Protein 4IAJ (pdb70)

Solvent-accessible surface area: 30946 Å² total

Sequence (580 aa):
VLNIEEITYIDASKNERTVTFESYEDFERSQQQACLIGVADYYPVQKLTYKGHNNLDYHGTYGDIFFYLKQDLSQYNGVLNIEITYIDASKNERTVTFESYEDFERSQQQACLIGVVADYYPVQKLTYKGHNLDYHGTYGDIFFYLKKQDLSQYNLNIEITYIDASKNEERTVVTFESYEDFERRSQQQACLIGVVADYYPVQQKLTYKGHNNLDYHGTYGDIFFYLKQDLSQYNLNIEITTYIDASKNEERTVTFESYEDFEERRSQQACLIGVVADYYPVQQKLTYKGHNNLDYHGTYGDIFFYLKKQDLSQYNIEEITYIDASKNERTVTFESYEDFERSQQQACLIGVVADYYPVQKLTYKGHNNLDYHGTYGDIFFYLKQDLSQYNIEITTYIIDASKNERTVTFEESYEDFERSQQACLIGVVADYYPVQQKLTTYKGHNLDYHGTYGDIFFYLKQDLSQYNIEITYIDDAASSKKNNERTVTFESYEDFERSQQACLIGVADYYPVQQKLTYKGHNLDYHGTYGDIFFYLKKQDLSQYLNIEEITYIDASKNERTVTFESYEDFERSQQQACLIGVVADYYPVQQKLTYKGHNLDYHGTYGDIFFYLKQDLSQYN

CATH classification: 3.30.1490.390

Organism: Streptococcus pneumoniae serotype 4 (strain ATCC BAA-334 / TIGR4) (NCBI:txid170187)

Nearest PDB structures (foldseek):
  4iaj-assembly1_B  TM=9.958E-01  e=9.620E-12  Streptococcus pneumoniae TIGR4
  4iaj-assembly1_G  TM=9.814E-01  e=9.256E-11  Streptococcus pneumoniae TIGR4
  7bpm-assembly1_A  TM=5.296E-01  e=2.733E+00  synthetic construct
  4z4q-assembly1_B  TM=4.779E-01  e=2.571E+00  Streptococcus pneumoniae TIGR4
  4zbp-assembly1_A  TM=4.626E-01  e=5.695E+00  Arabidopsis thaliana

Foldseek 3Di:
DQAFKWWWADPVRDIDIDTHRDVVSVVVVVVPDPDDNFQQTWTPFTADLNRTDPDGHGPNCVVVVVVDPCVVSD/DDQWFKWWWADPVRDIDIDTHRDPVSVVVVLVVDPDDPQFQTWTPFTADPNRTDPDTGGPNCPVVVVVDPCVVVD/DWFKWWWADPVRDIDIDTHRDVVRVVVVLVPDPDDNQQQTWTPFTADLRRTDPDGHGPVCVNVVVVDPCVVHD/DFFKWWWADPVRDIDIDTHRDPVRVVVVVVPDPDDRQQATWTPFTDDPRRTDPDGHGPNCVNVVVVDDNVPD/DFKWWWADPVRDIDIDDDPDVVSVVVVLVPDPDDNQFQTWTPFTADPRDTDPDGGGPNCVVVVVVDDPPVD/DQKWWWADPVRDIDMDDDPDPVSVVVVLVPDPDDPQQQTWIPFTADPNRTDPDGGGPVCVNVVVVDPPVVD/DQKWWWADPVRDIDIDDAPDPVRVVVVLVPDPDDPQQQTWTPWTDDPNRTDPDGGGPNCVNVVVVDPPVVD/DWFKWWWADPVRDIDIDTDRDPVSVVCVLVPDPDDPQFQTWTPFTDDLNRTDPDTGGPNCVVVVVVDPRVVRD

Radius of gyration: 24.98 Å; Cα contacts (8 Å, |Δi|>4): 1182; chains: 8; bounding box: 53×73×73 Å

Secondary structure (DSSP, 8-state):
----EEEEE-TTS-EEEEE-SSHHHHHHHHHHEEEETTTTSBEEEEEETTEEP---SBGGGHHHH-----GGG-/-----EEEEE-TTS-EEEEE-SSHHHHHHHHHHEEEETTTTSBEEEEEETTEEE---SBGGGHHHH-----GGG-/---EEEEE-TTS-EEEEE-SSHHHHHHHHHHEEEETTTTSBEEEEEETTEEP---SBGGGHHHH----GGG--/---EEEEE-TTS-EEEEE-SSHHHHHHHHHHEEEETTTTSBEEEEEETTEEE---SBGGGHHHH-----TT-/--EEEEE-TTS-EEEEE-SSHHHHHHHHHHEEEETTTTSBEEEEEETTEE----SBGGGHHHH-----TT-/--EEEEE-TTS-EEEEE-SSHHHHHHHHHHEEEETTTTSBEEEEEETTEEE---SBGGGHHHH----GGG-/--EEEEE-TTS-EEEEE-SSHHHHHHHHHHEEEETTTTSBEEEEEETTEEP---SBGGGHHHH----GGG-/---EEEEE-TTS-EEEEE-SSHHHHHHHHHHEEEETTTTSBEEEEEETTEEE---SBGGGHHHH-----TT--

Structure (mmCIF, N/CA/C/O backbone):
data_4IAJ
#
_entry.id   4IAJ
#
_cell.length_a   50.152
_cell.length_b   98.168
_cell.length_c   68.930
_cell.angle_alpha   90.000
_cell.angle_beta   107.200
_cell.angle_gamma   90.000
#
_symmetry.space_group_name_H-M   'P 1 21 1'
#
loop_
_entity.id
_entity.type
_entity.pdbx_description
1 polymer 'Conserved domain protein'
2 non-polymer 'UNKNOWN LIGAND'
3 non-polymer 'UNKNOWN ATOM OR ION'
4 non-polymer 1,2-ETHANEDIOL
5 non-polymer 'MAGNESIUM ION'
6 water water
#
loop_
_atom_site.group_PDB
_atom_site.id
_atom_site.type_symbol
_atom_site.label_atom_id
_atom_site.label_alt_id
_atom_site.label_comp_id
_atom_site.label_asym_id
_atom_site.label_entity_id
_atom_site.label_seq_id
_atom_site.pdbx_PDB_ins_code
_atom_site.Cartn_x
_atom_site.Cartn_y
_atom_site.Cartn_z
_atom_site.occupancy
_atom_site.B_iso_or_equiv
_atom_site.auth_seq_id
_atom_site.auth_comp_id
_atom_site.auth_asym_id
_atom_site.auth_atom_id
_atom_site.pdbx_PDB_model_num
ATOM 1 N N . VAL A 1 3 ? 21.902 6.897 13.166 1.00 67.45 25 VAL A N 1
ATOM 2 C CA . VAL A 1 3 ? 21.404 7.197 14.539 1.00 66.38 25 VAL A CA 1
ATOM 3 C C . VAL A 1 3 ? 20.599 6.004 15.071 1.00 64.42 25 VAL A C 1
ATOM 4 O O . VAL A 1 3 ? 19.614 5.607 14.456 1.00 58.90 25 VAL A O 1
ATOM 8 N N . LEU A 1 4 ? 21.011 5.451 16.213 1.00 69.74 26 LEU A N 1
ATOM 9 C CA . LEU A 1 4 ? 20.293 4.328 16.840 1.00 72.27 26 LEU A CA 1
ATOM 10 C C . LEU A 1 4 ? 18.874 4.753 17.280 1.00 62.32 26 LEU A C 1
ATOM 11 O O . LEU A 1 4 ? 17.880 4.202 16.808 1.00 59.96 26 LEU A O 1
ATOM 16 N N . ASN A 1 5 ? 18.801 5.746 18.165 1.00 54.22 27 ASN A N 1
ATOM 17 C CA . ASN A 1 5 ? 17.536 6.263 18.701 1.00 46.14 27 ASN A CA 1
ATOM 18 C C . ASN A 1 5 ? 17.345 7.740 18.444 1.00 41.27 27 ASN A C 1
ATOM 19 O O . ASN A 1 5 ? 18.287 8.529 18.575 1.00 43.10 27 ASN A O 1
ATOM 32 N N . ILE A 1 7 ? 15.696 10.056 20.174 1.00 28.17 29 ILE A N 1
ATOM 33 C CA . ILE A 1 7 ? 15.879 10.910 21.367 1.00 27.69 29 ILE A CA 1
ATOM 34 C C . ILE A 1 7 ? 16.733 10.189 22.409 1.00 25.18 29 ILE A C 1
ATOM 35 O O . ILE A 1 7 ? 16.455 9.057 22.766 1.00 24.35 29 ILE A O 1
ATOM 40 N N . GLU A 1 8 ? 17.791 10.851 22.865 1.00 24.83 30 GLU A N 1
ATOM 41 C CA A GLU A 1 8 ? 18.661 10.332 23.914 0.50 25.87 30 GLU A CA 1
ATOM 42 C CA B GLU A 1 8 ? 18.636 10.324 23.925 0.50 25.78 30 GLU A CA 1
ATOM 43 C C . GLU A 1 8 ? 18.799 11.425 24.970 1.00 26.43 30 GLU A C 1
ATOM 44 O O . GLU A 1 8 ? 19.129 12.576 24.635 1.00 23.31 30 GLU A O 1
ATOM 55 N N . ILE A 1 9 ? 18.520 11.079 26.229 1.00 24.89 31 ILE A N 1
ATOM 56 C CA . ILE A 1 9 ? 18.576 12.044 27.320 1.00 23.23 31 ILE A CA 1
ATOM 57 C C . ILE A 1 9 ? 19.452 11.480 28.427 1.00 24.04 31 ILE A C 1
ATOM 58 O O . ILE A 1 9 ? 19.249 10.347 28.884 1.00 25.53 31 ILE A O 1
ATOM 63 N N . THR A 1 10 ? 20.425 12.271 28.858 1.00 22.99 32 THR A N 1
ATOM 64 C CA . THR A 1 10 ? 21.229 11.926 30.042 1.00 23.50 32 THR A CA 1
ATOM 65 C C . THR A 1 10 ? 20.972 12.955 31.134 1.00 22.26 32 THR A C 1
ATOM 66 O O . THR A 1 10 ? 21.004 14.155 30.877 1.00 21.68 32 THR A O 1
ATOM 70 N N . TYR A 1 11 ? 20.674 12.467 32.334 1.00 24.22 33 TYR A N 1
ATOM 71 C CA . TYR A 1 11 ? 20.366 13.314 33.482 1.00 21.86 33 TYR A CA 1
ATOM 72 C C . TYR A 1 11 ? 21.058 12.777 34.709 1.00 21.89 33 TYR A C 1
ATOM 73 O O . TYR A 1 11 ? 21.572 11.648 34.692 1.00 22.92 33 TYR A O 1
ATOM 82 N N . ILE A 1 12 ? 21.082 13.597 35.758 1.00 21.82 34 ILE A N 1
ATOM 83 C CA . ILE A 1 12 ? 21.722 13.250 37.014 1.00 23.33 34 ILE A CA 1
ATOM 84 C C . ILE A 1 12 ? 20.655 12.984 38.048 1.00 21.72 34 ILE A C 1
ATOM 85 O O . ILE A 1 12 ? 19.858 13.873 38.323 1.00 21.57 34 ILE A O 1
ATOM 90 N N . ASP A 1 13 ? 20.616 11.772 38.595 1.00 21.16 35 ASP A N 1
ATOM 91 C CA . ASP A 1 13 ? 19.575 11.429 39.582 1.00 22.81 35 ASP A CA 1
ATOM 92 C C . ASP A 1 13 ? 19.996 11.826 40.990 1.00 22.07 35 ASP A C 1
ATOM 93 O O . ASP A 1 13 ? 21.066 12.372 41.176 1.00 23.91 35 ASP A O 1
ATOM 98 N N . ALA A 1 14 ? 19.162 11.533 41.978 1.00 23.55 36 ALA A N 1
ATOM 99 C CA . ALA A 1 14 ? 19.390 12.012 43.354 1.00 26.61 36 ALA A CA 1
ATOM 100 C C . ALA A 1 14 ? 20.621 11.420 44.029 1.00 28.08 36 ALA A C 1
ATOM 101 O O . ALA A 1 14 ? 21.115 11.964 45.014 1.00 33.98 36 ALA A O 1
ATOM 103 N N . SER A 1 15 ? 21.113 10.299 43.529 1.00 28.38 37 SER A N 1
ATOM 104 C CA . SER A 1 15 ? 22.340 9.729 44.049 1.00 30.37 37 SER A CA 1
ATOM 105 C C . SER A 1 15 ? 23.571 10.300 43.338 1.00 31.21 37 SER A C 1
ATOM 106 O O . SER A 1 15 ? 24.677 9.770 43.490 1.00 30.95 37 SER A O 1
ATOM 109 N N . LYS A 1 16 ? 23.367 11.378 42.573 1.00 30.81 38 LYS A N 1
ATOM 110 C CA . LYS A 1 16 ? 24.403 12.006 41.739 1.00 33.02 38 LYS A CA 1
ATOM 111 C C . LYS A 1 16 ? 25.056 11.007 40.802 1.00 33.46 38 LYS A C 1
ATOM 112 O O . LYS A 1 16 ? 26.270 11.008 40.645 1.00 33.10 38 LYS A O 1
ATOM 118 N N . ASN A 1 17 ? 24.241 10.159 40.182 1.00 30.39 39 ASN A N 1
ATOM 119 C CA . ASN A 1 17 ? 24.708 9.290 39.112 1.00 30.95 39 ASN A CA 1
ATOM 120 C C . ASN A 1 17 ? 24.052 9.676 37.796 1.00 28.97 39 ASN A C 1
ATOM 121 O O . ASN A 1 17 ? 22.879 10.074 37.756 1.00 25.20 39 ASN A O 1
ATOM 126 N N . GLU A 1 18 ? 24.807 9.530 36.722 1.00 27.72 40 GLU A N 1
ATOM 127 C CA . GLU A 1 18 ? 24.324 9.777 35.385 1.00 27.44 40 GLU A CA 1
ATOM 128 C C . GLU A 1 18 ? 23.462 8.618 34.927 1.00 26.84 40 GLU A C 1
ATOM 129 O O . GLU A 1 18 ? 23.855 7.469 35.040 1.00 29.78 40 GLU A O 1
ATOM 135 N N . ARG A 1 19 ? 22.292 8.933 34.397 1.00 23.62 41 ARG A N 1
ATOM 136 C CA . ARG A 1 19 ? 21.380 7.947 33.843 1.00 23.39 41 ARG A CA 1
ATOM 137 C C . ARG A 1 19 ? 21.009 8.380 32.436 1.00 24.71 41 ARG A C 1
ATOM 138 O O . ARG A 1 19 ? 20.777 9.558 32.204 1.00 24.39 41 ARG A O 1
ATOM 146 N N . THR A 1 20 ? 20.917 7.428 31.514 1.00 24.93 42 THR A N 1
ATOM 147 C CA . THR A 1 20 ? 20.578 7.709 30.125 1.00 25.86 42 THR A CA 1
ATOM 148 C C . THR A 1 20 ? 19.323 6.928 29.738 1.00 27.88 42 THR A C 1
ATOM 149 O O . THR A 1 20 ? 19.219 5.739 30.033 1.00 29.00 42 THR A O 1
ATOM 153 N N . VAL A 1 21 ? 18.357 7.610 29.112 1.00 25.14 43 VAL A N 1
ATOM 154 C CA . VAL A 1 21 ? 17.164 6.950 28.580 1.00 26.09 43 VAL A CA 1
ATOM 155 C C . VAL A 1 21 ? 17.059 7.282 27.103 1.00 23.49 43 VAL A C 1
ATOM 156 O O . VAL A 1 21 ? 17.522 8.325 26.654 1.00 21.10 43 VAL A O 1
ATOM 160 N N . THR A 1 22 ? 16.467 6.389 26.341 1.00 23.58 44 THR A N 1
ATOM 161 C CA . THR A 1 22 ? 16.348 6.624 24.911 1.00 27.16 44 THR A CA 1
ATOM 162 C C . THR A 1 22 ? 14.927 6.384 24.449 1.00 27.12 44 THR A C 1
ATOM 163 O O . THR A 1 22 ? 14.202 5.585 25.037 1.00 24.66 44 THR A O 1
ATOM 167 N N . PHE A 1 23 ? 14.534 7.103 23.400 1.00 24.52 45 PHE A N 1
ATOM 168 C CA . PHE A 1 23 ? 13.268 6.845 22.734 1.00 24.72 45 PHE A CA 1
ATOM 169 C C . PHE A 1 23 ? 13.512 6.664 21.231 1.00 26.82 45 PHE A C 1
ATOM 170 O O . PHE A 1 23 ? 14.180 7.475 20.586 1.00 25.84 45 PHE A O 1
ATOM 178 N N . GLU A 1 24 ? 12.993 5.570 20.684 1.00 29.69 46 GLU A N 1
ATOM 179 C CA . GLU A 1 24 ? 13.204 5.251 19.291 1.00 33.04 46 GLU A CA 1
ATOM 180 C C . GLU A 1 24 ? 12.569 6.313 18.404 1.00 33.66 46 GLU A C 1
ATOM 181 O O . GLU A 1 24 ? 13.170 6.729 17.426 1.00 32.13 46 GLU A O 1
ATOM 187 N N . SER A 1 25 ? 11.366 6.756 18.761 1.00 32.91 47 SER A N 1
ATOM 188 C CA . SER A 1 25 ? 10.668 7.782 18.005 1.00 32.98 47 SER A CA 1
ATOM 189 C C . SER A 1 25 ? 10.213 8.928 18.901 1.00 33.54 47 SER A C 1
ATOM 190 O O . SER A 1 25 ? 10.159 8.799 20.127 1.00 28.06 47 SER A O 1
ATOM 193 N N . TYR A 1 26 ? 9.874 10.056 18.282 1.00 34.40 48 TYR A N 1
ATOM 194 C CA . TYR A 1 26 ? 9.255 11.151 19.025 1.00 33.83 48 TYR A CA 1
ATOM 195 C C . TYR A 1 26 ? 7.931 10.703 19.649 1.00 32.94 48 TYR A C 1
ATOM 196 O O . TYR A 1 26 ? 7.612 11.060 20.790 1.00 26.87 48 TYR A O 1
ATOM 205 N N . GLU A 1 27 ? 7.169 9.909 18.903 1.00 31.27 49 GLU A N 1
ATOM 206 C CA . GLU A 1 27 ? 5.884 9.439 19.385 1.00 34.31 49 GLU A CA 1
ATOM 207 C C . GLU A 1 27 ? 6.060 8.542 20.619 1.00 30.45 49 GLU A C 1
ATOM 208 O O . GLU A 1 27 ? 5.209 8.577 21.494 1.00 34.66 49 GLU A O 1
ATOM 214 N N . ASP A 1 28 ? 7.145 7.765 20.702 1.00 28.41 50 ASP A N 1
ATOM 215 C CA . ASP A 1 28 ? 7.459 6.996 21.926 1.00 27.99 50 ASP A CA 1
ATOM 216 C C . ASP A 1 28 ? 7.668 7.941 23.111 1.00 27.13 50 ASP A C 1
ATOM 217 O O . ASP A 1 28 ? 7.210 7.661 24.230 1.00 24.42 50 ASP A O 1
ATOM 222 N N . PHE A 1 29 ? 8.374 9.039 22.853 1.00 24.53 51 PHE A N 1
ATOM 223 C CA . PHE A 1 29 ? 8.649 10.059 23.865 1.00 24.98 51 PHE A CA 1
ATOM 224 C C . PHE A 1 29 ? 7.352 10.732 24.348 1.00 26.55 51 PHE A C 1
ATOM 225 O O . PHE A 1 29 ? 7.150 10.886 25.553 1.00 24.81 51 PHE A O 1
ATOM 233 N N . GLU A 1 30 ? 6.459 11.083 23.415 1.00 28.40 52 GLU A N 1
ATOM 234 C CA . GLU A 1 30 ? 5.157 11.657 23.752 1.00 29.92 52 GLU A CA 1
ATOM 235 C C . GLU A 1 30 ? 4.276 10.710 24.573 1.00 28.52 52 GLU A C 1
ATOM 236 O O . GLU A 1 30 ? 3.658 11.126 25.554 1.00 25.51 52 GLU A O 1
ATOM 242 N N . ARG A 1 31 ? 4.208 9.451 24.158 1.00 27.75 53 ARG A N 1
ATOM 243 C CA . ARG A 1 31 ? 3.459 8.442 24.907 1.00 31.13 53 ARG A CA 1
ATOM 244 C C . ARG A 1 31 ? 3.965 8.270 26.351 1.00 29.29 53 ARG A C 1
ATOM 245 O O . ARG A 1 31 ? 3.164 8.019 27.258 1.00 27.65 53 ARG A O 1
ATOM 253 N N . SER A 1 32 ? 5.272 8.392 26.560 1.00 27.26 54 SER A N 1
ATOM 254 C CA . SER A 1 32 ? 5.835 8.285 27.914 1.00 30.38 54 SER A CA 1
ATOM 255 C C . SER A 1 32 ? 5.502 9.516 28.766 1.00 30.12 54 SER A C 1
ATOM 256 O O . SER A 1 32 ? 5.384 9.411 29.976 1.00 26.64 54 SER A O 1
ATOM 259 N N A GLN A 1 33 ? 5.345 10.677 28.140 0.50 27.64 55 GLN A N 1
ATOM 260 N N B GLN A 1 33 ? 5.395 10.672 28.114 0.50 27.58 55 GLN A N 1
ATOM 261 C CA A GLN A 1 33 ? 4.900 11.867 28.864 0.50 28.03 55 GLN A CA 1
ATOM 262 C CA B GLN A 1 33 ? 4.876 11.880 28.743 0.50 28.29 55 GLN A CA 1
ATOM 263 C C A GLN A 1 33 ? 3.392 11.834 29.168 0.50 27.33 55 GLN A C 1
ATOM 264 C C B GLN A 1 33 ? 3.445 11.690 29.211 0.50 27.68 55 GLN A C 1
ATOM 265 O O A GLN A 1 33 ? 2.956 12.388 30.169 0.50 29.82 55 GLN A O 1
ATOM 266 O O B GLN A 1 33 ? 3.125 11.959 30.364 0.50 30.67 55 GLN A O 1
ATOM 277 N N . GLN A 1 34 ? 2.591 11.200 28.315 1.00 26.00 56 GLN A N 1
ATOM 278 C CA . GLN A 1 34 ? 1.181 11.016 28.609 1.00 28.45 56 GLN A CA 1
ATOM 279 C C . GLN A 1 34 ? 0.959 9.951 29.703 1.00 29.46 56 GLN A C 1
ATOM 280 O O . GLN A 1 34 ? -0.031 10.000 30.437 1.00 28.09 56 GLN A O 1
ATOM 286 N N . ALA A 1 35 ? 1.879 9.004 29.818 1.00 28.11 57 ALA A N 1
ATOM 287 C CA . ALA A 1 35 ? 1.629 7.826 30.648 1.00 27.85 57 ALA A CA 1
ATOM 288 C C . ALA A 1 35 ? 1.812 8.097 32.145 1.00 23.88 57 ALA A C 1
ATOM 289 O O . ALA A 1 35 ? 1.167 7.458 32.967 1.00 23.07 57 ALA A O 1
ATOM 291 N N . CYS A 1 36 ? 2.688 9.026 32.493 1.00 21.13 58 CYS A N 1
ATOM 292 C CA . CYS A 1 36 ? 2.989 9.326 33.906 1.00 21.44 58 CYS A CA 1
ATOM 293 C C . CYS A 1 36 ? 2.213 10.522 34.415 1.00 22.31 58 CYS A C 1
ATOM 294 O O . CYS A 1 36 ? 2.210 11.596 33.788 1.00 22.53 58 CYS A O 1
ATOM 297 N N . LEU A 1 37 ? 1.585 10.359 35.569 1.00 20.90 59 LEU A N 1
ATOM 298 C CA . LEU A 1 37 ? 1.048 11.506 36.280 1.00 21.52 59 LEU A CA 1
ATOM 299 C C . LEU A 1 37 ? 2.237 12.375 36.725 1.00 21.80 59 LEU A C 1
ATOM 300 O O . LEU A 1 37 ? 2.226 13.574 36.537 1.00 22.97 59 LEU A O 1
ATOM 305 N N . ILE A 1 38 ? 3.252 11.739 37.312 1.00 21.08 60 ILE A N 1
ATOM 306 C CA . ILE A 1 38 ? 4.546 12.359 37.610 1.00 21.23 60 ILE A CA 1
ATOM 307 C C . ILE A 1 38 ? 5.650 11.384 37.184 1.00 18.78 60 ILE A C 1
ATOM 308 O O . ILE A 1 38 ? 5.615 10.208 37.537 1.00 17.65 60 ILE A O 1
ATOM 313 N N . GLY A 1 39 ? 6.599 11.873 36.404 1.00 19.74 61 GLY A N 1
ATOM 314 C CA . GLY A 1 39 ? 7.741 11.065 35.979 1.00 20.14 61 GLY A CA 1
ATOM 315 C C . GLY A 1 39 ? 8.780 11.046 37.092 1.00 19.13 61 GLY A C 1
ATOM 316 O O . GLY A 1 39 ? 9.005 12.067 37.751 1.00 18.48 61 GLY A O 1
ATOM 317 N N . VAL A 1 40 ? 9.408 9.893 37.307 1.00 18.43 62 VAL A N 1
ATOM 318 C CA . VAL A 1 40 ? 10.426 9.755 38.363 1.00 18.67 62 VAL A CA 1
ATOM 319 C C . VAL A 1 40 ? 11.500 10.831 38.203 1.00 17.59 62 VAL A C 1
ATOM 320 O O . VAL A 1 40 ? 11.965 11.420 39.183 1.00 18.30 62 VAL A O 1
ATOM 324 N N . ALA A 1 41 ? 11.842 11.109 36.955 1.00 17.15 63 ALA A N 1
ATOM 325 C CA . ALA A 1 41 ? 12.990 11.961 36.616 1.00 18.02 63 ALA A CA 1
ATOM 326 C C . ALA A 1 41 ? 12.667 13.438 36.376 1.00 17.25 63 ALA A C 1
ATOM 327 O O . ALA A 1 41 ? 13.573 14.199 36.033 1.00 20.26 63 ALA A O 1
ATOM 329 N N . ASP A 1 42 ? 11.421 13.869 36.577 1.00 18.66 64 ASP A N 1
ATOM 330 C CA . ASP A 1 42 ? 10.978 15.180 36.100 1.00 18.38 64 ASP A CA 1
ATOM 331 C C . ASP A 1 42 ? 11.791 16.364 36.633 1.00 18.18 64 ASP A C 1
ATOM 332 O O . ASP A 1 42 ? 11.889 17.365 35.952 1.00 18.41 64 ASP A O 1
ATOM 337 N N . TYR A 1 43 ? 12.305 16.264 37.852 1.00 17.45 65 TYR A N 1
ATOM 338 C CA . TYR A 1 43 ? 13.014 17.362 38.498 1.00 16.94 65 TYR A CA 1
ATOM 339 C C . TYR A 1 43 ? 14.521 17.209 38.391 1.00 17.76 65 TYR A C 1
ATOM 340 O O . TYR A 1 43 ? 15.256 17.960 39.003 1.00 19.01 65 TYR A O 1
ATOM 349 N N . TYR A 1 44 ? 14.979 16.229 37.620 1.00 18.41 66 TYR A N 1
ATOM 350 C CA . TYR A 1 44 ? 16.398 15.993 37.484 1.00 18.67 66 TYR A CA 1
ATOM 351 C C . TYR A 1 44 ? 17.044 16.886 36.405 1.00 18.84 66 TYR A C 1
ATOM 352 O O . TYR A 1 44 ? 16.466 17.113 35.337 1.00 17.84 66 TYR A O 1
ATOM 361 N N . PRO A 1 45 ? 18.246 17.408 36.689 1.00 20.22 67 PRO A N 1
ATOM 362 C CA . PRO A 1 45 ? 18.933 18.200 35.688 1.00 20.70 67 PRO A CA 1
ATOM 363 C C . PRO A 1 45 ? 19.456 17.349 34.526 1.00 20.74 67 PRO A C 1
ATOM 364 O O . PRO A 1 45 ? 19.924 16.251 34.726 1.00 21.78 67 PRO A O 1
ATOM 368 N N . VAL A 1 46 ? 19.355 17.891 33.325 1.00 21.24 68 VAL A N 1
ATOM 369 C CA . VAL A 1 46 ? 19.723 17.199 32.099 1.00 21.48 68 VAL A CA 1
ATOM 370 C C . VAL A 1 46 ? 21.142 17.566 31.705 1.00 22.68 68 VAL A C 1
ATOM 371 O O . VAL A 1 46 ? 21.450 18.731 31.500 1.00 22.31 68 VAL A O 1
ATOM 375 N N . GLN A 1 47 ? 21.990 16.553 31.572 1.00 25.42 69 GLN A N 1
ATOM 376 C CA . GLN A 1 47 ? 23.379 16.737 31.157 1.00 26.68 69 GLN A CA 1
ATOM 377 C C . GLN A 1 47 ? 23.526 16.781 29.624 1.00 28.96 69 GLN A C 1
ATOM 378 O O . GLN A 1 47 ? 24.395 17.504 29.089 1.00 25.77 69 GLN A O 1
ATOM 384 N N . LYS A 1 48 ? 22.700 16.009 28.919 1.00 24.48 70 LYS A N 1
ATOM 385 C CA . LYS A 1 48 ? 22.725 16.015 27.458 1.00 26.64 70 LYS A CA 1
ATOM 386 C C . LYS A 1 48 ? 21.388 15.623 26.867 1.00 23.33 70 LYS A C 1
ATOM 387 O O . LYS A 1 48 ? 20.745 14.706 27.356 1.00 22.47 70 LYS A O 1
ATOM 393 N N . LEU A 1 49 ? 20.981 16.346 25.827 1.00 23.09 71 LEU A N 1
ATOM 394 C CA . LEU A 1 49 ? 19.791 16.060 25.053 1.00 21.70 71 LEU A CA 1
ATOM 395 C C . LEU A 1 49 ? 20.195 15.968 23.588 1.00 22.99 71 LEU A C 1
ATOM 396 O O . LEU A 1 49 ? 20.735 16.923 23.020 1.00 24.09 71 LEU A O 1
ATOM 401 N N . THR A 1 50 ? 19.953 14.807 22.995 1.00 23.45 72 THR A N 1
ATOM 402 C CA . THR A 1 50 ? 20.330 14.560 21.619 1.00 25.37 72 THR A CA 1
ATOM 403 C C . THR A 1 50 ? 19.077 14.203 20.830 1.00 23.92 72 THR A C 1
ATOM 404 O O . THR A 1 50 ? 18.343 13.305 21.198 1.00 24.14 72 THR A O 1
ATOM 408 N N . TYR A 1 51 ? 18.840 14.935 19.748 1.00 23.80 73 TYR A N 1
ATOM 409 C CA . TYR A 1 51 ? 17.711 14.689 18.866 1.00 23.01 73 TYR A CA 1
ATOM 410 C C . TYR A 1 51 ? 18.225 14.323 17.472 1.00 23.68 73 TYR A C 1
ATOM 411 O O . TYR A 1 51 ? 18.922 15.103 16.844 1.00 22.12 73 TYR A O 1
ATOM 420 N N . LYS A 1 52 ? 17.880 13.126 16.995 1.00 25.49 74 LYS A N 1
ATOM 421 C CA . LYS A 1 52 ? 18.348 12.635 15.701 1.00 26.33 74 LYS A CA 1
ATOM 422 C C . LYS A 1 52 ? 19.862 12.775 15.543 1.00 25.73 74 LYS A C 1
ATOM 423 O O . LYS A 1 52 ? 20.357 13.107 14.456 1.00 25.66 74 LYS A O 1
ATOM 429 N N . GLY A 1 53 ? 20.598 12.530 16.622 1.00 24.29 75 GLY A N 1
ATOM 430 C CA . GLY A 1 53 ? 22.061 12.573 16.572 1.00 25.57 75 GLY A CA 1
ATOM 431 C C . GLY A 1 53 ? 22.651 13.951 16.847 1.00 24.76 75 GLY A C 1
ATOM 432 O O . GLY A 1 53 ? 23.866 14.089 16.942 1.00 26.31 75 GLY A O 1
ATOM 433 N N . HIS A 1 54 ? 21.798 14.962 16.968 1.00 23.49 76 HIS A N 1
ATOM 434 C CA . HIS A 1 54 ? 22.232 16.338 17.146 1.00 24.12 76 HIS A CA 1
ATOM 435 C C . HIS A 1 54 ? 22.156 16.738 18.600 1.00 24.19 76 HIS A C 1
ATOM 436 O O . HIS A 1 54 ? 21.086 16.655 19.197 1.00 23.51 76 HIS A O 1
ATOM 443 N N . ASN A 1 55 ? 23.263 17.207 19.167 1.00 25.78 77 ASN A N 1
ATOM 444 C CA A ASN A 1 55 ? 23.248 17.731 20.535 0.50 25.62 77 ASN A CA 1
ATOM 445 C CA B ASN A 1 55 ? 23.251 17.738 20.530 0.50 25.85 77 ASN A CA 1
ATOM 446 C C . ASN A 1 55 ? 22.501 19.061 20.580 1.00 26.14 77 ASN A C 1
ATOM 447 O O . ASN A 1 55 ? 22.896 20.030 19.911 1.00 27.21 77 ASN A O 1
ATOM 456 N N . LEU A 1 56 ? 21.405 19.107 21.331 1.00 24.41 78 LEU A N 1
ATOM 457 C CA . LEU A 1 56 ? 20.623 20.344 21.434 1.00 27.90 78 LEU A CA 1
ATOM 458 C C . LEU A 1 56 ? 21.241 21.135 22.570 1.00 31.13 78 LEU A C 1
ATOM 459 O O . LEU A 1 56 ? 21.940 20.576 23.408 1.00 37.06 78 LEU A O 1
ATOM 464 N N . ASP A 1 57 ? 21.064 22.436 22.609 1.00 33.96 79 ASP A N 1
ATOM 465 C CA . ASP A 1 57 ? 21.889 23.159 23.575 1.00 44.41 79 ASP A CA 1
ATOM 466 C C . ASP A 1 57 ? 21.082 23.264 24.847 1.00 37.52 79 ASP A C 1
ATOM 467 O O . ASP A 1 57 ? 20.738 24.352 25.253 1.00 40.61 79 ASP A O 1
ATOM 472 N N . TYR A 1 58 ? 20.729 22.128 25.451 1.00 35.11 80 TYR A N 1
ATOM 473 C CA . TYR A 1 58 ? 19.616 22.147 26.409 1.00 31.13 80 TYR A CA 1
ATOM 474 C C . TYR A 1 58 ? 20.089 22.343 27.830 1.00 32.16 80 TYR A C 1
ATOM 475 O O . TYR A 1 58 ? 20.887 21.561 28.334 1.00 34.23 80 TYR A O 1
ATOM 484 N N . HIS A 1 59 ? 19.543 23.384 28.452 1.00 35.08 81 HIS A N 1
ATOM 485 C CA . HIS A 1 59 ? 19.759 23.714 29.845 1.00 43.07 81 HIS A CA 1
ATOM 486 C C . HIS A 1 59 ? 18.414 23.669 30.588 1.00 41.71 81 HIS A C 1
ATOM 487 O O . HIS A 1 59 ? 17.564 24.565 30.441 1.00 45.49 81 HIS A O 1
ATOM 494 N N . GLY A 1 60 ? 18.199 22.617 31.361 1.00 31.18 82 GLY A N 1
ATOM 495 C CA . GLY A 1 60 ? 16.946 22.516 32.096 1.00 26.18 82 GLY A CA 1
ATOM 496 C C . GLY A 1 60 ? 16.738 21.174 32.716 1.00 22.91 82 GLY A C 1
ATOM 497 O O . GLY A 1 60 ? 17.645 20.353 32.745 1.00 23.52 82 GLY A O 1
ATOM 498 N N . THR A 1 61 ? 15.537 20.991 33.258 1.00 21.01 83 THR A N 1
ATOM 499 C CA . THR A 1 61 ? 15.154 19.766 33.913 1.00 19.91 83 THR A CA 1
ATOM 500 C C . THR A 1 61 ? 14.588 18.793 32.907 1.00 18.75 83 THR A C 1
ATOM 501 O O . THR A 1 61 ? 14.160 19.180 31.805 1.00 20.55 83 THR A O 1
ATOM 505 N N . TYR A 1 62 ? 14.543 17.531 33.303 1.00 18.98 84 TYR A N 1
ATOM 506 C CA . TYR A 1 62 ? 13.994 16.483 32.470 1.00 19.28 84 TYR A CA 1
ATOM 507 C C . TYR A 1 62 ? 12.547 16.798 32.120 1.00 20.24 84 TYR A C 1
ATOM 508 O O . TYR A 1 62 ? 12.134 16.621 30.970 1.00 21.89 84 TYR A O 1
ATOM 517 N N . GLY A 1 63 ? 11.770 17.233 33.116 1.00 20.05 85 GLY A N 1
ATOM 518 C CA . GLY A 1 63 ? 10.340 17.524 32.920 1.00 19.34 85 GLY A CA 1
ATOM 519 C C . GLY A 1 63 ? 10.000 18.620 31.924 1.00 21.17 85 GLY A C 1
ATOM 520 O O . GLY A 1 63 ? 8.896 18.659 31.399 1.00 21.71 85 GLY A O 1
ATOM 521 N N . ASP A 1 64 ? 10.934 19.534 31.695 1.00 19.23 86 ASP A N 1
ATOM 522 C CA . ASP A 1 64 ? 10.729 20.644 30.778 1.00 20.78 86 ASP A CA 1
ATOM 523 C C . ASP A 1 64 ? 11.106 20.292 29.327 1.00 20.91 86 ASP A C 1
ATOM 524 O O . ASP A 1 64 ? 10.812 21.051 28.435 1.00 19.68 86 ASP A O 1
ATOM 529 N N . ILE A 1 65 ? 11.738 19.144 29.096 1.00 20.88 87 ILE A N 1
ATOM 530 C CA . ILE A 1 65 ? 12.154 18.769 27.740 1.00 21.34 87 ILE A CA 1
ATOM 531 C C . ILE A 1 65 ? 10.968 18.724 26.774 1.00 22.56 87 ILE A C 1
ATOM 532 O O . ILE A 1 65 ? 11.059 19.236 25.666 1.00 21.64 87 ILE A O 1
ATOM 537 N N . PHE A 1 66 ? 9.860 18.119 27.211 1.00 22.09 88 PHE A N 1
ATOM 538 C CA . PHE A 1 66 ? 8.659 17.971 26.370 1.00 23.10 88 PHE A CA 1
ATOM 539 C C . PHE A 1 66 ? 8.204 19.299 25.806 1.00 23.83 88 PHE A C 1
ATOM 540 O O . PHE A 1 66 ? 7.953 19.427 24.612 1.00 24.68 88 PHE A O 1
ATOM 548 N N . PHE A 1 67 ? 8.122 20.301 26.667 1.00 22.56 89 PHE A N 1
ATOM 549 C CA . PHE A 1 67 ? 7.682 21.628 26.241 1.00 24.87 89 PHE A CA 1
ATOM 550 C C . PHE A 1 67 ? 8.728 22.354 25.388 1.00 24.34 89 PHE A C 1
ATOM 551 O O . PHE A 1 67 ? 8.393 23.042 24.411 1.00 24.61 89 PHE A O 1
ATOM 559 N N . TYR A 1 68 ? 9.992 22.198 25.753 1.00 24.11 90 TYR A N 1
ATOM 560 C CA . TYR A 1 68 ? 11.100 22.749 24.971 1.00 25.22 90 TYR A CA 1
ATOM 561 C C . TYR A 1 68 ? 11.066 22.275 23.514 1.00 25.02 90 TYR A C 1
ATOM 562 O O . TYR A 1 68 ? 11.095 23.083 22.598 1.00 25.38 90 TYR A O 1
ATOM 571 N N . LEU A 1 69 ? 10.992 20.968 23.318 1.00 24.51 91 LEU A N 1
ATOM 572 C CA . LEU A 1 69 ? 10.951 20.378 21.972 1.00 25.38 91 LEU A CA 1
ATOM 573 C C . LEU A 1 69 ? 9.743 20.846 21.181 1.00 28.10 91 LEU A C 1
ATOM 574 O O . LEU A 1 69 ? 9.837 21.053 19.969 1.00 29.19 91 LEU A O 1
ATOM 587 N N . LYS A 1 71 ? 8.290 23.683 21.340 1.00 35.78 93 LYS A N 1
ATOM 588 C CA . LYS A 1 71 ? 8.436 25.074 20.915 1.00 43.29 93 LYS A CA 1
ATOM 589 C C . LYS A 1 71 ? 9.540 25.257 19.866 1.00 43.88 93 LYS A C 1
ATOM 590 O O . LYS A 1 71 ? 9.563 26.270 19.197 1.00 50.91 93 LYS A O 1
ATOM 596 N N . GLN A 1 72 ? 10.440 24.288 19.720 1.00 42.60 94 GLN A N 1
ATOM 597 C CA . GLN A 1 72 ? 11.493 24.370 18.712 1.00 42.98 94 GLN A CA 1
ATOM 598 C C . GLN A 1 72 ? 10.957 23.994 17.350 1.00 39.39 94 GLN A C 1
ATOM 599 O O . GLN A 1 72 ? 10.133 23.086 17.229 1.00 35.77 94 GLN A O 1
ATOM 605 N N . ASP A 1 73 ? 11.450 24.682 16.324 1.00 42.83 95 ASP A N 1
ATOM 606 C CA . ASP A 1 73 ? 11.415 24.152 14.964 1.00 44.25 95 ASP A CA 1
ATOM 607 C C . ASP A 1 73 ? 12.538 23.129 14.829 1.00 41.75 95 ASP A C 1
ATOM 608 O O . ASP A 1 73 ? 13.704 23.484 14.772 1.00 46.64 95 ASP A O 1
ATOM 613 N N . LEU A 1 74 ? 12.183 21.856 14.768 1.00 38.13 96 LEU A N 1
ATOM 614 C CA . LEU A 1 74 ? 13.170 20.787 14.734 1.00 38.85 96 LEU A CA 1
ATOM 615 C C . LEU A 1 74 ? 13.479 20.317 13.317 1.00 40.21 96 LEU A C 1
ATOM 616 O O . LEU A 1 74 ? 14.216 19.344 13.127 1.00 40.35 96 LEU A O 1
ATOM 621 N N . SER A 1 75 ? 12.891 20.985 12.332 1.00 43.16 97 SER A N 1
ATOM 622 C CA . SER A 1 75 ? 12.981 20.542 10.941 1.00 43.88 97 SER A CA 1
ATOM 623 C C . SER A 1 75 ? 14.403 20.652 10.416 1.00 41.08 97 SER A C 1
ATOM 624 O O . SER A 1 75 ? 14.797 19.882 9.549 1.00 43.26 97 SER A O 1
ATOM 627 N N . GLN A 1 76 ? 15.181 21.587 10.945 1.00 36.95 98 GLN A N 1
ATOM 628 C CA . GLN A 1 76 ? 16.570 21.696 10.534 1.00 38.65 98 GLN A CA 1
ATOM 629 C C . GLN A 1 76 ? 17.338 20.407 10.832 1.00 35.37 98 GLN A C 1
ATOM 630 O O . GLN A 1 76 ? 18.406 20.201 10.282 1.00 34.25 98 GLN A O 1
ATOM 636 N N . TYR A 1 77 ? 16.814 19.575 11.732 1.00 33.60 99 TYR A N 1
ATOM 637 C CA . TYR A 1 77 ? 17.470 18.313 12.104 1.00 32.69 99 TYR A CA 1
ATOM 638 C C . TYR A 1 77 ? 16.989 17.103 11.327 1.00 34.46 99 TYR A C 1
ATOM 639 O O . TYR A 1 77 ? 17.468 16.002 11.578 1.00 35.53 99 TYR A O 1
ATOM 648 N N . ASN A 1 78 ? 16.071 17.298 10.390 1.00 37.97 100 ASN A N 1
ATOM 649 C CA . ASN A 1 78 ? 15.662 16.229 9.487 1.00 42.44 100 ASN A CA 1
ATOM 650 C C . ASN A 1 78 ? 16.703 15.920 8.412 1.00 48.02 100 ASN A C 1
ATOM 651 O O . ASN A 1 78 ? 17.391 16.805 7.866 1.00 44.47 100 ASN A O 1
ATOM 657 N N . GLY B 1 2 ? 4.091 -13.284 15.108 1.00 66.32 24 GLY B N 1
ATOM 658 C CA . GLY B 1 2 ? 2.623 -13.535 15.018 1.00 66.03 24 GLY B CA 1
ATOM 659 C C . GLY B 1 2 ? 1.787 -12.347 15.467 1.00 64.62 24 GLY B C 1
ATOM 660 O O . GLY B 1 2 ? 0.850 -11.941 14.767 1.00 61.79 24 GLY B O 1
ATOM 661 N N . VAL B 1 3 ? 2.139 -11.799 16.636 1.00 58.38 25 VAL B N 1
ATOM 662 C CA . VAL B 1 3 ? 1.456 -10.657 17.246 1.00 60.39 25 VAL B CA 1
ATOM 663 C C . VAL B 1 3 ? 2.357 -9.431 17.215 1.00 55.30 25 VAL B C 1
ATOM 664 O O . VAL B 1 3 ? 3.523 -9.523 17.576 1.00 51.61 25 VAL B O 1
ATOM 668 N N . LEU B 1 4 ? 1.823 -8.278 16.817 1.00 59.24 26 LEU B N 1
ATOM 669 C CA . LEU B 1 4 ? 2.647 -7.071 16.721 1.00 62.21 26 LEU B CA 1
ATOM 670 C C . LEU B 1 4 ? 3.192 -6.655 18.096 1.00 58.84 26 LEU B C 1
ATOM 671 O O . LEU B 1 4 ? 4.386 -6.382 18.241 1.00 58.79 26 LEU B O 1
ATOM 676 N N . ASN B 1 5 ? 2.319 -6.631 19.101 1.00 54.43 27 ASN B N 1
ATOM 677 C CA . ASN B 1 5 ? 2.699 -6.216 20.457 1.00 46.60 27 ASN B CA 1
ATOM 678 C C . ASN B 1 5 ? 2.559 -7.315 21.498 1.00 43.79 27 ASN B C 1
ATOM 679 O O . ASN B 1 5 ? 1.484 -7.893 21.675 1.00 39.40 27 ASN B O 1
ATOM 692 N N . ILE B 1 7 ? 2.437 -6.934 24.711 1.00 32.39 29 ILE B N 1
ATOM 693 C CA . ILE B 1 7 ? 1.484 -6.498 25.743 1.00 34.27 29 ILE B CA 1
ATOM 694 C C . ILE B 1 7 ? 0.529 -5.410 25.230 1.00 31.51 29 ILE B C 1
ATOM 695 O O . ILE B 1 7 ? 0.961 -4.413 24.664 1.00 35.56 29 ILE B O 1
ATOM 700 N N . GLU B 1 8 ? -0.771 -5.650 25.403 1.00 30.89 30 GLU B N 1
ATOM 701 C CA . GLU B 1 8 ? -1.810 -4.670 25.145 1.00 30.94 30 GLU B CA 1
ATOM 702 C C . GLU B 1 8 ? -2.691 -4.612 26.372 1.00 28.70 30 GLU B C 1
ATOM 703 O O . GLU B 1 8 ? -3.051 -5.643 26.924 1.00 26.36 30 GLU B O 1
ATOM 709 N N . ILE B 1 9 ? -2.995 -3.406 26.827 1.00 23.93 31 ILE B N 1
ATOM 710 C CA . ILE B 1 9 ? -3.798 -3.229 28.026 1.00 26.32 31 ILE B CA 1
ATOM 711 C C . ILE B 1 9 ? -4.929 -2.254 27.726 1.00 26.17 31 ILE B C 1
ATOM 712 O O . ILE B 1 9 ? -4.688 -1.159 27.230 1.00 26.49 31 ILE B O 1
ATOM 717 N N . THR B 1 10 ? -6.163 -2.651 28.023 1.00 25.76 32 THR B N 1
ATOM 718 C CA . THR B 1 10 ? -7.286 -1.752 27.847 1.00 25.32 32 THR B CA 1
ATOM 719 C C . THR B 1 10 ? -7.902 -1.506 29.220 1.00 22.84 32 THR B C 1
ATOM 720 O O . THR B 1 10 ? -8.118 -2.429 29.992 1.00 22.27 32 THR B O 1
ATOM 724 N N . TYR B 1 11 ? -8.133 -0.243 29.533 1.00 22.49 33 TYR B N 1
ATOM 725 C CA . TYR B 1 11 ? -8.679 0.134 30.829 1.00 20.71 33 TYR B CA 1
ATOM 726 C C . TYR B 1 11 ? -9.728 1.206 30.641 1.00 21.11 33 TYR B C 1
ATOM 727 O O . TYR B 1 11 ? -9.866 1.776 29.551 1.00 21.02 33 TYR B O 1
ATOM 736 N N . ILE B 1 12 ? -10.496 1.443 31.696 1.00 23.03 34 ILE B N 1
ATOM 737 C CA . ILE B 1 12 ? -11.592 2.414 31.670 1.00 25.01 34 ILE B CA 1
ATOM 738 C C . ILE B 1 12 ? -11.196 3.571 32.536 1.00 22.16 34 ILE B C 1
ATOM 739 O O . ILE B 1 12 ? -10.925 3.370 33.715 1.00 20.46 34 ILE B O 1
ATOM 744 N N . ASP B 1 13 ? -11.177 4.777 31.973 1.00 22.14 35 ASP B N 1
ATOM 745 C CA . ASP B 1 13 ? -10.740 5.949 32.728 1.00 23.14 35 ASP B CA 1
ATOM 746 C C . ASP B 1 13 ? -11.930 6.592 33.434 1.00 23.84 35 ASP B C 1
ATOM 747 O O . ASP B 1 13 ? -13.055 6.062 33.379 1.00 23.54 35 ASP B O 1
ATOM 752 N N . ALA B 1 14 ? -11.692 7.726 34.080 1.00 22.96 36 ALA B N 1
ATOM 753 C CA . ALA B 1 14 ? -12.707 8.365 34.912 1.00 25.80 36 ALA B CA 1
ATOM 754 C C . ALA B 1 14 ? -13.840 9.009 34.095 1.00 27.35 36 ALA B C 1
ATOM 755 O O . ALA B 1 14 ? -14.895 9.327 34.642 1.00 29.43 36 ALA B O 1
ATOM 757 N N . SER B 1 15 ? -13.633 9.169 32.784 1.00 24.74 37 SER B N 1
ATOM 758 C CA . SER B 1 15 ? -14.678 9.623 31.894 1.00 28.04 37 SER B CA 1
ATOM 759 C C . SER B 1 15 ? -15.513 8.432 31.410 1.00 27.73 37 SER B C 1
ATOM 760 O O . SER B 1 15 ? -16.418 8.601 30.598 1.00 26.96 37 SER B O 1
ATOM 763 N N . LYS B 1 16 ? -15.184 7.236 31.907 1.00 28.02 38 LYS B N 1
ATOM 764 C CA . LYS B 1 16 ? -15.836 5.966 31.514 1.00 31.95 38 LYS B CA 1
ATOM 765 C C . LYS B 1 16 ? -15.597 5.601 30.052 1.00 30.42 38 LYS B C 1
ATOM 766 O O . LYS B 1 16 ? -16.428 4.934 29.438 1.00 29.49 38 LYS B O 1
ATOM 772 N N . ASN B 1 17 ? -14.443 6.004 29.524 1.00 27.77 39 ASN B N 1
ATOM 773 C CA . ASN B 1 17 ? -14.021 5.652 28.167 1.00 29.31 39 ASN B CA 1
ATOM 774 C C . ASN B 1 17 ? -12.890 4.641 28.182 1.00 28.36 39 ASN B C 1
ATOM 775 O O . ASN B 1 17 ? -12.015 4.671 29.068 1.00 26.74 39 ASN B O 1
ATOM 780 N N . GLU B 1 18 ? -12.901 3.751 27.196 1.00 27.47 40 GLU B N 1
ATOM 781 C CA . GLU B 1 18 ? -11.858 2.747 27.069 1.00 31.67 40 GLU B CA 1
ATOM 782 C C . GLU B 1 18 ? -10.605 3.374 26.473 1.00 28.16 40 GLU B C 1
ATOM 783 O O . GLU B 1 18 ? -10.674 4.094 25.490 1.00 33.19 40 GLU B O 1
ATOM 789 N N . ARG B 1 19 ? -9.476 3.095 27.099 1.00 28.48 41 ARG B N 1
ATOM 790 C CA . ARG B 1 19 ? -8.160 3.485 26.606 1.00 29.19 41 ARG B CA 1
ATOM 791 C C . ARG B 1 19 ? -7.330 2.252 26.404 1.00 29.05 41 ARG B C 1
ATOM 792 O O . ARG B 1 19 ? -7.356 1.367 27.246 1.00 27.62 41 ARG B O 1
ATOM 800 N N . THR B 1 20 ? -6.571 2.198 25.313 1.00 29.22 42 THR B N 1
ATOM 801 C CA . THR B 1 20 ? -5.694 1.063 25.062 1.00 32.28 42 THR B CA 1
ATOM 802 C C . THR B 1 20 ? -4.251 1.555 24.944 1.00 30.95 42 THR B C 1
ATOM 803 O O . THR B 1 20 ? -3.991 2.507 24.223 1.00 29.02 42 THR B O 1
ATOM 807 N N . VAL B 1 21 ? -3.344 0.921 25.686 1.00 30.46 43 VAL B N 1
ATOM 808 C CA . VAL B 1 21 ? -1.904 1.158 25.539 1.00 31.69 43 VAL B CA 1
ATOM 809 C C . VAL B 1 21 ? -1.252 -0.154 25.151 1.00 30.55 43 VAL B C 1
ATOM 810 O O . VAL B 1 21 ? -1.751 -1.216 25.504 1.00 28.63 43 VAL B O 1
ATOM 814 N N . THR B 1 22 ? -0.149 -0.066 24.409 1.00 29.46 44 THR B N 1
ATOM 815 C CA . THR B 1 22 ? 0.549 -1.244 23.925 1.00 28.81 44 THR B CA 1
ATOM 816 C C . THR B 1 22 ? 2.043 -1.136 24.213 1.00 30.97 44 THR B C 1
ATOM 817 O O . THR B 1 22 ? 2.605 -0.034 24.281 1.00 31.35 44 THR B O 1
ATOM 821 N N . PHE B 1 23 ? 2.672 -2.292 24.382 1.00 28.68 45 PHE B N 1
ATOM 822 C CA . PHE B 1 23 ? 4.104 -2.366 24.565 1.00 31.67 45 PHE B CA 1
ATOM 823 C C . PHE B 1 23 ? 4.618 -3.410 23.602 1.00 29.81 45 PHE B C 1
ATOM 824 O O . PHE B 1 23 ? 4.067 -4.510 23.517 1.00 30.15 45 PHE B O 1
ATOM 832 N N . GLU B 1 24 ? 5.630 -3.026 22.824 1.00 31.62 46 GLU B N 1
ATOM 833 C CA . GLU B 1 24 ? 6.186 -3.899 21.801 1.00 35.28 46 GLU B CA 1
ATOM 834 C C . GLU B 1 24 ? 6.869 -5.083 22.464 1.00 35.93 46 GLU B C 1
ATOM 835 O O . GLU B 1 24 ? 6.723 -6.215 22.015 1.00 35.72 46 GLU B O 1
ATOM 841 N N . SER B 1 25 ? 7.580 -4.823 23.556 1.00 38.28 47 SER B N 1
ATOM 842 C CA . SER B 1 25 ? 8.200 -5.883 24.340 1.00 38.67 47 SER B CA 1
ATOM 843 C C . SER B 1 25 ? 7.854 -5.791 25.828 1.00 36.82 47 SER B C 1
ATOM 844 O O . SER B 1 25 ? 7.375 -4.762 26.329 1.00 34.33 47 SER B O 1
ATOM 847 N N . TYR B 1 26 ? 8.121 -6.884 26.533 1.00 39.43 48 TYR B N 1
ATOM 848 C CA . TYR B 1 26 ? 7.974 -6.938 27.977 1.00 42.66 48 TYR B CA 1
ATOM 849 C C . TYR B 1 26 ? 8.890 -5.917 28.649 1.00 41.94 48 TYR B C 1
ATOM 850 O O . TYR B 1 26 ? 8.474 -5.250 29.602 1.00 37.86 48 TYR B O 1
ATOM 859 N N . GLU B 1 27 ? 10.129 -5.821 28.158 1.00 38.63 49 GLU B N 1
ATOM 860 C CA . GLU B 1 27 ? 11.072 -4.800 28.600 1.00 39.39 49 GLU B CA 1
ATOM 861 C C . GLU B 1 27 ? 10.536 -3.378 28.415 1.00 38.99 49 GLU B C 1
ATOM 862 O O . GLU B 1 27 ? 10.822 -2.520 29.241 1.00 39.38 49 GLU B O 1
ATOM 864 N N . ASP B 1 28 ? 9.781 -3.110 27.346 1.00 33.95 50 ASP B N 1
ATOM 865 C CA . ASP B 1 28 ? 9.206 -1.766 27.156 1.00 35.69 50 ASP B CA 1
ATOM 866 C C . ASP B 1 28 ? 8.209 -1.473 28.287 1.00 31.84 50 ASP B C 1
ATOM 867 O O . ASP B 1 28 ? 8.159 -0.371 28.815 1.00 27.69 50 ASP B O 1
ATOM 872 N N . PHE B 1 29 ? 7.456 -2.493 28.675 1.00 29.46 51 PHE B N 1
ATOM 873 C CA . PHE B 1 29 ? 6.490 -2.364 29.756 1.00 29.93 51 PHE B CA 1
ATOM 874 C C . PHE B 1 29 ? 7.199 -2.115 31.090 1.00 29.92 51 PHE B C 1
ATOM 875 O O . PHE B 1 29 ? 6.851 -1.185 31.841 1.00 29.59 51 PHE B O 1
ATOM 883 N N . GLU B 1 30 ? 8.219 -2.916 31.370 1.00 30.36 52 GLU B N 1
ATOM 884 C CA . GLU B 1 30 ? 9.013 -2.751 32.590 1.00 34.03 52 GLU B CA 1
ATOM 885 C C . GLU B 1 30 ? 9.647 -1.365 32.675 1.00 31.90 52 GLU B C 1
ATOM 886 O O . GLU B 1 30 ? 9.609 -0.727 33.734 1.00 29.88 52 GLU B O 1
ATOM 892 N N . ARG B 1 31 ? 10.232 -0.912 31.566 1.00 30.85 53 ARG B N 1
ATOM 893 C CA . ARG B 1 31 ? 10.764 0.435 31.472 1.00 32.65 53 ARG B CA 1
ATOM 894 C C . ARG B 1 31 ? 9.706 1.477 31.837 1.00 31.37 53 ARG B C 1
ATOM 895 O O . ARG B 1 31 ? 10.018 2.423 32.563 1.00 27.93 53 ARG B O 1
ATOM 903 N N . SER B 1 32 ? 8.481 1.321 31.321 1.00 27.82 54 SER B N 1
ATOM 904 C CA . SER B 1 32 ? 7.403 2.288 31.614 1.00 28.95 54 SER B CA 1
ATOM 905 C C . SER B 1 32 ? 7.033 2.277 33.101 1.00 30.05 54 SER B C 1
ATOM 906 O O . SER B 1 32 ? 6.737 3.335 33.688 1.00 29.98 54 SER B O 1
ATOM 909 N N . GLN B 1 33 ? 7.077 1.097 33.725 1.00 28.02 55 GLN B N 1
ATOM 910 C CA A GLN B 1 33 ? 6.770 1.025 35.154 0.50 27.66 55 GLN B CA 1
ATOM 911 C CA B GLN B 1 33 ? 6.825 0.948 35.171 0.50 27.97 55 GLN B CA 1
ATOM 912 C C . GLN B 1 33 ? 7.853 1.721 35.988 1.00 28.93 55 GLN B C 1
ATOM 913 O O . GLN B 1 33 ? 7.522 2.391 36.978 1.00 31.74 55 GLN B O 1
ATOM 924 N N . GLN B 1 34 ? 9.113 1.622 35.576 1.00 25.94 56 GLN B N 1
ATOM 925 C CA . GLN B 1 34 ? 10.204 2.286 36.285 1.00 29.15 56 GLN B CA 1
ATOM 926 C C . GLN B 1 34 ? 10.199 3.808 36.065 1.00 26.95 56 GLN B C 1
ATOM 927 O O . GLN B 1 34 ? 10.621 4.585 36.946 1.00 25.00 56 GLN B O 1
ATOM 933 N N . ALA B 1 35 ? 9.696 4.242 34.912 1.00 26.84 57 ALA B N 1
ATOM 934 C CA . ALA B 1 35 ? 9.800 5.665 34.540 1.00 28.53 57 ALA B CA 1
ATOM 935 C C . ALA B 1 35 ? 8.787 6.559 35.271 1.00 24.89 57 ALA B C 1
ATOM 936 O O . ALA B 1 35 ? 9.091 7.732 35.508 1.00 25.39 57 ALA B O 1
ATOM 938 N N . CYS B 1 36 ? 7.629 6.018 35.667 1.00 23.07 58 CYS B N 1
ATOM 939 C CA . CYS B 1 36 ? 6.617 6.811 36.373 1.00 23.57 58 CYS B CA 1
ATOM 940 C C . CYS B 1 36 ? 6.742 6.677 37.885 1.00 21.61 58 CYS B C 1
ATOM 941 O O . CYS B 1 36 ? 6.867 5.580 38.437 1.00 21.28 58 CYS B O 1
ATOM 944 N N . LEU B 1 37 ? 6.762 7.817 38.549 1.00 20.11 59 LEU B N 1
ATOM 945 C CA . LEU B 1 37 ? 6.590 7.859 39.990 1.00 20.34 59 LEU B CA 1
ATOM 946 C C . LEU B 1 37 ? 5.168 7.371 40.297 1.00 21.79 59 LEU B C 1
ATOM 947 O O . LEU B 1 37 ? 4.950 6.506 41.149 1.00 26.16 59 LEU B O 1
ATOM 952 N N . ILE B 1 38 ? 4.208 7.934 39.586 1.00 19.40 60 ILE B N 1
ATOM 953 C CA . ILE B 1 38 ? 2.822 7.457 39.582 1.00 19.21 60 ILE B CA 1
ATOM 954 C C . ILE B 1 38 ? 2.327 7.508 38.153 1.00 19.06 60 ILE B C 1
ATOM 955 O O . ILE B 1 38 ? 2.485 8.534 37.491 1.00 18.53 60 ILE B O 1
ATOM 960 N N . GLY B 1 39 ? 1.727 6.422 37.677 1.00 18.04 61 GLY B N 1
ATOM 961 C CA . GLY B 1 39 ? 1.193 6.361 36.320 1.00 18.20 61 GLY B CA 1
ATOM 962 C C . GLY B 1 39 ? -0.208 6.905 36.356 1.00 17.50 61 GLY B C 1
ATOM 963 O O . GLY B 1 39 ? -0.916 6.722 37.364 1.00 19.71 61 GLY B O 1
ATOM 964 N N . VAL B 1 40 ? -0.598 7.592 35.289 1.00 17.55 62 VAL B N 1
ATOM 965 C CA A VAL B 1 40 ? -1.924 8.192 35.162 0.50 18.83 62 VAL B CA 1
ATOM 966 C CA B VAL B 1 40 ? -1.916 8.213 35.238 0.50 19.61 62 VAL B CA 1
ATOM 967 C C . VAL B 1 40 ? -3.015 7.172 35.415 1.00 17.06 62 VAL B C 1
ATOM 968 O O . VAL B 1 40 ? -3.981 7.436 36.106 1.00 17.50 62 VAL B O 1
ATOM 975 N N . ALA B 1 41 ? -2.832 5.997 34.840 1.00 18.46 63 ALA B N 1
ATOM 976 C CA . ALA B 1 41 ? -3.893 4.978 34.814 1.00 17.88 63 ALA B CA 1
ATOM 977 C C . ALA B 1 41 ? -3.892 4.006 35.991 1.00 17.92 63 ALA B C 1
ATOM 978 O O . ALA B 1 41 ? -4.724 3.101 36.010 1.00 17.40 63 ALA B O 1
ATOM 980 N N . ASP B 1 42 ? -2.973 4.177 36.950 1.00 17.94 64 ASP B N 1
ATOM 981 C CA . ASP B 1 42 ? -2.708 3.158 37.987 1.00 19.28 64 ASP B CA 1
ATOM 982 C C . ASP B 1 42 ? -3.913 2.687 38.780 1.00 18.64 64 ASP B C 1
ATOM 983 O O . ASP B 1 42 ? -3.928 1.550 39.217 1.00 20.19 64 ASP B O 1
ATOM 988 N N . TYR B 1 43 ? -4.895 3.545 39.011 1.00 17.15 65 TYR B N 1
ATOM 989 C CA . TYR B 1 43 ? -6.073 3.099 39.792 1.00 18.13 65 TYR B CA 1
ATOM 990 C C . TYR B 1 43 ? -7.251 2.728 38.891 1.00 19.34 65 TYR B C 1
ATOM 991 O O . TYR B 1 43 ? -8.373 2.595 39.352 1.00 22.31 65 TYR B O 1
ATOM 1000 N N . TYR B 1 44 ? -7.017 2.570 37.594 1.00 18.98 66 TYR B N 1
ATOM 1001 C CA . TYR B 1 44 ? -8.130 2.320 36.709 1.00 18.12 66 TYR B CA 1
ATOM 1002 C C . TYR B 1 44 ? -8.303 0.819 36.561 1.00 21.13 66 TYR B C 1
ATOM 1003 O O . TYR B 1 44 ? -7.315 0.087 36.473 1.00 18.21 66 TYR B O 1
ATOM 1012 N N . PRO B 1 45 ? -9.567 0.355 36.520 1.00 21.38 67 PRO B N 1
ATOM 1013 C CA . PRO B 1 45 ? -9.798 -1.071 36.280 1.00 20.84 67 PRO B CA 1
ATOM 1014 C C . PRO B 1 45 ? -9.409 -1.501 34.871 1.00 21.73 67 PRO B C 1
ATOM 1015 O O . PRO B 1 45 ? -9.630 -0.764 33.896 1.00 20.38 67 PRO B O 1
ATOM 1019 N N . VAL B 1 46 ? -8.847 -2.703 34.769 1.00 22.41 68 VAL B N 1
ATOM 1020 C CA . VAL B 1 46 ? -8.419 -3.242 33.479 1.00 23.84 68 VAL B CA 1
ATOM 1021 C C . VAL B 1 46 ? -9.544 -4.057 32.865 1.00 26.40 68 VAL B C 1
ATOM 1022 O O . VAL B 1 46 ? -10.078 -4.976 33.478 1.00 23.11 68 VAL B O 1
ATOM 1026 N N . GLN B 1 47 ? -9.907 -3.684 31.650 1.00 25.59 69 GLN B N 1
ATOM 1027 C CA . GLN B 1 47 ? -10.942 -4.371 30.921 1.00 28.53 69 GLN B CA 1
ATOM 1028 C C . GLN B 1 47 ? -10.370 -5.536 30.142 1.00 30.42 69 GLN B C 1
ATOM 1029 O O . GLN B 1 47 ? -11.023 -6.564 30.032 1.00 32.42 69 GLN B O 1
ATOM 1035 N N . LYS B 1 48 ? -9.161 -5.378 29.588 1.00 28.89 70 LYS B N 1
ATOM 1036 C CA . LYS B 1 48 ? -8.497 -6.453 28.835 1.00 29.73 70 LYS B CA 1
ATOM 1037 C C . LYS B 1 48 ? -6.971 -6.396 28.980 1.00 29.43 70 LYS B C 1
ATOM 1038 O O . LYS B 1 48 ? -6.384 -5.345 28.795 1.00 28.68 70 LYS B O 1
ATOM 1044 N N . LEU B 1 49 ? -6.352 -7.526 29.317 1.00 26.48 71 LEU B N 1
ATOM 1045 C CA . LEU B 1 49 ? -4.895 -7.653 29.366 1.00 27.32 71 LEU B CA 1
ATOM 1046 C C . LEU B 1 49 ? -4.488 -8.776 28.430 1.00 27.51 71 LEU B C 1
ATOM 1047 O O . LEU B 1 49 ? -4.847 -9.922 28.655 1.00 31.28 71 LEU B O 1
ATOM 1052 N N . THR B 1 50 ? -3.722 -8.439 27.395 1.00 27.57 72 THR B N 1
ATOM 1053 C CA . THR B 1 50 ? -3.366 -9.385 26.341 1.00 30.42 72 THR B CA 1
ATOM 1054 C C . THR B 1 50 ? -1.853 -9.546 26.331 1.00 31.93 72 THR B C 1
ATOM 1055 O O . THR B 1 50 ? -1.111 -8.569 26.140 1.00 36.13 72 THR B O 1
ATOM 1059 N N . TYR B 1 51 ? -1.409 -10.778 26.547 1.00 32.78 73 TYR B N 1
ATOM 1060 C CA . TYR B 1 51 ? 0.002 -11.124 26.563 1.00 34.07 73 TYR B CA 1
ATOM 1061 C C . TYR B 1 51 ? 0.332 -12.068 25.406 1.00 34.38 73 TYR B C 1
ATOM 1062 O O . TYR B 1 51 ? -0.156 -13.197 25.360 1.00 35.14 73 TYR B O 1
ATOM 1071 N N . LYS B 1 52 ? 1.172 -11.606 24.484 1.00 36.91 74 LYS B N 1
ATOM 1072 C CA . LYS B 1 52 ? 1.476 -12.344 23.247 1.00 40.67 74 LYS B CA 1
ATOM 1073 C C . LYS B 1 52 ? 0.210 -12.794 22.525 1.00 41.53 74 LYS B C 1
ATOM 1074 O O . LYS B 1 52 ? 0.164 -13.890 21.983 1.00 44.94 74 LYS B O 1
ATOM 1080 N N . GLY B 1 53 ? -0.817 -11.951 22.546 1.00 41.41 75 GLY B N 1
ATOM 1081 C CA . GLY B 1 53 ? -2.096 -12.249 21.900 1.00 45.72 75 GLY B CA 1
ATOM 1082 C C . GLY B 1 53 ? -3.096 -13.048 22.718 1.00 46.27 75 GLY B C 1
ATOM 1083 O O . GLY B 1 53 ? -4.249 -13.199 22.299 1.00 43.30 75 GLY B O 1
ATOM 1084 N N . HIS B 1 54 ? -2.668 -13.575 23.867 1.00 42.70 76 HIS B N 1
ATOM 1085 C CA . HIS B 1 54 ? -3.555 -14.318 24.756 1.00 40.19 76 HIS B CA 1
ATOM 1086 C C . HIS B 1 54 ? -4.198 -13.352 25.747 1.00 40.83 76 HIS B C 1
ATOM 1087 O O . HIS B 1 54 ? -3.491 -12.597 26.435 1.00 30.81 76 HIS B O 1
ATOM 1094 N N . ASN B 1 55 ? -5.532 -13.368 25.813 1.00 38.06 77 ASN B N 1
ATOM 1095 C CA . ASN B 1 55 ? -6.245 -12.577 26.795 1.00 38.76 77 ASN B CA 1
ATOM 1096 C C . ASN B 1 55 ? -6.065 -13.265 28.124 1.00 39.50 77 ASN B C 1
ATOM 1097 O O . ASN B 1 55 ? -6.567 -14.360 28.326 1.00 37.74 77 ASN B O 1
ATOM 1102 N N . LEU B 1 56 ? -5.291 -12.662 29.018 1.00 37.62 78 LEU B N 1
ATOM 1103 C CA . LEU B 1 56 ? -5.131 -13.246 30.343 1.00 34.83 78 LEU B CA 1
ATOM 1104 C C . LEU B 1 56 ? -6.370 -12.864 31.125 1.00 36.18 78 LEU B C 1
ATOM 1105 O O . LEU B 1 56 ? -6.918 -11.777 30.948 1.00 43.16 78 LEU B O 1
ATOM 1110 N N . ASP B 1 57 ? -6.819 -13.765 31.977 1.00 35.79 79 ASP B N 1
ATOM 1111 C CA . ASP B 1 57 ? -8.034 -13.561 32.727 1.00 37.74 79 ASP B CA 1
ATOM 1112 C C . ASP B 1 57 ? -7.694 -12.754 33.981 1.00 35.06 79 ASP B C 1
ATOM 1113 O O . ASP B 1 57 ? -7.639 -13.283 35.083 1.00 38.57 79 ASP B O 1
ATOM 1118 N N . TYR B 1 58 ? -7.487 -11.449 33.794 1.00 37.24 80 TYR B N 1
ATOM 1119 C CA . TYR B 1 58 ? -6.985 -10.567 34.858 1.00 32.04 80 TYR B CA 1
ATOM 1120 C C . TYR B 1 58 ? -8.085 -9.673 35.418 1.00 33.79 80 TYR B C 1
ATOM 1121 O O . TYR B 1 58 ? -8.884 -9.097 34.684 1.00 32.08 80 TYR B O 1
ATOM 1130 N N . HIS B 1 59 ? -8.128 -9.580 36.734 1.00 33.88 81 HIS B N 1
ATOM 1131 C CA . HIS B 1 59 ? -9.114 -8.773 37.407 1.00 35.55 81 HIS B CA 1
ATOM 1132 C C . HIS B 1 59 ? -8.336 -7.919 38.396 1.00 38.05 81 HIS B C 1
ATOM 1133 O O . HIS B 1 59 ? -7.767 -8.421 39.379 1.00 38.55 81 HIS B O 1
ATOM 1140 N N . GLY B 1 60 ? -8.276 -6.627 38.119 1.00 30.83 82 GLY B N 1
ATOM 1141 C CA . GLY B 1 60 ? -7.536 -5.734 38.972 1.00 24.40 82 GLY B CA 1
ATOM 1142 C C . GLY B 1 60 ? -7.282 -4.429 38.266 1.00 25.39 82 GLY B C 1
ATOM 1143 O O . GLY B 1 60 ? -7.818 -4.182 37.165 1.00 23.43 82 GLY B O 1
ATOM 1144 N N . THR B 1 61 ? -6.490 -3.596 38.934 1.00 23.64 83 THR B N 1
ATOM 1145 C CA . THR B 1 61 ? -6.139 -2.274 38.456 1.00 22.44 83 THR B CA 1
ATOM 1146 C C . THR B 1 61 ? -4.952 -2.343 37.527 1.00 20.33 83 THR B C 1
ATOM 1147 O O . THR B 1 61 ? -4.203 -3.335 37.506 1.00 19.96 83 THR B O 1
ATOM 1151 N N . TYR B 1 62 ? -4.771 -1.265 36.766 1.00 17.88 84 TYR B N 1
ATOM 1152 C CA . TYR B 1 62 ? -3.636 -1.140 35.884 1.00 18.19 84 TYR B CA 1
ATOM 1153 C C . TYR B 1 62 ? -2.357 -1.221 36.703 1.00 19.80 84 TYR B C 1
ATOM 1154 O O . TYR B 1 62 ? -1.429 -1.899 36.322 1.00 21.31 84 TYR B O 1
ATOM 1163 N N . GLY B 1 63 ? -2.335 -0.534 37.837 1.00 21.93 85 GLY B N 1
ATOM 1164 C CA . GLY B 1 63 ? -1.162 -0.480 38.702 1.00 22.77 85 GLY B CA 1
ATOM 1165 C C . GLY B 1 63 ? -0.688 -1.820 39.210 1.00 25.02 85 GLY B C 1
ATOM 1166 O O . GLY B 1 63 ? 0.483 -1.988 39.439 1.00 24.42 85 GLY B O 1
ATOM 1167 N N . ASP B 1 64 ? -1.598 -2.780 39.359 1.00 22.62 86 ASP B N 1
ATOM 1168 C CA . ASP B 1 64 ? -1.234 -4.117 39.858 1.00 23.36 86 ASP B CA 1
ATOM 1169 C C . ASP B 1 64 ? -0.819 -5.120 38.778 1.00 24.07 86 ASP B C 1
ATOM 1170 O O . ASP B 1 64 ? -0.476 -6.273 39.093 1.00 26.49 86 ASP B O 1
ATOM 1175 N N . ILE B 1 65 ? -0.836 -4.710 37.516 1.00 22.44 87 ILE B N 1
ATOM 1176 C CA . ILE B 1 65 ? -0.410 -5.608 36.435 1.00 22.58 87 ILE B CA 1
ATOM 1177 C C . ILE B 1 65 ? 1.046 -6.032 36.536 1.00 23.96 87 ILE B C 1
ATOM 1178 O O . ILE B 1 65 ? 1.358 -7.213 36.383 1.00 22.49 87 ILE B O 1
ATOM 1183 N N . PHE B 1 66 ? 1.932 -5.083 36.824 1.00 23.49 88 PHE B N 1
ATOM 1184 C CA . PHE B 1 66 ? 3.360 -5.384 36.931 1.00 27.19 88 PHE B CA 1
ATOM 1185 C C . PHE B 1 66 ? 3.630 -6.544 37.892 1.00 29.15 88 PHE B C 1
ATOM 1186 O O . PHE B 1 66 ? 4.353 -7.471 37.564 1.00 24.07 88 PHE B O 1
ATOM 1194 N N . PHE B 1 67 ? 3.032 -6.502 39.074 1.00 27.72 89 PHE B N 1
ATOM 1195 C CA . PHE B 1 67 ? 3.259 -7.550 40.069 1.00 29.31 89 PHE B CA 1
ATOM 1196 C C . PHE B 1 67 ? 2.582 -8.861 39.685 1.00 27.60 89 PHE B C 1
ATOM 1197 O O . PHE B 1 67 ? 3.170 -9.924 39.841 1.00 30.91 89 PHE B O 1
ATOM 1205 N N . TYR B 1 68 ? 1.350 -8.780 39.190 1.00 26.61 90 TYR B N 1
ATOM 1206 C CA . TYR B 1 68 ? 0.642 -9.956 38.667 1.00 29.30 90 TYR B CA 1
ATOM 1207 C C . TYR B 1 68 ? 1.482 -10.733 37.660 1.00 30.55 90 TYR B C 1
ATOM 1208 O O . TYR B 1 68 ? 1.664 -11.938 37.809 1.00 33.83 90 TYR B O 1
ATOM 1217 N N . LEU B 1 69 ? 1.977 -10.048 36.632 1.00 29.42 91 LEU B N 1
ATOM 1218 C CA . LEU B 1 69 ? 2.737 -10.698 35.570 1.00 31.02 91 LEU B CA 1
ATOM 1219 C C . LEU B 1 69 ? 4.003 -11.344 36.104 1.00 33.80 91 LEU B C 1
ATOM 1220 O O . LEU B 1 69 ? 4.368 -12.431 35.676 1.00 39.50 91 LEU B O 1
ATOM 1233 N N . LYS B 1 71 ? 4.555 -12.713 38.877 1.00 44.66 93 LYS B N 1
ATOM 1234 C CA A LYS B 1 71 ? 4.274 -13.909 39.673 0.50 45.69 93 LYS B CA 1
ATOM 1235 C CA B LYS B 1 71 ? 4.328 -13.921 39.667 0.50 44.70 93 LYS B CA 1
ATOM 1236 C C . LYS B 1 71 ? 3.696 -15.044 38.832 1.00 43.89 93 LYS B C 1
ATOM 1237 O O . LYS B 1 71 ? 3.703 -16.195 39.245 1.00 46.53 93 LYS B O 1
ATOM 1248 N N . GLN B 1 72 ? 3.163 -14.712 37.655 1.00 43.00 94 GLN B N 1
ATOM 1249 C CA . GLN B 1 72 ? 2.630 -15.721 36.741 1.00 42.99 94 GLN B CA 1
ATOM 1250 C C . GLN B 1 72 ? 3.745 -16.549 36.097 1.00 42.18 94 GLN B C 1
ATOM 1251 O O . GLN B 1 72 ? 4.816 -16.030 35.783 1.00 40.20 94 GLN B O 1
ATOM 1257 N N . ASP B 1 73 ? 3.482 -17.836 35.901 1.00 41.12 95 ASP B N 1
ATOM 1258 C CA . ASP B 1 73 ? 4.317 -18.664 35.036 1.00 42.26 95 ASP B CA 1
ATOM 1259 C C . ASP B 1 73 ? 3.824 -18.434 33.619 1.00 40.10 95 ASP B C 1
ATOM 1260 O O . ASP B 1 73 ? 2.786 -18.954 33.237 1.00 44.02 95 ASP B O 1
ATOM 1265 N N . LEU B 1 74 ? 4.565 -17.638 32.851 1.00 35.03 96 LEU B N 1
ATOM 1266 C CA . LEU B 1 74 ? 4.193 -17.296 31.479 1.00 33.44 96 LEU B CA 1
ATOM 1267 C C . LEU B 1 74 ? 4.795 -18.246 30.444 1.00 32.01 96 LEU B C 1
ATOM 1268 O O . LEU B 1 74 ? 4.588 -18.079 29.236 1.00 30.25 96 LEU B O 1
ATOM 1273 N N . SER B 1 75 ? 5.515 -19.263 30.906 1.00 33.32 97 SER B N 1
ATOM 1274 C CA . SER B 1 75 ? 6.147 -20.221 29.990 1.00 34.47 97 SER B CA 1
ATOM 1275 C C . SER B 1 75 ? 5.139 -20.924 29.086 1.00 35.34 97 SER B C 1
ATOM 1276 O O . SER B 1 75 ? 5.499 -21.364 27.995 1.00 37.36 97 SER B O 1
ATOM 1279 N N . GLN B 1 76 ? 3.880 -21.042 29.519 1.00 38.42 98 GLN B N 1
ATOM 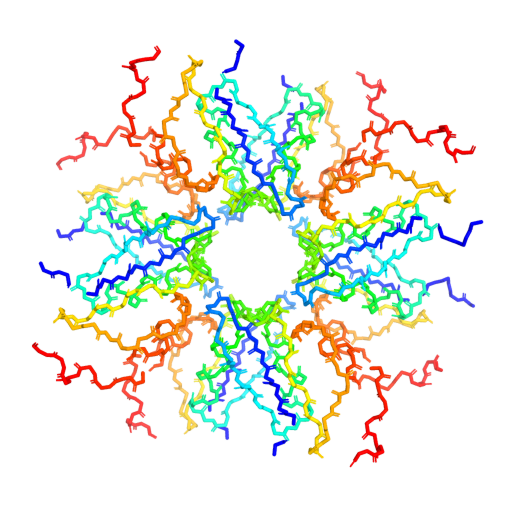1280 C CA . GLN B 1 76 ? 2.868 -21.735 28.704 1.00 41.14 98 GLN B CA 1
ATOM 1281 C C . GLN B 1 76 ? 2.499 -20.932 27.468 1.00 39.54 98 GLN B C 1
ATOM 1282 O O . GLN B 1 76 ? 1.907 -21.460 26.539 1.00 39.84 98 GLN B O 1
ATOM 1288 N N . TYR B 1 77 ? 2.868 -19.657 27.448 1.00 37.35 99 TYR B N 1
ATOM 1289 C CA . TYR B 1 77 ? 2.741 -18.849 26.247 1.00 40.56 99 TYR B CA 1
ATOM 1290 C C . TYR B 1 77 ? 4.083 -18.765 25.495 1.00 44.94 99 TYR B C 1
ATOM 1291 O O . TYR B 1 7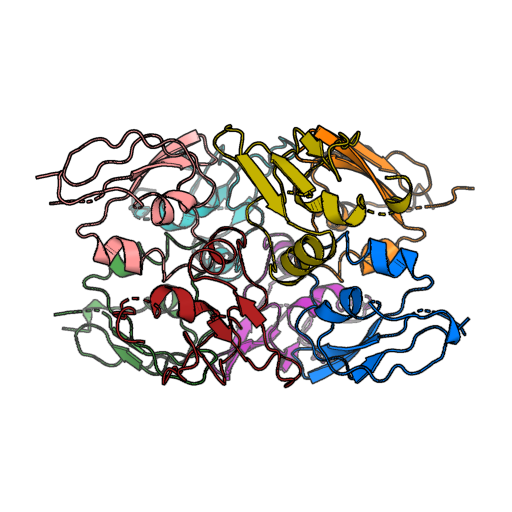7 ? 4.185 -18.036 24.498 1.00 44.23 99 TYR B O 1
ATOM 1300 N N . ASN B 1 78 ? 5.057 -19.566 25.969 1.00 46.67 100 ASN B N 1
ATOM 1301 C CA . ASN B 1 78 ? 6.514 -19.584 25.599 1.00 49.17 100 ASN B CA 1
ATOM 1302 C C . ASN B 1 78 ? 7.409 -18.521 26.274 1.00 49.83 100 ASN B C 1
ATOM 1303 O O . ASN B 1 78 ? 7.443 -17.348 25.921 1.00 45.79 100 ASN B O 1
ATOM 1309 N N . LEU C 1 4 ? 1.046 29.899 75.985 1.00 67.16 26 LEU C N 1
ATOM 1310 C CA . LEU C 1 4 ? 2.236 29.007 76.107 1.00 64.89 26 LEU C CA 1
ATOM 1311 C C . LEU C 1 4 ? 2.108 27.789 75.191 1.00 59.17 26 LEU C C 1
ATOM 1312 O O . LEU C 1 4 ? 1.276 26.916 75.421 1.00 70.04 26 LEU C O 1
ATOM 1314 N N . ASN C 1 5 ? 2.941 27.733 74.157 1.00 49.22 27 ASN C N 1
ATOM 1315 C CA . ASN C 1 5 ? 2.933 26.616 73.214 1.00 40.10 27 ASN C CA 1
ATOM 1316 C C . ASN C 1 5 ? 3.691 25.408 73.703 1.00 33.49 27 ASN C C 1
ATOM 1317 O O . ASN C 1 5 ? 4.861 25.492 74.048 1.00 39.46 27 ASN C O 1
ATOM 1330 N N . ILE C 1 7 ? 4.541 22.733 71.820 1.00 22.75 29 ILE C N 1
ATOM 1331 C CA . ILE C 1 7 ? 5.474 22.210 70.807 1.00 22.46 29 ILE C CA 1
ATOM 1332 C C . ILE C 1 7 ? 5.870 23.339 69.881 1.00 22.29 29 ILE C C 1
ATOM 1333 O O . ILE C 1 7 ? 5.004 24.045 69.371 1.00 20.09 29 ILE C O 1
ATOM 1338 N N . GLU C 1 8 ? 7.174 23.512 69.680 1.00 20.86 30 GLU C N 1
ATOM 1339 C CA . GLU C 1 8 ? 7.712 24.467 68.733 1.00 22.20 30 GLU C CA 1
ATOM 1340 C C . GLU C 1 8 ? 8.710 23.752 67.841 1.00 20.05 30 GLU C C 1
ATOM 1341 O O . GLU C 1 8 ? 9.572 23.023 68.338 1.00 18.72 30 GLU C O 1
ATOM 1347 N N . ILE C 1 9 ? 8.571 23.927 66.529 1.00 19.23 31 ILE C N 1
ATOM 1348 C CA . ILE C 1 9 ? 9.440 23.252 65.584 1.00 19.02 31 ILE C CA 1
ATOM 1349 C C . ILE C 1 9 ? 9.987 24.296 64.640 1.00 19.14 31 ILE C C 1
ATOM 1350 O O . ILE C 1 9 ? 9.228 25.031 64.042 1.00 18.52 31 ILE C O 1
ATOM 1355 N N . THR C 1 10 ? 11.308 24.356 64.539 1.00 20.24 32 THR C N 1
ATOM 1356 C CA . THR C 1 10 ? 11.975 25.209 63.581 1.00 20.66 32 THR C CA 1
ATOM 1357 C C . THR C 1 10 ? 12.633 24.317 62.568 1.00 19.79 32 THR C C 1
ATOM 1358 O O . THR C 1 10 ? 13.331 23.370 62.935 1.00 19.97 32 THR C O 1
ATOM 1362 N N . TYR C 1 11 ? 12.397 24.611 61.292 1.00 18.88 33 TYR C N 1
ATOM 1363 C CA . TYR C 1 11 ? 12.976 23.848 60.207 1.00 18.83 33 TYR C CA 1
ATOM 1364 C C . TYR C 1 11 ? 13.461 24.802 59.108 1.00 20.45 33 TYR C C 1
ATOM 1365 O O . TYR C 1 11 ? 13.105 25.982 59.114 1.00 18.50 33 TYR C O 1
ATOM 1374 N N . ILE C 1 12 ? 14.288 24.297 58.191 1.00 20.31 34 ILE C N 1
ATOM 1375 C CA . ILE C 1 12 ? 14.808 25.108 57.099 1.00 22.26 34 ILE C CA 1
ATOM 1376 C C . ILE C 1 12 ? 14.126 24.703 55.826 1.00 19.16 34 ILE C C 1
ATOM 1377 O O . ILE C 1 12 ? 14.178 23.539 55.422 1.00 19.25 34 ILE C O 1
ATOM 1382 N N . ASP C 1 13 ? 13.526 25.662 55.150 1.00 19.42 35 ASP C N 1
ATOM 1383 C CA . ASP C 1 13 ? 12.768 25.341 53.926 1.00 19.38 35 ASP C CA 1
ATOM 1384 C C . ASP C 1 13 ? 13.677 25.377 52.675 1.00 20.64 35 ASP C C 1
ATOM 1385 O O . ASP C 1 13 ? 14.866 25.583 52.791 1.00 20.49 35 ASP C O 1
ATOM 1390 N N . ALA C 1 14 ? 13.098 25.203 51.489 1.00 21.91 36 ALA C N 1
ATOM 1391 C CA . ALA C 1 14 ? 13.891 25.075 50.254 1.00 22.34 36 ALA C CA 1
ATOM 1392 C C . ALA C 1 14 ? 14.488 26.400 49.777 1.00 23.79 36 ALA C C 1
ATOM 1393 O O . ALA C 1 14 ? 15.331 26.408 48.878 1.00 27.34 36 ALA C O 1
ATOM 1395 N N . SER C 1 15 ? 14.073 27.511 50.383 1.00 21.42 37 SER C N 1
ATOM 1396 C CA . SER C 1 15 ? 14.711 28.790 50.170 1.00 25.48 37 SER C CA 1
ATOM 1397 C C . SER C 1 15 ? 15.868 29.021 51.154 1.00 26.50 37 SER C C 1
ATOM 1398 O O . SER C 1 15 ? 16.447 30.098 51.167 1.00 26.88 37 SER C O 1
ATOM 1401 N N . LYS C 1 16 ? 16.186 28.017 51.978 1.00 28.93 38 LYS C N 1
ATOM 1402 C CA . LYS C 1 16 ? 17.239 28.119 53.007 1.00 31.64 38 LYS C CA 1
ATOM 1403 C C . LYS C 1 16 ? 16.885 29.139 54.067 1.00 30.22 38 LYS C C 1
ATOM 1404 O O . LYS C 1 16 ? 17.772 29.754 54.653 1.00 30.87 38 LYS C O 1
ATOM 1410 N N . ASN C 1 17 ? 15.589 29.327 54.301 1.00 26.77 39 ASN C N 1
ATOM 1411 C CA . ASN C 1 17 ? 15.097 30.171 55.389 1.00 27.22 39 ASN C CA 1
ATOM 1412 C C . ASN C 1 17 ? 14.541 29.332 56.545 1.00 26.64 39 ASN C C 1
ATOM 1413 O O . ASN C 1 17 ? 13.853 28.329 56.319 1.00 23.81 39 ASN C O 1
ATOM 1418 N N . GLU C 1 18 ? 14.816 29.777 57.768 1.00 25.98 40 GLU C N 1
ATOM 1419 C CA A GLU C 1 18 ? 14.266 29.167 58.984 0.50 27.11 40 GLU C CA 1
ATOM 1420 C CA B GLU C 1 18 ? 14.275 29.157 58.972 0.50 27.00 40 GLU C CA 1
ATOM 1421 C C . GLU C 1 18 ? 12.790 29.513 59.114 1.00 27.41 40 GLU C C 1
ATOM 1422 O O . GLU C 1 18 ? 12.403 30.664 58.946 1.00 30.42 40 GLU C O 1
ATOM 1433 N N . ARG C 1 19 ? 11.964 28.509 59.384 1.00 23.12 41 ARG C N 1
ATOM 1434 C CA . ARG C 1 19 ? 10.525 28.692 59.587 1.00 24.10 41 ARG C CA 1
ATOM 1435 C C . ARG C 1 19 ? 10.194 28.031 60.904 1.00 23.79 41 ARG C C 1
ATOM 1436 O O . ARG C 1 19 ? 10.793 27.019 61.233 1.00 23.72 41 ARG C O 1
ATOM 1444 N N . THR C 1 20 ? 9.259 28.599 61.657 1.00 23.09 42 THR C N 1
ATOM 1445 C CA . THR C 1 20 ? 8.866 28.063 62.957 1.00 23.48 42 THR C CA 1
ATOM 1446 C C . THR C 1 20 ? 7.364 27.840 62.965 1.00 22.89 42 THR C C 1
ATOM 1447 O O . THR C 1 20 ? 6.610 28.732 62.546 1.00 25.87 42 THR C O 1
ATOM 1451 N N . VAL C 1 21 ? 6.949 26.637 63.379 1.00 20.19 43 VAL C N 1
ATOM 1452 C CA A VAL C 1 21 ? 5.538 26.360 63.621 0.67 20.69 43 VAL C CA 1
ATOM 1453 C CA B VAL C 1 21 ? 5.551 26.283 63.593 0.33 21.06 43 VAL C CA 1
ATOM 1454 C C . VAL C 1 21 ? 5.345 25.918 65.063 1.00 21.29 43 VAL C C 1
ATOM 1455 O O . VAL C 1 21 ? 6.248 25.327 65.690 1.00 19.29 43 VAL C O 1
ATOM 1462 N N . THR C 1 22 ? 4.163 26.225 65.604 1.00 20.95 44 THR C N 1
ATOM 1463 C CA . THR C 1 22 ? 3.870 25.904 67.005 1.00 22.30 44 THR C CA 1
ATOM 1464 C C . THR C 1 22 ? 2.516 25.231 67.127 1.00 23.14 44 THR C C 1
ATOM 1465 O O . THR C 1 22 ? 1.629 25.429 66.285 1.00 22.83 44 THR C O 1
ATOM 1469 N N . PHE C 1 23 ? 2.390 24.400 68.162 1.00 21.06 45 PHE C N 1
ATOM 1470 C CA . PHE C 1 23 ? 1.160 23.730 68.504 1.00 21.95 45 PHE C CA 1
ATOM 1471 C C . PHE C 1 23 ? 0.903 23.867 70.010 1.00 24.89 45 PHE C C 1
ATOM 1472 O O . PHE C 1 23 ? 1.826 23.763 70.836 1.00 25.75 45 PHE C O 1
ATOM 1480 N N . GLU C 1 24 ? -0.345 24.107 70.371 1.00 28.03 46 GLU C N 1
ATOM 1481 C CA . GLU C 1 24 ? -0.700 24.348 71.772 1.00 29.57 46 GLU C CA 1
ATOM 1482 C C . GLU C 1 24 ? -0.798 23.050 72.588 1.00 27.29 46 GLU C C 1
ATOM 1483 O O . GLU C 1 24 ? -0.698 23.076 73.814 1.00 29.02 46 GLU C O 1
ATOM 1489 N N . SER C 1 25 ? -1.079 21.946 71.913 1.00 25.20 47 SER C N 1
ATOM 1490 C CA . SER C 1 25 ? -1.223 20.656 72.533 1.00 26.31 47 SER C CA 1
ATOM 1491 C C . SER C 1 25 ? -0.681 19.604 71.607 1.00 27.16 47 SER C C 1
ATOM 1492 O O . SER C 1 25 ? -0.594 19.828 70.387 1.00 25.34 47 SER C O 1
ATOM 1495 N N . TYR C 1 26 ? -0.344 18.450 72.175 1.00 26.06 48 TYR C N 1
ATOM 1496 C CA . TYR C 1 26 ? 0.067 17.295 71.387 1.00 27.02 48 TYR C CA 1
ATOM 1497 C C . TYR C 1 26 ? -1.059 16.885 70.435 1.00 26.03 48 TYR C C 1
ATOM 1498 O O . TYR C 1 26 ? -0.822 16.538 69.272 1.00 23.14 48 TYR C O 1
ATOM 1507 N N . GLU C 1 27 ? -2.279 16.931 70.946 1.00 27.37 49 GLU C N 1
ATOM 1508 C CA . GLU C 1 27 ? -3.470 16.670 70.155 1.00 32.13 49 GLU C CA 1
ATOM 1509 C C . GLU C 1 27 ? -3.515 17.535 68.895 1.00 28.97 49 GLU C C 1
ATOM 1510 O O . GLU C 1 27 ? -3.814 17.019 67.825 1.00 28.53 49 GLU C O 1
ATOM 1516 N N . ASP C 1 28 ? -3.251 18.838 69.027 1.00 27.39 50 ASP C N 1
ATOM 1517 C CA . ASP C 1 28 ? -3.230 19.748 67.857 1.00 26.91 50 ASP C CA 1
ATOM 1518 C C . ASP C 1 28 ? -2.168 19.317 66.845 1.00 25.42 50 ASP C C 1
ATOM 1519 O O . ASP C 1 28 ? -2.412 19.361 65.646 1.00 22.16 50 ASP C O 1
ATOM 1524 N N . PHE C 1 29 ? -1.005 18.899 67.331 1.00 23.37 51 PHE C N 1
ATOM 1525 C CA . PHE C 1 29 ? 0.036 18.338 66.465 1.00 22.93 51 PHE C CA 1
ATOM 1526 C C . PHE C 1 29 ? -0.421 17.031 65.776 1.00 22.02 51 PHE C C 1
ATOM 1527 O O . PHE C 1 29 ? -0.316 16.883 64.562 1.00 24.11 51 PHE C O 1
ATOM 1535 N N . GLU C 1 30 ? -0.973 16.097 66.520 1.00 22.85 52 GLU C N 1
ATOM 1536 C CA . GLU C 1 30 ? -1.501 14.874 65.904 1.00 26.62 52 GLU C CA 1
ATOM 1537 C C . GLU C 1 30 ? -2.570 15.149 64.829 1.00 26.77 52 GLU C C 1
ATOM 1538 O O . GLU C 1 30 ? -2.555 14.534 63.749 1.00 24.67 52 GLU C O 1
ATOM 1544 N N . ARG C 1 31 ? -3.513 16.039 65.132 1.00 26.16 53 ARG C N 1
ATOM 1545 C CA A ARG C 1 31 ? -4.558 16.409 64.174 0.50 28.11 53 ARG C CA 1
ATOM 1546 C CA B ARG C 1 31 ? -4.555 16.364 64.152 0.50 28.77 53 ARG C CA 1
ATOM 1547 C C . ARG C 1 31 ? -3.947 16.941 62.864 1.00 28.05 53 ARG C C 1
ATOM 1548 O O . ARG C 1 31 ? -4.376 16.568 61.758 1.00 27.12 53 ARG C O 1
ATOM 1563 N N . SER C 1 32 ? -2.948 17.810 62.990 1.00 25.24 54 SER C N 1
ATOM 1564 C CA . SER C 1 32 ? -2.244 18.340 61.811 1.00 27.42 54 SER C CA 1
ATOM 1565 C C . SER C 1 32 ? -1.579 17.217 60.995 1.00 27.75 54 SER C C 1
ATOM 1566 O O . SER C 1 32 ? -1.542 17.284 59.767 1.00 27.58 54 SER C O 1
ATOM 1569 N N . GLN C 1 33 ? -1.091 16.169 61.660 1.00 25.63 55 GLN C N 1
ATOM 1570 C CA A GLN C 1 33 ? -0.510 15.047 60.936 0.50 24.54 55 GLN C CA 1
ATOM 1571 C CA B GLN C 1 33 ? -0.528 14.993 60.978 0.50 25.96 55 GLN C CA 1
ATOM 1572 C C . GLN C 1 33 ? -1.596 14.245 60.215 1.00 25.46 55 GLN C C 1
ATOM 1573 O O . GLN C 1 33 ? -1.393 13.827 59.078 1.00 29.94 55 GLN C O 1
ATOM 1584 N N . GLN C 1 34 ? -2.744 14.062 60.852 1.00 24.05 56 GLN C N 1
ATOM 1585 C CA . GLN C 1 34 ? -3.822 13.324 60.253 1.00 26.93 56 GLN C CA 1
ATOM 1586 C C . GLN C 1 34 ? -4.431 14.091 59.071 1.00 25.34 56 GLN C C 1
ATOM 1587 O O . GLN C 1 34 ? -4.882 13.467 58.137 1.00 25.31 56 GLN C O 1
ATOM 1593 N N . ALA C 1 35 ? -4.417 15.420 59.119 1.00 23.89 57 ALA C N 1
ATOM 1594 C CA . ALA C 1 35 ? -5.106 16.239 58.113 1.00 24.74 57 ALA C CA 1
ATOM 1595 C C . ALA C 1 35 ? -4.430 16.266 56.732 1.00 21.25 57 ALA C C 1
ATOM 1596 O O . ALA C 1 35 ? -5.127 16.453 55.730 1.00 19.72 57 ALA C O 1
ATOM 1598 N N . CYS C 1 36 ? -3.106 16.127 56.672 1.00 19.91 58 CYS C N 1
ATOM 1599 C CA . CYS C 1 36 ? -2.362 16.253 55.393 1.00 20.52 58 CYS C CA 1
ATOM 1600 C C . CYS C 1 36 ? -2.092 14.889 54.791 1.00 19.98 58 CYS C C 1
ATOM 1601 O O . CYS C 1 36 ? -1.612 14.006 55.480 1.00 19.04 58 CYS C O 1
ATOM 1604 N N . LEU C 1 37 ? -2.410 14.722 53.518 1.00 20.36 59 LEU C N 1
ATOM 1605 C CA . LEU C 1 37 ? -1.928 13.566 52.751 1.00 21.03 59 LEU C CA 1
ATOM 1606 C C . LEU C 1 37 ? -0.393 13.664 52.688 1.00 21.07 59 LEU C C 1
ATOM 1607 O O . LEU C 1 37 ? 0.322 12.705 52.972 1.00 21.53 59 LEU C O 1
ATOM 1612 N N . ILE C 1 38 ? 0.094 14.859 52.364 1.00 19.42 60 ILE C N 1
ATOM 1613 C CA . ILE C 1 38 ? 1.509 15.196 52.450 1.00 20.32 60 ILE C CA 1
ATOM 1614 C C . ILE C 1 38 ? 1.632 16.608 53.037 1.00 18.31 60 ILE C C 1
ATOM 1615 O O . ILE C 1 38 ? 0.984 17.531 52.551 1.00 18.71 60 ILE C O 1
ATOM 1620 N N . GLY C 1 39 ? 2.415 16.764 54.098 1.00 16.68 61 GLY C N 1
ATOM 1621 C CA . GLY C 1 39 ? 2.671 18.082 54.685 1.00 17.11 61 GLY C CA 1
ATOM 1622 C C . GLY C 1 39 ? 3.685 18.841 53.850 1.00 16.34 61 GLY C C 1
ATOM 1623 O O . GLY C 1 39 ? 4.628 18.229 53.387 1.00 15.78 61 GLY C O 1
ATOM 1624 N N . VAL C 1 40 ? 3.545 20.163 53.706 1.00 17.40 62 VAL C N 1
ATOM 1625 C CA A VAL C 1 40 ? 4.492 20.951 52.918 0.50 17.94 62 VAL C CA 1
ATOM 1626 C CA B VAL C 1 40 ? 4.506 20.931 52.893 0.50 18.61 62 VAL C CA 1
ATOM 1627 C C . VAL C 1 40 ? 5.931 20.742 53.390 1.00 17.56 62 VAL C C 1
ATOM 1628 O O . VAL C 1 40 ? 6.860 20.651 52.570 1.00 18.17 62 VAL C O 1
ATOM 1635 N N . ALA C 1 41 ? 6.103 20.636 54.715 1.00 16.60 63 ALA C N 1
ATOM 1636 C CA . ALA C 1 41 ? 7.437 20.656 55.317 1.00 16.66 63 ALA C CA 1
ATOM 1637 C C . ALA C 1 41 ? 8.014 19.281 55.574 1.00 16.59 63 ALA C C 1
ATOM 1638 O O . ALA C 1 41 ? 9.105 19.179 56.116 1.00 15.88 63 ALA C O 1
ATOM 1640 N N . ASP C 1 42 ? 7.312 18.224 55.159 1.00 17.73 64 ASP C N 1
ATOM 1641 C CA . ASP C 1 42 ? 7.669 16.873 55.602 1.00 17.42 64 ASP C CA 1
ATOM 1642 C C . ASP C 1 42 ? 9.130 16.465 55.325 1.00 16.46 64 ASP C C 1
ATOM 1643 O O . ASP C 1 42 ? 9.677 15.718 56.105 1.00 15.14 64 ASP C O 1
ATOM 1648 N N . TYR C 1 43 ? 9.737 16.955 54.235 1.00 15.72 65 TYR C N 1
ATOM 1649 C CA . TYR C 1 43 ? 11.136 16.596 53.915 1.00 16.87 65 TYR C CA 1
ATOM 1650 C C . TYR C 1 43 ? 12.197 17.603 54.369 1.00 17.25 65 TYR C C 1
ATOM 1651 O O . TYR C 1 43 ? 13.365 17.469 54.028 1.00 17.82 65 TYR C O 1
ATOM 1660 N N . TYR C 1 44 ? 11.793 18.583 55.150 1.00 17.60 66 TYR C N 1
ATOM 1661 C CA . TYR C 1 44 ? 12.708 19.622 55.560 1.00 17.54 66 TYR C CA 1
ATOM 1662 C C . TYR C 1 44 ? 13.439 19.232 56.863 1.00 19.11 66 TYR C C 1
ATOM 1663 O O . TYR C 1 44 ? 12.816 18.658 57.763 1.00 18.30 66 TYR C O 1
ATOM 1672 N N . PRO C 1 45 ? 14.746 19.573 56.971 1.00 19.36 67 PRO C N 1
ATOM 1673 C CA . PRO C 1 45 ? 15.558 19.312 58.170 1.00 18.79 67 PRO C CA 1
ATOM 1674 C C . PRO C 1 45 ? 15.112 20.146 59.357 1.00 18.31 67 PRO C C 1
ATOM 1675 O O . PRO C 1 45 ? 14.818 21.336 59.214 1.00 18.01 67 PRO C O 1
ATOM 1679 N N . VAL C 1 46 ? 15.052 19.528 60.528 1.00 18.55 68 VAL C N 1
ATOM 1680 C CA . VAL C 1 46 ? 14.618 20.235 61.742 1.00 17.99 68 VAL C CA 1
ATOM 1681 C C . VAL C 1 46 ? 15.831 20.859 62.414 1.00 18.86 68 VAL C C 1
ATOM 1682 O O . VAL C 1 46 ? 16.838 20.193 62.582 1.00 20.64 68 VAL C O 1
ATOM 1686 N N . GLN C 1 47 ? 15.753 22.148 62.710 1.00 19.71 69 GLN C N 1
ATOM 1687 C CA A GLN C 1 47 ? 16.854 22.833 63.399 0.50 21.71 69 GLN C CA 1
ATOM 1688 C CA B GLN C 1 47 ? 16.832 22.868 63.391 0.50 21.78 69 GLN C CA 1
ATOM 1689 C C . GLN C 1 47 ? 16.667 22.762 64.906 1.00 22.05 69 GLN C C 1
ATOM 1690 O O . GLN C 1 47 ? 17.638 22.695 65.654 1.00 22.59 69 GLN C O 1
ATOM 1701 N N . LYS C 1 48 ? 15.419 22.769 65.349 1.00 21.22 70 LYS C N 1
ATOM 1702 C CA . LYS C 1 48 ? 15.116 22.738 66.771 1.00 22.34 70 LYS C CA 1
ATOM 1703 C C . LYS C 1 48 ? 13.731 22.157 66.988 1.00 20.93 70 LYS C C 1
ATOM 1704 O O . LYS C 1 48 ? 12.776 22.557 66.320 1.00 19.66 70 LYS C O 1
ATOM 1710 N N . LEU C 1 49 ? 13.635 21.239 67.942 1.00 20.42 71 LEU C N 1
ATOM 1711 C CA . LEU C 1 49 ? 12.361 20.679 68.364 1.00 20.93 71 LEU C CA 1
ATOM 1712 C C . LEU C 1 49 ? 12.279 20.890 69.842 1.00 22.04 71 LEU C C 1
ATOM 1713 O O . LEU C 1 49 ? 13.120 20.352 70.584 1.00 23.84 71 LEU C O 1
ATOM 1718 N N . THR C 1 50 ? 11.286 21.663 70.267 1.00 21.27 72 THR C N 1
ATOM 1719 C CA . THR C 1 50 ? 11.113 22.018 71.680 1.00 22.62 72 THR C CA 1
ATOM 1720 C C . THR C 1 50 ? 9.756 21.501 72.175 1.00 23.59 72 THR C C 1
ATOM 1721 O O . THR C 1 50 ? 8.737 21.663 71.489 1.00 23.17 72 THR C O 1
ATOM 1725 N N . TYR C 1 51 ? 9.759 20.877 73.357 1.00 21.03 73 TYR C N 1
ATOM 1726 C CA . TYR C 1 51 ? 8.553 20.340 73.977 1.00 20.37 73 TYR C CA 1
ATOM 1727 C C . TYR C 1 51 ? 8.505 20.825 75.417 1.00 20.57 73 TYR C C 1
ATOM 1728 O O . TYR C 1 51 ? 9.436 20.582 76.180 1.00 21.20 73 TYR C O 1
ATOM 1737 N N . LYS C 1 52 ? 7.476 21.583 75.754 1.00 21.05 74 LYS C N 1
ATOM 1738 C CA . LYS C 1 52 ? 7.320 22.165 77.103 1.00 22.41 74 LYS C CA 1
ATOM 1739 C C . LYS C 1 52 ? 8.578 22.909 77.525 1.00 22.81 74 LYS C C 1
ATOM 1740 O O . LYS C 1 52 ? 9.040 22.800 78.659 1.00 23.39 74 LYS C O 1
ATOM 1746 N N . GLY C 1 53 ? 9.131 23.655 76.581 1.00 22.70 75 GLY C N 1
ATOM 1747 C CA . GLY C 1 53 ? 10.311 24.466 76.808 1.00 24.80 75 GLY C CA 1
ATOM 1748 C C . GLY C 1 53 ? 11.631 23.704 76.789 1.00 24.40 75 GLY C C 1
ATOM 1749 O O . GLY C 1 53 ? 12.675 24.313 76.938 1.00 25.39 75 GLY C O 1
ATOM 1750 N N . HIS C 1 54 ? 11.595 22.381 76.623 1.00 24.37 76 HIS C N 1
ATOM 1751 C CA . HIS C 1 54 ? 12.819 21.570 76.555 1.00 22.41 76 HIS C CA 1
ATOM 1752 C C . HIS C 1 54 ? 13.229 21.273 75.124 1.00 23.98 76 HIS C C 1
ATOM 1753 O O . HIS C 1 54 ? 12.427 20.786 74.324 1.00 21.56 76 HIS C O 1
ATOM 1760 N N . ASN C 1 55 ? 14.493 21.529 74.810 1.00 25.48 77 ASN C N 1
ATOM 1761 C CA A ASN C 1 55 ? 15.010 21.227 73.496 0.50 26.01 77 ASN C CA 1
ATOM 1762 C CA B ASN C 1 55 ? 15.042 21.220 73.505 0.50 26.06 77 ASN C CA 1
ATOM 1763 C C . ASN C 1 55 ? 15.323 19.735 73.427 1.00 26.23 77 ASN C C 1
ATOM 1764 O O . ASN C 1 55 ? 16.150 19.239 74.169 1.00 27.04 77 ASN C O 1
ATOM 1773 N N . LEU C 1 56 ? 14.619 19.025 72.551 1.00 23.29 78 LEU C N 1
ATOM 1774 C CA . LEU C 1 56 ? 14.810 17.587 72.390 1.00 24.40 78 LEU C CA 1
ATOM 1775 C C . LEU C 1 56 ? 16.003 17.366 71.477 1.00 29.21 78 LEU C C 1
ATOM 1776 O O . LEU C 1 56 ? 16.337 18.222 70.668 1.00 32.38 78 LEU C O 1
ATOM 1781 N N . ASP C 1 57 ? 16.666 16.230 71.580 1.00 30.14 79 ASP C N 1
ATOM 1782 C CA . ASP C 1 57 ? 17.930 16.100 70.858 1.00 38.55 79 ASP C CA 1
ATOM 1783 C C . ASP C 1 57 ? 17.621 15.479 69.494 1.00 35.38 79 ASP C C 1
ATOM 1784 O O . ASP C 1 57 ? 18.042 14.370 69.199 1.00 43.90 79 ASP C O 1
ATOM 1789 N N . TYR C 1 58 ? 16.851 16.196 68.676 1.00 31.12 80 TYR C N 1
ATOM 1790 C CA . TYR C 1 58 ? 16.214 15.566 67.524 1.00 28.26 80 TYR C CA 1
ATOM 1791 C C . TYR C 1 58 ? 16.994 15.898 66.280 1.00 27.72 80 TYR C C 1
ATOM 1792 O O . TYR C 1 58 ? 17.222 17.062 65.978 1.00 29.82 80 TYR C O 1
ATOM 1801 N N . HIS C 1 59 ? 17.398 14.857 65.567 1.00 31.37 81 HIS C N 1
ATOM 1802 C CA . HIS C 1 59 ? 18.125 14.992 64.324 1.00 34.99 81 HIS C CA 1
ATOM 1803 C C . HIS C 1 59 ? 17.326 14.256 63.262 1.00 31.93 81 HIS C C 1
ATOM 1804 O O . HIS C 1 59 ? 17.300 13.018 63.230 1.00 29.10 81 HIS C O 1
ATOM 1811 N N . GLY C 1 60 ? 16.637 15.023 62.421 1.00 25.07 82 GLY C N 1
ATOM 1812 C CA . GLY C 1 60 ? 15.779 14.422 61.444 1.00 20.28 82 GLY C CA 1
ATOM 1813 C C . GLY C 1 60 ? 14.914 15.379 60.690 1.00 19.17 82 GLY C C 1
ATOM 1814 O O . GLY C 1 60 ? 15.042 16.587 60.827 1.00 18.06 82 GLY C O 1
ATOM 1815 N N . THR C 1 61 ? 14.040 14.811 59.861 1.00 17.00 83 THR C N 1
ATOM 1816 C CA . THR C 1 61 ? 13.142 15.595 59.060 1.00 16.12 83 THR C CA 1
ATOM 1817 C C . THR C 1 61 ? 11.887 15.975 59.854 1.00 15.22 83 THR C C 1
ATOM 1818 O O . THR C 1 61 ? 11.575 15.385 60.872 1.00 15.73 83 THR C O 1
ATOM 1822 N N . TYR C 1 62 ? 11.167 16.963 59.352 1.00 14.84 84 TYR C N 1
ATOM 1823 C CA . TYR C 1 62 ? 9.908 17.355 59.929 1.00 15.83 84 TYR C CA 1
ATOM 1824 C C . TYR C 1 62 ? 8.935 16.178 59.938 1.00 16.65 84 TYR C C 1
ATOM 1825 O O . TYR C 1 62 ? 8.318 15.889 60.972 1.00 16.08 84 TYR C O 1
ATOM 1834 N N . GLY C 1 63 ? 8.840 15.467 58.814 1.00 16.46 85 GLY C N 1
ATOM 1835 C CA . GLY C 1 63 ? 7.898 14.347 58.684 1.00 16.61 85 GLY C CA 1
ATOM 1836 C C . GLY C 1 63 ? 8.162 13.193 59.648 1.00 18.54 85 GLY C C 1
ATOM 1837 O O . GLY C 1 63 ? 7.261 12.414 59.948 1.00 18.49 85 GLY C O 1
ATOM 1838 N N . ASP C 1 64 ? 9.386 13.058 60.154 1.00 18.92 86 ASP C N 1
ATOM 1839 C CA . ASP C 1 64 ? 9.672 11.972 61.100 1.00 20.48 86 ASP C CA 1
ATOM 1840 C C . ASP C 1 64 ? 9.394 12.344 62.559 1.00 20.07 86 ASP C C 1
ATOM 1841 O O . ASP C 1 64 ? 9.538 11.486 63.423 1.00 21.47 86 ASP C O 1
ATOM 1846 N N . ILE C 1 65 ? 9.026 13.598 62.846 1.00 17.61 87 ILE C N 1
ATOM 1847 C CA . ILE C 1 65 ? 8.843 14.016 64.233 1.00 17.99 87 ILE C CA 1
ATOM 1848 C C . ILE C 1 65 ? 7.750 13.213 64.914 1.00 17.91 87 ILE C C 1
ATOM 1849 O O . ILE C 1 65 ? 7.881 12.849 66.059 1.00 16.90 87 ILE C O 1
ATOM 1854 N N . PHE C 1 66 ? 6.668 12.972 64.192 1.00 19.01 88 PHE C N 1
ATOM 1855 C CA . PHE C 1 66 ? 5.484 12.291 64.736 1.00 20.11 88 PHE C CA 1
ATOM 1856 C C . PHE C 1 66 ? 5.848 10.921 65.292 1.00 20.92 88 PHE C C 1
ATOM 1857 O O . PHE C 1 66 ? 5.473 10.570 66.418 1.00 19.76 88 PHE C O 1
ATOM 1865 N N . PHE C 1 67 ? 6.599 10.154 64.514 1.00 20.53 89 PHE C N 1
ATOM 1866 C CA . PHE C 1 67 ? 7.001 8.807 64.926 1.00 23.13 89 PHE C CA 1
ATOM 1867 C C . PHE C 1 67 ? 8.058 8.847 66.039 1.00 23.44 89 PHE C C 1
ATOM 1868 O O . PHE C 1 67 ? 8.051 8.004 66.929 1.00 25.77 89 PHE C O 1
ATOM 1876 N N . TYR C 1 68 ? 8.927 9.852 66.006 1.00 21.95 90 TYR C N 1
ATOM 1877 C CA . TYR C 1 68 ? 9.906 10.050 67.072 1.00 23.55 90 TYR C CA 1
ATOM 1878 C C . TYR C 1 68 ? 9.218 10.347 68.409 1.00 22.59 90 TYR C C 1
ATOM 1879 O O . TYR C 1 68 ? 9.543 9.733 69.404 1.00 23.94 90 TYR C O 1
ATOM 1888 N N . LEU C 1 69 ? 8.266 11.277 68.413 1.00 21.48 91 LEU C N 1
ATOM 1889 C CA . LEU C 1 69 ? 7.623 11.724 69.646 1.00 21.51 91 LEU C CA 1
ATOM 1890 C C . LEU C 1 69 ? 6.822 10.595 70.305 1.00 25.44 91 LEU C C 1
ATOM 1891 O O . LEU C 1 69 ? 6.753 10.513 71.534 1.00 24.90 91 LEU C O 1
ATOM 1904 N N . LYS C 1 71 ? 7.599 7.509 70.409 1.00 33.40 93 LYS C N 1
ATOM 1905 C CA . LYS C 1 71 ? 8.474 6.544 71.065 1.00 35.98 93 LYS C CA 1
ATOM 1906 C C . LYS C 1 71 ? 9.125 7.118 72.317 1.00 35.76 93 LYS C C 1
ATOM 1907 O O . LYS C 1 71 ? 9.749 6.377 73.059 1.00 38.32 93 LYS C O 1
ATOM 1913 N N . GLN C 1 72 ? 9.007 8.429 72.530 1.00 30.50 94 GLN C N 1
ATOM 1914 C CA . GLN C 1 72 ? 9.610 9.097 73.676 1.00 31.01 94 GLN C CA 1
ATOM 1915 C C . GLN C 1 72 ? 8.702 8.988 74.874 1.00 30.04 94 GLN C C 1
ATOM 1916 O O . GLN C 1 72 ? 7.491 9.005 74.711 1.00 28.98 94 GLN C O 1
ATOM 1922 N N . ASP C 1 73 ? 9.273 8.914 76.071 1.00 29.64 95 ASP C N 1
ATOM 1923 C CA . ASP C 1 73 ? 8.483 9.128 77.293 1.00 29.92 95 ASP C CA 1
ATOM 1924 C C . ASP C 1 73 ? 8.429 10.628 77.593 1.00 26.73 95 ASP C C 1
ATOM 1925 O O . ASP C 1 73 ? 9.336 11.190 78.214 1.00 26.68 95 ASP C O 1
ATOM 1930 N N . LEU C 1 74 ? 7.353 11.271 77.156 1.00 25.80 96 LEU C N 1
ATOM 1931 C CA . LEU C 1 74 ? 7.223 12.735 77.272 1.00 24.06 96 LEU C CA 1
ATOM 1932 C C . LEU C 1 74 ? 6.913 13.183 78.695 1.00 23.84 96 LEU C C 1
ATOM 1933 O O . LEU C 1 74 ? 7.075 14.360 79.020 1.00 23.34 96 LEU C O 1
ATOM 1938 N N . SER C 1 75 ? 6.509 12.248 79.551 1.00 24.93 97 SER C N 1
ATOM 1939 C CA . SER C 1 75 ? 6.251 12.554 80.969 1.00 26.80 97 SER C CA 1
ATOM 1940 C C . SER C 1 75 ? 7.493 13.044 81.728 1.00 27.47 97 SER C C 1
ATOM 1941 O O . SER C 1 75 ? 7.374 13.608 82.822 1.00 27.86 97 SER C O 1
ATOM 1944 N N . GLN C 1 76 ? 8.675 12.838 81.153 1.00 27.99 98 GLN C N 1
ATOM 1945 C CA . GLN C 1 76 ? 9.918 13.328 81.752 1.00 30.38 98 GLN C CA 1
ATOM 1946 C C . GLN C 1 76 ? 10.103 14.853 81.608 1.00 30.07 98 GLN C C 1
ATOM 1947 O O . GLN C 1 76 ? 11.009 15.436 82.218 1.00 32.18 98 GLN C O 1
ATOM 1953 N N . TYR C 1 77 ? 9.251 15.494 80.808 1.00 25.47 99 TYR C N 1
ATOM 1954 C CA . TYR C 1 77 ? 9.376 16.911 80.505 1.00 24.38 99 TYR C CA 1
ATOM 1955 C C . TYR C 1 77 ? 8.276 17.720 81.172 1.00 26.05 99 TYR C C 1
ATOM 1956 O O . TYR C 1 77 ? 7.095 17.626 80.808 1.00 25.47 99 TYR C O 1
ATOM 1965 N N . ASN C 1 78 ? 8.665 18.520 82.156 1.00 27.06 100 ASN C N 1
ATOM 1966 C CA . ASN C 1 78 ? 7.715 19.349 82.896 1.00 29.61 100 ASN C CA 1
ATOM 1967 C C . ASN C 1 78 ? 8.264 20.734 83.200 1.00 33.46 100 ASN C C 1
ATOM 1968 O O . ASN C 1 78 ? 9.272 21.194 82.639 1.00 29.01 100 ASN C O 1
ATOM 1974 N N . LEU D 1 4 ? 3.564 46.889 32.242 1.00 83.53 26 LEU D N 1
ATOM 1975 C CA . LEU D 1 4 ? 3.128 45.653 31.531 1.00 82.58 26 LEU D CA 1
ATOM 1976 C C . LEU D 1 4 ? 2.340 44.723 32.460 1.00 76.38 26 LEU D C 1
ATOM 1977 O O . LEU D 1 4 ? 1.109 44.689 32.406 1.00 78.36 26 LEU D O 1
ATOM 1982 N N . ASN D 1 5 ? 3.048 43.985 33.316 1.00 64.16 27 ASN D N 1
ATOM 1983 C CA . ASN D 1 5 ? 2.432 42.939 34.131 1.00 59.27 27 ASN D CA 1
ATOM 1984 C C . ASN D 1 5 ? 2.478 43.217 35.614 1.00 52.75 27 ASN D C 1
ATOM 1985 O O . ASN D 1 5 ? 3.541 43.492 36.170 1.00 51.27 27 ASN D O 1
ATOM 1998 N N . ILE D 1 7 ? 2.256 41.277 38.162 1.00 35.08 29 ILE D N 1
ATOM 1999 C CA . ILE D 1 7 ? 3.062 40.392 38.999 1.00 30.82 29 ILE D CA 1
ATOM 2000 C C . ILE D 1 7 ? 4.128 39.683 38.175 1.00 31.06 29 ILE D C 1
ATOM 2001 O O . ILE D 1 7 ? 3.817 39.072 37.155 1.00 30.64 29 ILE D O 1
ATOM 2006 N N . GLU D 1 8 ? 5.379 39.763 38.630 1.00 30.06 30 GLU D N 1
ATOM 2007 C CA . GLU D 1 8 ? 6.487 39.028 38.010 1.00 32.42 30 GLU D CA 1
ATOM 2008 C C . GLU D 1 8 ? 7.2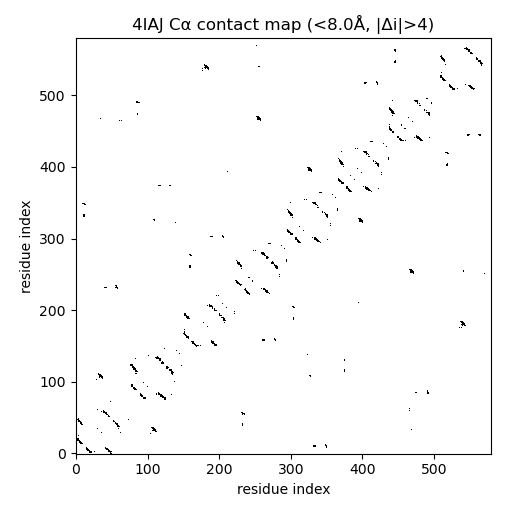37 38.254 39.063 1.00 27.84 30 GLU D C 1
ATOM 2009 O O . GLU D 1 8 ? 7.557 38.790 40.125 1.00 30.51 30 GLU D O 1
ATOM 2015 N N . ILE D 1 9 ? 7.499 36.991 38.749 1.00 28.79 31 ILE D N 1
ATOM 2016 C CA . ILE D 1 9 ? 8.150 36.082 39.657 1.00 26.72 31 ILE D CA 1
ATOM 2017 C C . ILE D 1 9 ? 9.300 35.385 38.946 1.00 26.19 31 ILE D C 1
ATOM 2018 O O . ILE D 1 9 ? 9.101 34.733 37.916 1.00 25.00 31 ILE D O 1
ATOM 2023 N N . THR D 1 10 ? 10.495 35.531 39.510 1.00 25.82 32 THR D N 1
ATOM 2024 C CA A THR D 1 10 ? 11.664 34.801 39.030 0.50 24.88 32 THR D CA 1
ATOM 2025 C CA B THR D 1 10 ? 11.675 34.818 39.034 0.50 26.11 32 THR D CA 1
ATOM 2026 C C . THR D 1 10 ? 12.139 33.856 40.103 1.00 22.43 32 THR D C 1
ATOM 2027 O O . THR D 1 10 ? 12.296 34.248 41.260 1.00 25.03 32 THR D O 1
ATOM 2034 N N . TYR D 1 11 ? 12.374 32.613 39.710 1.00 22.47 33 TYR D N 1
ATOM 2035 C CA . TYR D 1 11 ? 12.818 31.584 40.635 1.00 22.05 33 TYR D CA 1
ATOM 2036 C C . TYR D 1 11 ? 13.914 30.765 40.008 1.00 20.68 33 TYR D C 1
ATOM 2037 O O . TYR D 1 11 ? 14.166 30.874 38.804 1.00 20.94 33 TYR D O 1
ATOM 2046 N N . ILE D 1 12 ? 14.585 29.969 40.822 1.00 19.89 34 ILE D N 1
ATOM 2047 C CA . ILE D 1 12 ? 15.642 29.093 40.329 1.00 23.50 34 ILE D CA 1
ATOM 2048 C C . ILE D 1 12 ? 15.141 27.675 40.360 1.00 21.03 34 ILE D C 1
ATOM 2049 O O . ILE D 1 12 ? 14.783 27.204 41.418 1.00 21.40 34 ILE D O 1
ATOM 2054 N N . ASP D 1 13 ? 15.143 26.979 39.225 1.00 22.42 35 ASP D N 1
ATOM 2055 C CA . ASP D 1 13 ? 14.659 25.583 39.191 1.00 21.87 35 ASP D CA 1
ATOM 2056 C C . ASP D 1 13 ? 15.753 24.570 39.547 1.00 23.73 35 ASP D C 1
ATOM 2057 O O . ASP D 1 13 ? 16.860 24.951 39.929 1.00 21.56 35 ASP D O 1
ATOM 2062 N N . ALA D 1 14 ? 15.452 23.276 39.422 1.00 25.43 36 ALA D N 1
ATOM 2063 C CA . ALA D 1 14 ? 16.372 22.246 39.935 1.00 24.44 36 ALA D CA 1
ATOM 2064 C C . ALA D 1 14 ? 17.589 22.066 39.047 1.00 24.24 36 ALA D C 1
ATOM 2065 O O . ALA D 1 14 ? 18.540 21.405 39.457 1.00 26.24 36 ALA D O 1
ATOM 2067 N N . SER D 1 15 ? 17.573 22.662 37.850 1.00 24.63 37 SER D N 1
ATOM 2068 C CA . SER D 1 15 ? 18.751 22.678 36.973 1.00 24.13 37 SER D CA 1
ATOM 2069 C C . SER D 1 15 ? 19.600 23.919 37.183 1.00 23.64 37 SER D C 1
ATOM 2070 O O . SER D 1 15 ? 20.507 24.189 36.387 1.00 25.39 37 SER D O 1
ATOM 2073 N N . LYS D 1 16 ? 19.277 24.692 38.220 1.00 24.06 38 LYS D N 1
ATOM 2074 C CA . LYS D 1 16 ? 19.974 25.943 38.560 1.00 26.12 38 LYS D CA 1
ATOM 2075 C C . LYS D 1 16 ? 19.749 27.069 37.538 1.00 26.26 38 LYS D C 1
ATOM 2076 O O . LYS D 1 16 ? 20.503 28.036 37.491 1.00 26.34 38 LYS D O 1
ATOM 2082 N N . ASN D 1 17 ? 18.682 26.967 36.750 1.00 26.31 39 ASN D N 1
ATOM 2083 C CA . ASN D 1 17 ? 18.355 27.999 35.788 1.00 26.02 39 ASN D CA 1
ATOM 2084 C C . ASN D 1 17 ? 17.253 28.920 36.308 1.00 26.20 39 ASN D C 1
ATOM 2085 O O . ASN D 1 17 ? 16.293 28.472 36.954 1.00 25.11 39 ASN D O 1
ATOM 2090 N N . GLU D 1 18 ? 17.412 30.204 36.005 1.00 26.11 40 GLU D N 1
ATOM 2091 C CA A GLU D 1 18 ? 16.419 31.215 36.342 0.50 28.80 40 GLU D CA 1
ATOM 2092 C CA B GLU D 1 18 ? 16.442 31.237 36.325 0.50 27.35 40 GLU D CA 1
ATOM 2093 C C . GLU D 1 18 ? 15.249 31.102 35.384 1.00 28.51 40 GLU D C 1
ATOM 2094 O O . GLU D 1 18 ? 15.432 31.001 34.186 1.00 28.77 40 GLU D O 1
ATOM 2105 N N . ARG D 1 19 ? 14.044 31.082 35.938 1.00 26.95 41 ARG D N 1
ATOM 2106 C CA . ARG D 1 19 ? 12.801 31.042 35.179 1.00 29.17 41 ARG D CA 1
ATOM 2107 C C . ARG D 1 19 ? 11.931 32.186 35.674 1.00 28.52 41 ARG D C 1
ATOM 2108 O O . ARG D 1 19 ? 11.946 32.496 36.867 1.00 27.25 41 ARG D O 1
ATOM 2116 N N . THR D 1 20 ? 11.201 32.835 34.774 1.00 29.92 42 THR D N 1
ATOM 2117 C CA . THR D 1 20 ? 10.355 33.966 35.132 1.00 30.39 42 THR D CA 1
ATOM 2118 C C . THR D 1 20 ? 8.939 33.722 34.659 1.00 31.74 42 THR D C 1
ATOM 2119 O O . THR D 1 20 ? 8.714 33.365 33.497 1.00 31.15 42 THR D O 1
ATOM 2123 N N . VAL D 1 21 ? 7.981 33.905 35.554 1.00 32.08 43 VAL D N 1
ATOM 2124 C CA . VAL D 1 21 ? 6.570 33.813 35.170 1.00 33.95 43 VAL D CA 1
ATOM 2125 C C . VAL D 1 21 ? 5.893 35.126 35.511 1.00 30.84 43 VAL D C 1
ATOM 2126 O O . VAL D 1 21 ? 6.322 35.844 36.424 1.00 28.87 43 VAL D O 1
ATOM 2130 N N . THR D 1 22 ? 4.845 35.438 34.773 1.00 30.75 44 THR D N 1
ATOM 2131 C CA . THR D 1 22 ? 4.155 36.700 34.936 1.00 33.44 44 THR D CA 1
ATOM 2132 C C . THR D 1 22 ? 2.662 36.479 34.991 1.00 32.01 44 THR D C 1
ATOM 2133 O O . THR D 1 22 ? 2.137 35.520 34.442 1.00 30.72 44 THR D O 1
ATOM 2137 N N . PHE D 1 23 ? 1.983 37.392 35.673 1.00 35.36 45 PHE D N 1
ATOM 2138 C CA . PHE D 1 23 ? 0.539 37.369 35.788 1.00 35.11 45 PHE D CA 1
ATOM 2139 C C . PHE D 1 23 ? 0.034 38.783 35.544 1.00 36.73 45 PHE D C 1
ATOM 2140 O O . PHE D 1 23 ? 0.582 39.742 36.088 1.00 38.47 45 PHE D O 1
ATOM 2148 N N . GLU D 1 24 ? -0.981 38.905 34.692 1.00 40.05 46 GLU D N 1
ATOM 2149 C CA . GLU D 1 24 ? -1.569 40.206 34.340 1.00 43.71 46 GLU D CA 1
ATOM 2150 C C . GLU D 1 24 ? -2.273 40.902 35.508 1.00 41.35 46 GLU D C 1
ATOM 2151 O O . GLU D 1 24 ? -2.282 42.128 35.587 1.00 41.19 46 GLU D O 1
ATOM 2157 N N . SER D 1 25 ? -2.885 40.123 36.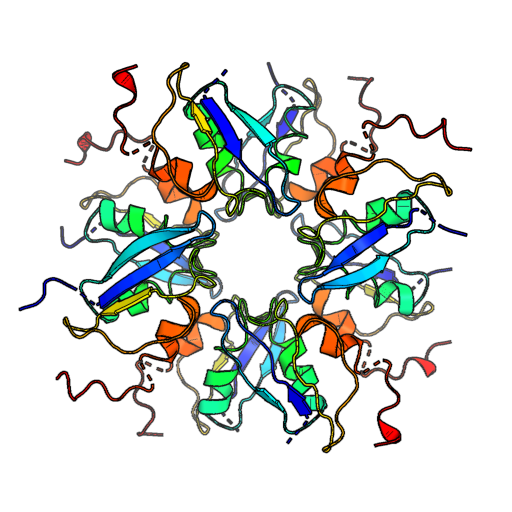393 1.00 39.14 47 SER D N 1
ATOM 2158 C CA . SER D 1 25 ? -3.572 40.665 37.565 1.00 39.98 47 SER D CA 1
ATOM 2159 C C . SER D 1 25 ? -3.421 39.720 38.735 1.00 36.70 47 SER D C 1
ATOM 2160 O O . SER D 1 25 ? -3.025 38.575 38.550 1.00 33.85 47 SER D O 1
ATOM 2163 N N . TYR D 1 26 ? -3.739 40.206 39.935 1.00 36.61 48 TYR D N 1
ATOM 2164 C CA . TYR D 1 26 ? -3.745 39.370 41.130 1.00 36.17 48 TYR D CA 1
ATOM 2165 C C . TYR D 1 26 ? -4.731 38.193 40.986 1.00 34.52 48 TYR D C 1
ATOM 2166 O O . TYR D 1 26 ? -4.488 37.112 41.492 1.00 31.26 48 TYR D O 1
ATOM 2175 N N . GLU D 1 27 ? -5.845 38.423 40.299 1.00 35.45 49 GLU D N 1
ATOM 2176 C CA . GLU D 1 27 ? -6.873 37.396 40.128 1.00 35.51 49 GLU D CA 1
ATOM 2177 C C . GLU D 1 27 ? -6.388 36.263 39.217 1.00 34.12 49 GLU D C 1
ATOM 2178 O O . GLU D 1 27 ? -6.708 35.089 39.454 1.00 34.98 49 GLU D O 1
ATOM 2184 N N . ASP D 1 28 ? -5.625 36.615 38.183 1.00 34.32 50 ASP D N 1
ATOM 2185 C CA . ASP D 1 28 ? -4.951 35.614 37.349 1.00 37.13 50 ASP D CA 1
ATOM 2186 C C . ASP D 1 28 ? -4.010 34.759 38.181 1.00 33.26 50 ASP D C 1
ATOM 2187 O O . ASP D 1 28 ? -3.978 33.537 38.011 1.00 31.98 50 ASP D O 1
ATOM 2192 N N . PHE D 1 29 ? -3.250 35.398 39.075 1.00 32.06 51 PHE D N 1
ATOM 2193 C CA . PHE D 1 29 ? -2.369 34.657 39.971 1.00 29.82 51 PHE D CA 1
ATOM 2194 C C . PHE D 1 29 ? -3.175 33.729 40.871 1.00 28.12 51 PHE D C 1
ATOM 2195 O O . PHE D 1 29 ? -2.813 32.577 41.067 1.00 27.26 51 PHE D O 1
ATOM 2203 N N . GLU D 1 30 ? -4.257 34.252 41.440 1.00 28.61 52 GLU D N 1
ATOM 2204 C CA A GLU D 1 30 ? -5.160 33.437 42.248 0.50 29.52 52 GLU D CA 1
ATOM 2205 C CA B GLU D 1 30 ? -5.180 33.451 42.236 0.50 28.98 52 GLU D CA 1
ATOM 2206 C C . GLU D 1 30 ? -5.728 32.251 41.461 1.00 28.82 52 GLU D C 1
ATOM 2207 O O . GLU D 1 30 ? -5.878 31.171 42.024 1.00 27.65 52 GLU D O 1
ATOM 2218 N N . ARG D 1 31 ? -6.057 32.463 40.185 1.00 29.57 53 ARG D N 1
ATOM 2219 C CA A ARG D 1 31 ? -6.621 31.404 39.347 0.50 32.61 53 ARG D CA 1
ATOM 2220 C CA B ARG D 1 31 ? -6.621 31.399 39.353 0.50 31.58 53 ARG D CA 1
ATOM 2221 C C . ARG D 1 31 ? -5.608 30.281 39.133 1.00 30.35 53 ARG D C 1
ATOM 2222 O O . ARG D 1 31 ? -5.961 29.106 39.180 1.00 29.49 53 ARG D O 1
ATOM 2237 N N . SER D 1 32 ? -4.341 30.642 38.923 1.00 32.59 54 SER D N 1
ATOM 2238 C CA . SER D 1 32 ? -3.296 29.625 38.770 1.00 30.02 54 SER D CA 1
ATOM 2239 C C . SER D 1 32 ? -3.149 28.803 40.043 1.00 29.68 54 SER D C 1
ATOM 2240 O O . SER D 1 32 ? -2.943 27.593 39.976 1.00 30.24 54 SER D O 1
ATOM 2243 N N . GLN D 1 33 ? -3.268 29.454 41.204 1.00 28.70 55 GLN D N 1
ATOM 2244 C CA . GLN D 1 33 ? -3.122 28.763 42.476 1.00 29.31 55 GLN D CA 1
ATOM 2245 C C . GLN D 1 33 ? -4.235 27.769 42.701 1.00 28.75 55 GLN D C 1
ATOM 2246 O O . GLN D 1 33 ? -3.986 26.678 43.193 1.00 29.54 55 GLN D O 1
ATOM 2252 N N . GLN D 1 34 ? -5.466 28.150 42.372 1.00 29.64 56 GLN D N 1
ATOM 2253 C CA . GLN D 1 34 ? -6.611 27.270 42.574 1.00 30.27 56 GLN D CA 1
ATOM 2254 C C . GLN D 1 34 ? -6.609 26.129 41.562 1.00 28.82 56 GLN D C 1
ATOM 2255 O O . GLN D 1 34 ? -7.069 25.031 41.865 1.00 28.48 56 GLN D O 1
ATOM 2261 N N . ALA D 1 35 ? -6.079 26.393 40.376 1.00 27.02 57 ALA D N 1
ATOM 2262 C CA . ALA D 1 35 ? -6.031 25.397 39.292 1.00 28.99 57 ALA D CA 1
ATOM 2263 C C . ALA D 1 35 ? -5.106 24.192 39.545 1.00 26.43 57 ALA D C 1
ATOM 2264 O O . ALA D 1 35 ? -5.462 23.079 39.144 1.00 24.88 57 ALA D O 1
ATOM 2266 N N . CYS D 1 36 ? -3.936 24.396 40.177 1.00 21.07 58 CYS D N 1
ATOM 2267 C CA . CYS D 1 36 ? -2.974 23.321 40.381 1.00 21.54 58 CYS D CA 1
ATOM 2268 C C . CYS D 1 36 ? -3.200 22.653 41.726 1.00 20.59 58 CYS D C 1
ATOM 2269 O O . CYS D 1 36 ? -3.335 23.325 42.749 1.00 19.40 58 CYS D O 1
ATOM 2272 N N . LEU D 1 37 ? -3.214 21.335 41.719 1.00 20.21 59 LEU D N 1
ATOM 2273 C CA . LEU D 1 37 ? -3.107 20.555 42.951 1.00 20.83 59 LEU D CA 1
ATOM 2274 C C . LEU D 1 37 ? -1.707 20.750 43.536 1.00 21.45 59 LEU D C 1
ATOM 2275 O O . LEU D 1 37 ? -1.552 21.034 44.715 1.00 19.56 59 LEU D O 1
ATOM 2280 N N . ILE D 1 38 ? -0.704 20.591 42.690 1.00 19.76 60 ILE D N 1
ATOM 2281 C CA . ILE D 1 38 ? 0.676 20.980 43.007 1.00 19.86 60 ILE D CA 1
ATOM 2282 C C . ILE D 1 38 ? 1.272 21.697 41.813 1.00 17.00 60 ILE D C 1
ATOM 2283 O O . ILE D 1 38 ? 1.208 21.186 40.695 1.00 17.59 60 ILE D O 1
ATOM 2288 N N . GLY D 1 39 ? 1.853 22.860 42.050 1.00 15.61 61 GLY D N 1
ATOM 2289 C CA . GLY D 1 39 ? 2.459 23.679 41.000 1.00 16.68 61 GLY D CA 1
ATOM 2290 C C . GLY D 1 39 ? 3.881 23.213 40.837 1.00 17.51 61 GLY D C 1
ATOM 2291 O O . GLY D 1 39 ? 4.530 22.873 41.841 1.00 15.75 61 GLY D O 1
ATOM 2292 N N . VAL D 1 40 ? 4.379 23.189 39.603 1.00 16.47 62 VAL D N 1
ATOM 2293 C CA A VAL D 1 40 ? 5.708 22.636 39.335 0.50 18.15 62 VAL D CA 1
ATOM 2294 C CA B VAL D 1 40 ? 5.705 22.603 39.363 0.50 18.52 62 VAL D CA 1
ATOM 2295 C C . VAL D 1 40 ? 6.777 23.367 40.146 1.00 17.16 62 VAL D C 1
ATOM 2296 O O . VAL D 1 40 ? 7.710 22.756 40.646 1.00 20.00 62 VAL D O 1
ATOM 2303 N N . ALA D 1 41 ? 6.597 24.671 40.302 1.00 18.40 63 ALA D N 1
ATOM 2304 C CA . ALA D 1 41 ? 7.625 25.532 40.919 1.00 16.74 63 ALA D CA 1
ATOM 2305 C C . ALA D 1 41 ? 7.524 25.714 42.435 1.00 17.02 63 ALA D C 1
ATOM 2306 O O . ALA D 1 41 ? 8.337 26.417 42.997 1.00 18.62 63 ALA D O 1
ATOM 2308 N N . ASP D 1 42 ? 6.568 25.052 43.094 1.00 16.36 64 ASP D N 1
ATOM 2309 C CA . ASP D 1 42 ? 6.188 25.393 44.472 1.00 14.96 64 ASP D CA 1
ATOM 2310 C C . ASP D 1 42 ? 7.324 25.349 45.480 1.00 15.59 64 ASP D C 1
ATOM 2311 O O . ASP D 1 42 ? 7.305 26.119 46.444 1.00 16.56 64 ASP D O 1
ATOM 2316 N N . TYR D 1 43 ? 8.288 24.457 45.287 1.00 14.59 65 TYR D N 1
ATOM 2317 C CA . TYR D 1 43 ? 9.423 24.359 46.203 1.00 17.19 65 TYR D CA 1
ATOM 2318 C C . TYR D 1 43 ? 10.669 25.101 45.737 1.00 19.38 65 TYR D C 1
ATOM 2319 O O . TYR D 1 43 ? 11.737 24.912 46.305 1.00 20.31 65 TYR D O 1
ATOM 2328 N N . TYR D 1 44 ? 10.540 25.954 44.724 1.00 17.94 66 TYR D N 1
ATOM 2329 C CA . TYR D 1 44 ? 11.722 26.614 44.181 1.00 16.83 66 TYR D CA 1
ATOM 2330 C C . TYR D 1 44 ? 11.931 27.958 44.866 1.00 18.12 66 TYR D C 1
ATOM 2331 O O . TYR D 1 44 ? 10.956 28.672 45.128 1.00 17.34 66 TYR D O 1
ATOM 2340 N N . PRO D 1 45 ? 13.201 28.302 45.178 1.00 17.48 67 PRO D N 1
ATOM 2341 C CA . PRO D 1 45 ? 13.461 29.598 45.818 1.00 19.54 67 PRO D CA 1
ATOM 2342 C C . PRO D 1 45 ? 13.205 30.755 44.878 1.00 19.40 67 PRO D C 1
ATOM 2343 O O . PRO D 1 45 ? 13.525 30.683 43.702 1.00 20.07 67 PRO D O 1
ATOM 2347 N N . VAL D 1 46 ? 12.632 31.825 45.407 1.00 20.84 68 VAL D N 1
ATOM 2348 C CA . VAL D 1 46 ? 12.310 32.984 44.610 1.00 20.66 68 VAL D CA 1
ATOM 2349 C C . VAL D 1 46 ? 13.474 33.981 44.656 1.00 23.92 68 VAL D C 1
ATOM 2350 O O . VAL D 1 46 ? 13.976 34.321 45.726 1.00 25.16 68 VAL D O 1
ATOM 2354 N N A GLN D 1 47 ? 13.897 34.449 43.494 0.50 24.52 69 GLN D N 1
ATOM 2355 N N B GLN D 1 47 ? 13.911 34.405 43.477 0.50 24.64 69 GLN D N 1
ATOM 2356 C CA A GLN D 1 47 ? 14.975 35.430 43.418 0.50 26.76 69 GLN D CA 1
ATOM 2357 C CA B GLN D 1 47 ? 14.971 35.402 43.337 0.50 27.22 69 GLN D CA 1
ATOM 2358 C C A GLN D 1 47 ? 14.425 36.841 43.345 0.50 28.71 69 GLN D C 1
ATOM 2359 C C B GLN D 1 47 ? 14.390 36.804 43.404 0.50 28.64 69 GLN D C 1
ATOM 2360 O O A GLN D 1 47 ? 15.075 37.789 43.806 0.50 28.44 69 GLN D O 1
ATOM 2361 O O B GLN D 1 47 ? 14.977 37.699 44.030 0.50 28.09 69 GLN D O 1
ATOM 2372 N N . LYS D 1 48 ? 13.233 36.988 42.771 1.00 27.45 70 LYS D N 1
ATOM 2373 C CA . LYS D 1 48 ? 12.593 38.289 42.678 1.00 29.64 70 LYS D CA 1
ATOM 2374 C C . LYS D 1 48 ? 11.083 38.160 42.631 1.00 28.09 70 LYS D C 1
ATOM 2375 O O . LYS D 1 48 ? 10.542 37.338 41.890 1.00 26.79 70 LYS D O 1
ATOM 2381 N N . LEU D 1 49 ? 10.409 38.973 43.427 1.00 27.23 71 LEU D N 1
ATOM 2382 C CA . LEU D 1 49 ? 8.971 39.122 43.353 1.00 28.81 71 LEU D CA 1
ATOM 2383 C C . LEU D 1 49 ? 8.663 40.598 43.122 1.00 29.92 71 LEU D C 1
ATOM 2384 O O . LEU D 1 49 ? 9.040 41.442 43.940 1.00 30.55 71 LEU D O 1
ATOM 2389 N N . THR D 1 50 ? 7.985 40.911 42.019 1.00 31.32 72 THR D N 1
ATOM 2390 C CA . THR D 1 50 ? 7.628 42.297 41.690 1.00 34.31 72 THR D CA 1
ATOM 2391 C C . THR D 1 50 ? 6.107 42.457 41.603 1.00 35.29 72 THR D C 1
ATOM 2392 O O . THR D 1 50 ? 5.423 41.623 41.000 1.00 33.81 72 THR D O 1
ATOM 2396 N N . TYR D 1 51 ? 5.586 43.509 42.236 1.00 36.70 73 TYR D N 1
ATOM 2397 C CA . TYR D 1 51 ? 4.161 43.809 42.222 1.00 39.63 73 TYR D CA 1
ATOM 2398 C C . TYR D 1 51 ? 3.962 45.238 41.743 1.00 41.81 73 TYR D C 1
ATOM 2399 O O . TYR D 1 51 ? 4.421 46.177 42.393 1.00 41.60 73 TYR D O 1
ATOM 2408 N N . LYS D 1 52 ? 3.284 45.406 40.612 1.00 43.55 74 LYS D N 1
ATOM 2409 C CA . LYS D 1 52 ? 3.121 46.727 39.987 1.00 47.14 74 LYS D CA 1
ATOM 2410 C C . LYS D 1 52 ? 4.455 47.463 39.859 1.00 48.78 74 LYS D C 1
ATOM 2411 O O . LYS D 1 52 ? 4.553 48.652 40.179 1.00 50.86 74 LYS D O 1
ATOM 2417 N N . GLY D 1 53 ? 5.483 46.747 39.416 1.00 47.84 75 GLY D N 1
ATOM 2418 C CA . GLY D 1 53 ? 6.798 47.346 39.185 1.00 49.91 75 GLY D CA 1
ATOM 2419 C C . GLY D 1 53 ? 7.702 47.427 40.406 1.00 50.04 75 GLY D C 1
ATOM 2420 O O . GLY D 1 53 ? 8.889 47.731 40.275 1.00 47.06 75 GLY D O 1
ATOM 2421 N N . HIS D 1 54 ? 7.157 47.131 41.586 1.00 47.19 76 HIS D N 1
ATOM 2422 C CA . HIS D 1 54 ? 7.894 47.273 42.835 1.00 44.86 76 HIS D CA 1
ATOM 2423 C C . HIS D 1 54 ? 8.446 45.941 43.300 1.00 43.90 76 HIS D C 1
ATOM 2424 O O . HIS D 1 54 ? 7.698 44.961 43.431 1.00 38.09 76 HIS D O 1
ATOM 2431 N N . ASN D 1 55 ? 9.750 45.916 43.562 1.00 42.59 77 ASN D N 1
ATOM 2432 C CA A ASN D 1 55 ? 10.419 44.721 44.066 0.50 41.83 77 ASN D CA 1
ATOM 2433 C CA B ASN D 1 55 ? 10.410 44.717 44.054 0.50 43.69 77 ASN D CA 1
ATOM 2434 C C . ASN D 1 55 ? 10.076 44.534 45.536 1.00 43.82 77 ASN D C 1
ATOM 2435 O O . ASN D 1 55 ? 10.504 45.326 46.385 1.00 45.74 77 ASN D O 1
ATOM 2444 N N . LEU D 1 56 ? 9.280 43.512 45.849 1.00 37.84 78 LEU D N 1
ATOM 2445 C CA . LEU D 1 56 ? 8.904 43.258 47.238 1.00 40.41 78 LEU D CA 1
ATOM 2446 C C . LEU D 1 56 ? 10.097 42.552 47.831 1.00 41.35 78 LEU D C 1
ATOM 2447 O O . LEU D 1 56 ? 10.863 41.935 47.104 1.00 50.54 78 LEU D O 1
ATOM 2452 N N . ASP D 1 57 ? 10.315 42.656 49.121 1.00 42.25 79 ASP D N 1
ATOM 2453 C CA . ASP D 1 57 ? 11.570 42.119 49.639 1.00 48.82 79 ASP D CA 1
ATOM 2454 C C . ASP D 1 57 ? 11.338 40.677 50.064 1.00 39.61 79 ASP D C 1
ATOM 2455 O O . ASP D 1 57 ? 11.554 40.306 51.210 1.00 43.45 79 ASP D O 1
ATOM 2460 N N . TYR D 1 58 ? 10.920 39.860 49.107 1.00 35.83 80 TYR D N 1
ATOM 2461 C CA . TYR D 1 58 ? 10.400 38.546 49.426 1.00 32.39 80 TYR D CA 1
ATOM 2462 C C . TYR D 1 58 ? 11.534 37.540 49.485 1.00 31.48 80 TYR D C 1
ATOM 2463 O O . TYR D 1 58 ? 12.323 37.453 48.561 1.00 34.23 80 TYR D O 1
ATOM 2472 N N . HIS D 1 59 ? 11.595 36.793 50.581 1.00 30.80 81 HIS D N 1
ATOM 2473 C CA . HIS D 1 59 ? 12.544 35.711 50.763 1.00 32.41 81 HIS D CA 1
ATOM 2474 C C . HIS D 1 59 ? 11.763 34.458 51.110 1.00 30.88 81 HIS D C 1
ATOM 2475 O O . HIS D 1 59 ? 11.255 34.330 52.227 1.00 31.89 81 HIS D O 1
ATOM 2482 N N . GLY D 1 60 ? 11.646 33.540 50.162 1.00 25.16 82 GLY D N 1
ATOM 2483 C CA . GLY D 1 60 ? 10.860 32.337 50.388 1.00 24.99 82 GLY D CA 1
ATOM 2484 C C . GLY D 1 60 ? 10.708 31.513 49.129 1.00 23.07 82 GLY D C 1
ATOM 2485 O O . GLY D 1 60 ? 11.316 31.826 48.096 1.00 22.49 82 GLY D O 1
ATOM 2486 N N . THR D 1 61 ? 9.915 30.451 49.229 1.00 22.85 83 THR D N 1
ATOM 2487 C CA . THR D 1 61 ? 9.613 29.600 48.079 1.00 19.24 83 THR D CA 1
ATOM 2488 C C . THR D 1 61 ? 8.467 30.153 47.229 1.00 20.31 83 THR D C 1
ATOM 2489 O O . THR D 1 61 ? 7.702 31.017 47.672 1.00 19.95 83 THR D O 1
ATOM 2493 N N . TYR D 1 62 ? 8.359 29.655 45.999 1.00 19.65 84 TYR D N 1
ATOM 2494 C CA . TYR D 1 62 ? 7.300 30.059 45.094 1.00 19.73 84 TYR D CA 1
ATOM 2495 C C . TYR D 1 62 ? 5.960 29.741 45.751 1.00 20.96 84 TYR D C 1
ATOM 2496 O O . TYR D 1 62 ? 5.040 30.558 45.765 1.00 20.56 84 TYR D O 1
ATOM 2505 N N . GLY D 1 63 ? 5.887 28.561 46.353 1.00 21.37 85 GLY D N 1
ATOM 2506 C CA . GLY D 1 63 ? 4.662 28.100 46.988 1.00 20.52 85 GLY D CA 1
ATOM 2507 C C . GLY D 1 63 ? 4.148 28.963 48.118 1.00 21.05 85 GLY D C 1
ATOM 2508 O O . GLY D 1 63 ? 2.974 28.941 48.398 1.00 23.39 85 GLY D O 1
ATOM 2509 N N . ASP D 1 64 ? 5.015 29.719 48.782 1.00 22.24 86 ASP D N 1
ATOM 2510 C CA . ASP D 1 64 ? 4.599 30.578 49.886 1.00 23.38 86 ASP D CA 1
ATOM 2511 C C . ASP D 1 64 ? 4.179 32.002 49.456 1.00 22.00 86 ASP D C 1
ATOM 2512 O O . ASP D 1 64 ? 3.732 32.809 50.299 1.00 22.81 86 ASP D O 1
ATOM 2517 N N . ILE D 1 65 ? 4.300 32.320 48.174 1.00 20.21 87 ILE D N 1
ATOM 2518 C CA . ILE D 1 65 ? 3.961 33.663 47.691 1.00 22.77 87 ILE D CA 1
ATOM 2519 C C . ILE D 1 65 ? 2.486 34.006 47.914 1.00 24.04 87 ILE D C 1
ATOM 2520 O O . ILE D 1 65 ? 2.159 35.103 48.356 1.00 26.32 87 ILE D O 1
ATOM 2525 N N . PHE D 1 66 ? 1.598 33.065 47.619 1.00 25.85 88 PHE D N 1
ATOM 2526 C CA . PHE D 1 66 ? 0.168 33.340 47.685 1.00 29.09 88 PHE D CA 1
ATOM 2527 C C . PHE D 1 66 ? -0.239 33.841 49.060 1.00 30.35 88 PHE D C 1
ATOM 2528 O O . PHE D 1 66 ? -0.816 34.920 49.180 1.00 30.25 88 PHE D O 1
ATOM 2536 N N . PHE D 1 67 ? 0.084 33.076 50.096 1.00 31.32 89 PHE D N 1
ATOM 2537 C CA . PHE D 1 67 ? -0.229 33.493 51.462 1.00 35.31 89 PHE D CA 1
ATOM 2538 C C . PHE D 1 67 ? 0.489 34.776 51.839 1.00 33.71 89 PHE D C 1
ATOM 2539 O O . PHE D 1 67 ? -0.108 35.638 52.488 1.00 31.35 89 PHE D O 1
ATOM 2547 N N . TYR D 1 68 ? 1.745 34.921 51.410 1.00 29.64 90 TYR D N 1
ATOM 2548 C CA . TYR D 1 68 ? 2.471 36.175 51.633 1.00 32.51 90 TYR D CA 1
ATOM 2549 C C . TYR D 1 68 ? 1.725 37.372 51.035 1.00 34.16 90 TYR D C 1
ATOM 2550 O O . TYR D 1 68 ? 1.579 38.394 51.707 1.00 38.52 90 TYR D O 1
ATOM 2559 N N . LEU D 1 69 ? 1.253 37.249 49.793 1.00 32.66 91 LEU D N 1
ATOM 2560 C CA . LEU D 1 69 ? 0.560 38.359 49.133 1.00 34.79 91 LEU D CA 1
ATOM 2561 C C . LEU D 1 69 ? -0.764 38.692 49.823 1.00 41.93 91 LEU D C 1
ATOM 2562 O O . LEU D 1 69 ? -1.075 39.869 50.042 1.00 45.61 91 LEU D O 1
ATOM 2575 N N . LYS D 1 71 ? -1.542 38.530 52.893 1.00 48.95 93 LYS D N 1
ATOM 2576 C CA A LYS D 1 71 ? -1.370 39.216 54.176 0.50 51.86 93 LYS D CA 1
ATOM 2577 C CA B LYS D 1 71 ? -1.379 39.214 54.177 0.50 51.70 93 LYS D CA 1
ATOM 2578 C C . LYS D 1 71 ? -0.908 40.669 54.003 1.00 56.12 93 LYS D C 1
ATOM 2579 O O . LYS D 1 71 ? -1.169 41.507 54.863 1.00 60.76 93 LYS D O 1
ATOM 2590 N N . GLN D 1 72 ? -0.215 40.975 52.899 1.00 56.83 94 GLN D N 1
ATOM 2591 C CA . GLN D 1 72 ? 0.268 42.351 52.647 1.00 57.82 94 GLN D CA 1
ATOM 2592 C C . GLN D 1 72 ? -0.874 43.283 52.264 1.00 60.94 94 GLN D C 1
ATOM 2593 O O . GLN D 1 72 ? -1.800 42.869 51.571 1.00 57.42 94 GLN D O 1
ATOM 2599 N N . ASP D 1 73 ? -0.792 44.546 52.689 1.00 72.24 95 ASP D N 1
ATOM 2600 C CA . ASP D 1 73 ? -1.630 45.606 52.125 1.00 71.34 95 ASP D CA 1
ATOM 2601 C C . ASP D 1 73 ? -1.065 45.996 50.764 1.00 69.51 95 ASP D C 1
ATOM 2602 O O . ASP D 1 73 ? -0.004 46.618 50.686 1.00 68.51 95 ASP D O 1
ATOM 2607 N N . LEU D 1 74 ? -1.774 45.637 49.697 1.00 67.95 96 LEU D N 1
ATOM 2608 C CA . LEU D 1 74 ? -1.264 45.812 48.332 1.00 63.91 96 LEU D CA 1
ATOM 2609 C C . LEU D 1 74 ? -1.600 47.171 47.726 1.00 68.00 96 LEU D C 1
ATOM 2610 O O . LEU D 1 74 ? -0.927 47.599 46.788 1.00 65.64 96 LEU D O 1
ATOM 2615 N N . SER D 1 75 ? -2.633 47.840 48.242 1.00 68.30 97 SER D N 1
ATOM 2616 C CA . SER D 1 75 ? -2.964 49.195 47.795 1.00 71.95 97 SER D CA 1
ATOM 2617 C C . SER D 1 75 ? -2.012 50.196 48.450 1.00 73.80 97 SER D C 1
ATOM 2618 O O . SER D 1 75 ? -2.355 50.891 49.401 1.00 79.00 97 SER D O 1
ATOM 2621 N N . GLN D 1 76 ? -0.789 50.203 47.947 1.00 74.49 98 GLN D N 1
ATOM 2622 C CA . GLN D 1 76 ? 0.219 51.185 48.290 1.00 75.97 98 GLN D CA 1
ATOM 2623 C C . GLN D 1 76 ? 1.311 51.151 47.224 1.00 79.30 98 GLN D C 1
ATOM 2624 O O . GLN D 1 76 ? 2.458 51.516 47.488 1.00 80.92 98 GLN D O 1
ATOM 2630 N N . TYR D 1 77 ? 0.936 50.709 46.021 1.00 76.30 99 TYR D N 1
ATOM 2631 C CA . TYR D 1 77 ? 1.875 50.384 44.957 1.00 69.34 99 TYR D CA 1
ATOM 2632 C C . TYR D 1 77 ? 1.299 50.841 43.629 1.00 66.92 99 TYR D C 1
ATOM 2633 O O . TYR D 1 77 ? 0.302 51.571 43.597 1.00 69.33 99 TYR D O 1
ATOM 2642 N N . ASN E 1 5 ? 18.631 -11.353 58.733 1.00 62.38 27 ASN E N 1
ATOM 2643 C CA . ASN E 1 5 ? 17.918 -10.388 57.850 1.00 62.46 27 ASN E CA 1
ATOM 2644 C C . ASN E 1 5 ? 18.469 -10.386 56.439 1.00 58.99 27 ASN E C 1
ATOM 2645 O O . ASN E 1 5 ? 19.564 -9.890 56.186 1.00 65.54 27 ASN E O 1
ATOM 2658 N N . ILE E 1 7 ? 17.727 -8.867 53.645 1.00 44.77 29 ILE E N 1
ATOM 2659 C CA . ILE E 1 7 ? 18.024 -7.585 53.014 1.00 39.03 29 ILE E CA 1
ATOM 2660 C C . ILE E 1 7 ? 18.153 -6.468 54.049 1.00 37.79 29 ILE E C 1
ATOM 2661 O O . ILE E 1 7 ? 17.275 -6.289 54.885 1.00 37.41 29 ILE E O 1
ATOM 2666 N N . GLU E 1 8 ? 19.267 -5.733 53.979 1.00 36.29 30 GLU E N 1
ATOM 2667 C CA A GLU E 1 8 ? 19.480 -4.556 54.801 0.50 33.45 30 GLU E CA 1
ATOM 2668 C CA B GLU E 1 8 ? 19.491 -4.556 54.812 0.50 34.25 30 GLU E CA 1
ATOM 2669 C C . GLU E 1 8 ? 19.892 -3.390 53.906 1.00 33.98 30 GLU E C 1
ATOM 2670 O O . GLU E 1 8 ? 20.749 -3.525 53.035 1.00 32.04 30 GLU E O 1
ATOM 2681 N N . ILE E 1 9 ? 19.244 -2.250 54.091 1.00 28.99 31 ILE E N 1
ATOM 2682 C CA . ILE E 1 9 ? 19.476 -1.111 53.246 1.00 29.63 31 ILE E CA 1
ATOM 2683 C C . ILE E 1 9 ? 19.722 0.087 54.108 1.00 28.95 31 ILE E C 1
ATOM 2684 O O . ILE E 1 9 ? 18.898 0.409 54.979 1.00 26.82 31 ILE E O 1
ATOM 2689 N N . THR E 1 10 ? 20.822 0.773 53.832 1.00 29.52 32 THR E N 1
ATOM 2690 C CA . THR E 1 10 ? 21.150 1.996 54.530 1.00 25.25 32 THR E CA 1
ATOM 2691 C C . THR E 1 10 ? 21.198 3.152 53.536 1.00 24.75 32 THR E C 1
ATOM 2692 O O . THR E 1 10 ? 21.812 3.047 52.476 1.00 23.88 32 THR E O 1
ATOM 2696 N N . TYR E 1 11 ? 20.519 4.241 53.894 1.00 22.38 33 TYR E N 1
ATOM 2697 C CA . TYR E 1 11 ? 20.382 5.423 53.037 1.00 22.36 33 TYR E CA 1
ATOM 2698 C C . TYR E 1 11 ? 20.515 6.707 53.845 1.00 20.64 33 TYR E C 1
ATOM 2699 O O . TYR E 1 11 ? 20.495 6.651 55.066 1.00 24.28 33 TYR E O 1
ATOM 2708 N N . ILE E 1 12 ? 20.691 7.839 53.162 1.00 20.11 34 ILE E N 1
ATOM 2709 C CA . ILE E 1 12 ? 20.813 9.143 53.779 1.00 21.93 34 ILE E CA 1
ATOM 2710 C C . ILE E 1 12 ? 19.559 9.950 53.494 1.00 19.37 34 ILE E C 1
ATOM 2711 O O . ILE E 1 12 ? 19.193 10.151 52.335 1.00 16.86 34 ILE E O 1
ATOM 2716 N N . ASP E 1 13 ? 18.923 10.457 54.544 1.00 19.67 35 ASP E N 1
ATOM 2717 C CA . ASP E 1 13 ? 17.655 11.165 54.356 1.00 19.57 35 ASP E CA 1
ATOM 2718 C C . ASP E 1 13 ? 17.911 12.660 54.151 1.00 21.49 35 ASP E C 1
ATOM 2719 O O . ASP E 1 13 ? 19.051 13.104 54.155 1.00 22.09 35 ASP E O 1
ATOM 2724 N N . ALA E 1 14 ? 16.847 13.422 53.975 1.00 20.52 36 ALA E N 1
ATOM 2725 C CA . ALA E 1 14 ? 16.942 14.850 53.680 1.00 22.60 36 ALA E CA 1
ATOM 2726 C C . ALA E 1 14 ? 17.528 15.688 54.822 1.00 23.82 36 ALA E C 1
ATOM 2727 O O . ALA E 1 14 ? 17.897 16.839 54.595 1.00 25.71 36 ALA E O 1
ATOM 2729 N N . SER E 1 15 ? 17.623 15.130 56.031 1.00 21.90 37 SER E N 1
ATOM 2730 C CA . SER E 1 15 ? 18.274 15.812 57.137 1.00 24.83 37 SER E CA 1
ATOM 2731 C C . SER E 1 15 ? 19.756 15.421 57.188 1.00 24.72 37 SER E C 1
ATOM 2732 O O . SER E 1 15 ? 20.446 15.783 58.118 1.00 24.40 37 SER E O 1
ATOM 2735 N N . LYS E 1 16 ? 20.197 14.661 56.174 1.00 26.06 38 LYS E N 1
ATOM 2736 C CA . LYS E 1 16 ? 21.564 14.158 56.041 1.00 28.85 38 LYS E CA 1
ATOM 2737 C C . LYS E 1 16 ? 21.930 13.235 57.199 1.00 29.06 38 LYS E C 1
ATOM 2738 O O . LYS E 1 16 ? 23.072 13.182 57.632 1.00 28.04 38 LYS E O 1
ATOM 2744 N N . ASN E 1 17 ? 20.939 12.465 57.653 1.00 26.85 39 ASN E N 1
ATOM 2745 C CA . ASN E 1 17 ? 21.167 11.403 58.622 1.00 26.44 39 ASN E CA 1
ATOM 2746 C C . ASN E 1 17 ? 21.025 10.011 58.004 1.00 26.78 39 ASN E C 1
ATOM 2747 O O . ASN E 1 17 ? 20.151 9.792 57.146 1.00 27.13 39 ASN E O 1
ATOM 2752 N N . GLU E 1 18 ? 21.899 9.091 58.432 1.00 24.13 40 GLU E N 1
ATOM 2753 C CA . GLU E 1 18 ? 21.851 7.693 58.010 1.00 28.59 40 GLU E CA 1
ATOM 2754 C C . GLU E 1 18 ? 20.649 7.000 58.623 1.00 29.03 40 GLU E C 1
ATOM 2755 O O . GLU E 1 18 ? 20.361 7.194 59.807 1.00 28.07 40 GLU E O 1
ATOM 2761 N N . ARG E 1 19 ? 19.943 6.218 57.808 1.00 23.80 41 ARG E N 1
ATOM 2762 C CA . ARG E 1 19 ? 18.848 5.400 58.294 1.00 26.77 41 ARG E CA 1
ATOM 2763 C C . ARG E 1 19 ? 18.988 4.026 57.695 1.00 28.32 41 ARG E C 1
ATOM 2764 O O . ARG E 1 19 ? 19.432 3.893 56.544 1.00 27.10 41 ARG E O 1
ATOM 2772 N N . THR E 1 20 ? 18.598 3.016 58.470 1.00 28.56 42 THR E N 1
ATOM 2773 C CA . THR E 1 20 ? 18.706 1.617 58.058 1.00 31.53 42 THR E CA 1
ATOM 2774 C C . THR E 1 20 ? 17.348 0.931 58.140 1.00 34.23 42 THR E C 1
ATOM 2775 O O . THR E 1 20 ? 16.651 1.045 59.154 1.00 30.20 42 THR E O 1
ATOM 2779 N N . VAL E 1 21 ? 16.973 0.241 57.065 1.00 28.91 43 VAL E N 1
ATOM 2780 C CA . VAL E 1 21 ? 15.788 -0.606 57.071 1.00 31.01 43 VAL E CA 1
ATOM 2781 C C . VAL E 1 21 ? 16.191 -2.021 56.691 1.00 31.67 43 VAL E C 1
ATOM 2782 O O . VAL E 1 21 ? 17.151 -2.221 55.931 1.00 32.31 43 VAL E O 1
ATOM 2786 N N . THR E 1 22 ? 15.439 -2.985 57.210 1.00 34.18 44 THR E N 1
ATOM 2787 C CA . THR E 1 22 ? 15.682 -4.401 56.956 1.00 34.20 44 THR E CA 1
ATOM 2788 C C . THR E 1 22 ? 14.411 -5.120 56.541 1.00 35.50 44 THR E C 1
ATOM 2789 O O . THR E 1 22 ? 13.310 -4.713 56.901 1.00 34.13 44 THR E O 1
ATOM 2793 N N . PHE E 1 23 ? 14.583 -6.186 55.768 1.00 35.96 45 PHE E N 1
ATOM 2794 C CA . PHE E 1 23 ? 13.495 -7.071 55.413 1.00 38.71 45 PHE E CA 1
ATOM 2795 C C . PHE E 1 23 ? 13.977 -8.476 55.662 1.00 40.73 45 PHE E C 1
ATOM 2796 O O . PHE E 1 23 ? 15.113 -8.812 55.326 1.00 40.71 45 PHE E O 1
ATOM 2804 N N . GLU E 1 24 ? 13.128 -9.291 56.280 1.00 43.17 46 GLU E N 1
ATOM 2805 C CA . GLU E 1 24 ? 13.520 -10.659 56.633 1.00 48.40 46 GLU E CA 1
ATOM 2806 C C . GLU E 1 24 ? 13.664 -11.546 55.400 1.00 46.81 46 GLU E C 1
ATOM 2807 O O . GLU E 1 24 ? 14.457 -12.476 55.397 1.00 46.57 46 GLU E O 1
ATOM 2813 N N . SER E 1 25 ? 12.893 -11.262 54.360 1.00 44.38 47 SER E N 1
ATOM 2814 C CA . SER E 1 25 ? 12.918 -12.075 53.154 1.00 45.22 47 SER E CA 1
ATOM 2815 C C . SER E 1 25 ? 12.798 -11.191 51.938 1.00 43.39 47 SER E C 1
ATOM 2816 O O . SER E 1 25 ? 12.500 -9.993 52.052 1.00 38.38 47 SER E O 1
ATOM 2819 N N . TYR E 1 26 ? 13.036 -11.767 50.765 1.00 43.54 48 TYR E N 1
ATOM 2820 C CA . TYR E 1 26 ? 12.849 -11.023 49.532 1.00 42.20 48 TYR E CA 1
ATOM 2821 C C . TYR E 1 26 ? 11.360 -10.678 49.360 1.00 42.18 48 TYR E C 1
ATOM 2822 O O . TYR E 1 26 ? 11.018 -9.601 48.863 1.00 34.69 48 TYR E O 1
ATOM 2831 N N . GLU E 1 27 ? 10.481 -11.577 49.796 1.00 45.16 49 GLU E N 1
ATOM 2832 C CA . GLU E 1 27 ? 9.042 -11.358 49.655 1.00 44.92 49 GLU E CA 1
ATOM 2833 C C . GLU E 1 27 ? 8.539 -10.223 50.556 1.00 41.97 49 GLU E C 1
ATOM 2834 O O . GLU E 1 27 ? 7.626 -9.489 50.168 1.00 40.86 49 GLU E O 1
ATOM 2840 N N . ASP E 1 28 ? 9.127 -10.062 51.741 1.00 40.80 50 ASP E N 1
ATOM 2841 C CA . ASP E 1 28 ? 8.815 -8.904 52.582 1.00 41.13 50 ASP E CA 1
ATOM 2842 C C . ASP E 1 28 ? 9.168 -7.613 51.852 1.00 38.53 50 ASP E C 1
ATOM 2843 O O . ASP E 1 28 ? 8.390 -6.653 51.848 1.00 34.08 50 ASP E O 1
ATOM 2848 N N . PHE E 1 29 ? 10.344 -7.600 51.229 1.00 36.83 51 PHE E N 1
ATOM 2849 C CA . PHE E 1 29 ? 10.768 -6.454 50.438 1.00 33.86 51 PHE E CA 1
ATOM 2850 C C . PHE E 1 29 ? 9.810 -6.190 49.278 1.00 33.95 51 PHE E C 1
ATOM 2851 O O . PHE E 1 29 ? 9.359 -5.067 49.102 1.00 34.20 51 PHE E O 1
ATOM 2859 N N . GLU E 1 30 ? 9.489 -7.219 48.502 1.00 38.84 52 GLU E N 1
ATOM 2860 C CA . GLU E 1 30 ? 8.515 -7.090 47.403 1.00 40.49 52 GLU E CA 1
ATOM 2861 C C . GLU E 1 30 ? 7.188 -6.493 47.855 1.00 35.77 52 GLU E C 1
ATOM 2862 O O . GLU E 1 30 ? 6.639 -5.630 47.184 1.00 35.58 52 GLU E O 1
ATOM 2868 N N . ARG E 1 31 ? 6.686 -6.980 48.984 1.00 37.57 53 ARG E N 1
ATOM 2869 C CA . ARG E 1 31 ? 5.430 -6.533 49.575 1.00 39.07 53 ARG E CA 1
ATOM 2870 C C . ARG E 1 31 ? 5.483 -5.054 49.985 1.00 39.79 53 ARG E C 1
ATOM 2871 O O . ARG E 1 31 ? 4.498 -4.323 49.803 1.00 39.47 53 ARG E O 1
ATOM 2879 N N . SER E 1 32 ? 6.624 -4.595 50.498 1.00 35.03 54 SER E N 1
ATOM 2880 C CA . SER E 1 32 ? 6.748 -3.190 50.885 1.00 32.75 54 SER E CA 1
ATOM 2881 C C . SER E 1 32 ? 6.785 -2.281 49.643 1.00 30.73 54 SER E C 1
ATOM 2882 O O . SER E 1 32 ? 6.330 -1.137 49.690 1.00 27.93 54 SER E O 1
ATOM 2885 N N . GLN E 1 33 ? 7.303 -2.809 48.540 1.00 30.24 55 GLN E N 1
ATOM 2886 C CA A GLN E 1 33 ? 7.308 -2.093 47.275 0.50 28.18 55 GLN E CA 1
ATOM 2887 C CA B GLN E 1 33 ? 7.305 -2.114 47.242 0.50 29.98 55 GLN E CA 1
ATOM 2888 C C . GLN E 1 33 ? 5.887 -1.969 46.698 1.00 30.16 55 GLN E C 1
ATOM 2889 O O . GLN E 1 33 ? 5.494 -0.900 46.226 1.00 32.37 55 GLN E O 1
ATOM 2900 N N . GLN E 1 34 ? 5.108 -3.036 46.759 1.00 29.52 56 GLN E N 1
ATOM 2901 C CA . GLN E 1 34 ? 3.737 -2.997 46.245 1.00 31.19 56 GLN E CA 1
ATOM 2902 C C . GLN E 1 34 ? 2.801 -2.158 47.134 1.00 27.78 56 GLN E C 1
ATOM 2903 O O . GLN E 1 34 ? 1.823 -1.598 46.657 1.00 28.44 56 GLN E O 1
ATOM 2909 N N . ALA E 1 35 ? 3.104 -2.072 48.418 1.00 27.58 57 ALA E N 1
ATOM 2910 C CA . ALA E 1 35 ? 2.220 -1.394 49.382 1.00 28.74 57 ALA E CA 1
ATOM 2911 C C . ALA E 1 35 ? 2.228 0.135 49.278 1.00 24.87 57 ALA E C 1
ATOM 2912 O O . ALA E 1 35 ? 1.225 0.758 49.571 1.00 22.64 57 ALA E O 1
ATOM 2914 N N . CYS E 1 36 ? 3.348 0.754 48.899 1.00 23.92 58 CYS E N 1
ATOM 2915 C CA . CYS E 1 36 ? 3.387 2.211 48.790 1.00 21.99 58 CYS E CA 1
ATOM 2916 C C . CYS E 1 36 ? 3.142 2.689 47.381 1.00 23.01 58 CYS E C 1
ATOM 2917 O O . CYS E 1 36 ? 3.682 2.133 46.419 1.00 21.08 58 CYS E O 1
ATOM 2920 N N . LEU E 1 37 ? 2.388 3.777 47.279 1.00 21.45 59 LEU E N 1
ATOM 2921 C CA . LEU E 1 37 ? 2.225 4.463 46.023 1.00 22.30 59 LEU E CA 1
ATOM 2922 C C . LEU E 1 37 ? 3.500 5.263 45.802 1.00 22.73 59 LEU E C 1
ATOM 2923 O O . LEU E 1 37 ? 4.077 5.240 44.730 1.00 22.76 59 LEU E O 1
ATOM 2928 N N . ILE E 1 38 ? 3.930 5.953 46.850 1.00 19.92 60 ILE E N 1
ATOM 2929 C CA . ILE E 1 38 ? 5.284 6.519 46.901 1.00 20.60 60 ILE E CA 1
ATOM 2930 C C . ILE E 1 38 ? 5.877 6.152 48.247 1.00 19.05 60 ILE E C 1
ATOM 2931 O O . ILE E 1 38 ? 5.251 6.408 49.281 1.00 15.27 60 ILE E O 1
ATOM 2936 N N . GLY E 1 39 ? 7.082 5.565 48.226 1.00 19.13 61 GLY E N 1
ATOM 2937 C CA . GLY E 1 39 ? 7.860 5.299 49.425 1.00 19.25 61 GLY E CA 1
ATOM 2938 C C . GLY E 1 39 ? 8.517 6.568 49.957 1.00 18.80 61 GLY E C 1
ATOM 2939 O O . GLY E 1 39 ? 8.971 7.425 49.167 1.00 20.10 61 GLY E O 1
ATOM 2940 N N . VAL E 1 40 ? 8.546 6.746 51.274 1.00 17.04 62 VAL E N 1
ATOM 2941 C CA A VAL E 1 40 ? 9.151 7.957 51.848 0.50 17.93 62 VAL E CA 1
ATOM 2942 C CA B VAL E 1 40 ? 9.149 7.975 51.827 0.50 17.91 62 VAL E CA 1
ATOM 2943 C C . VAL E 1 40 ? 10.602 8.128 51.372 1.00 17.46 62 VAL E C 1
ATOM 2944 O O . VAL E 1 40 ? 11.052 9.248 51.055 1.00 19.89 62 VAL E O 1
ATOM 2951 N N . ALA E 1 41 ? 11.320 7.020 51.316 1.00 17.35 63 ALA E N 1
ATOM 2952 C CA . ALA E 1 41 ? 12.772 7.031 51.033 1.00 18.15 63 ALA E CA 1
ATOM 2953 C C . ALA E 1 41 ? 13.142 6.919 49.559 1.00 18.12 63 ALA E C 1
ATOM 2954 O O . ALA E 1 41 ? 14.323 6.783 49.244 1.00 18.64 63 ALA E O 1
ATOM 2956 N N . ASP E 1 42 ? 12.172 7.006 48.647 1.00 16.75 64 ASP E N 1
ATOM 2957 C CA . ASP E 1 42 ? 12.410 6.606 47.257 1.00 18.02 64 ASP E CA 1
ATOM 2958 C C . ASP E 1 42 ? 13.519 7.368 46.542 1.00 19.40 64 ASP E C 1
ATOM 2959 O O . ASP E 1 42 ? 14.202 6.802 45.730 1.00 21.99 64 ASP E O 1
ATOM 2964 N N . TYR E 1 43 ? 13.644 8.661 46.826 1.00 18.66 65 TYR E N 1
ATOM 2965 C CA . TYR E 1 43 ? 14.668 9.508 46.232 1.00 19.37 65 TYR E CA 1
ATOM 2966 C C . TYR E 1 43 ? 15.982 9.619 47.042 1.00 20.38 65 TYR E C 1
ATOM 2967 O O . TYR E 1 43 ? 16.849 10.406 46.699 1.00 22.72 65 TYR E O 1
ATOM 2976 N N . TYR E 1 44 ? 16.137 8.821 48.080 1.00 19.15 66 TYR E N 1
ATOM 2977 C CA . TYR E 1 44 ? 17.316 8.932 48.930 1.00 19.82 66 TYR E CA 1
ATOM 2978 C C . TYR E 1 44 ? 18.499 8.111 48.426 1.00 20.07 66 TYR E C 1
ATOM 2979 O O . TYR E 1 44 ? 18.340 6.982 48.010 1.00 21.80 66 TYR E O 1
ATOM 2988 N N . PRO E 1 45 ? 19.715 8.688 48.465 1.00 21.62 67 PRO E N 1
ATOM 2989 C CA . PRO E 1 45 ? 20.873 7.882 48.057 1.00 20.10 67 PRO E CA 1
ATOM 2990 C C . PRO E 1 45 ? 21.181 6.721 49.028 1.00 21.27 67 PRO E C 1
ATOM 2991 O O . PRO E 1 45 ? 21.069 6.872 50.257 1.00 22.33 67 PRO E O 1
ATOM 2995 N N . VAL E 1 46 ? 21.544 5.577 48.459 1.00 20.98 68 VAL E N 1
ATOM 2996 C CA . VAL E 1 46 ? 21.821 4.363 49.196 1.00 23.03 68 VAL E CA 1
ATOM 2997 C C . VAL E 1 46 ? 23.321 4.247 49.485 1.00 25.41 68 VAL E C 1
ATOM 2998 O O . VAL E 1 46 ? 24.153 4.374 48.595 1.00 23.65 68 VAL E O 1
ATOM 3002 N N . GLN E 1 47 ? 23.644 4.031 50.745 1.00 27.32 69 GLN E N 1
ATOM 3003 C CA . GLN E 1 47 ? 25.033 3.976 51.175 1.00 31.85 69 GLN E CA 1
ATOM 3004 C C . GLN E 1 47 ? 25.492 2.544 51.228 1.00 31.92 69 GLN E C 1
ATOM 3005 O O . GLN E 1 47 ? 26.646 2.242 50.890 1.00 30.18 69 GLN E O 1
ATOM 3011 N N . LYS E 1 48 ? 24.577 1.662 51.617 1.00 29.34 70 LYS E N 1
ATOM 3012 C CA . LYS E 1 48 ? 24.867 0.238 51.648 1.00 33.57 70 LYS E CA 1
ATOM 3013 C C . LYS E 1 48 ? 23.621 -0.605 51.354 1.00 29.88 70 LYS E C 1
ATOM 3014 O O . LYS E 1 48 ? 22.554 -0.337 51.882 1.00 32.51 70 LYS E O 1
ATOM 3020 N N . LEU E 1 49 ? 23.794 -1.600 50.484 1.00 31.22 71 LEU E N 1
ATOM 3021 C CA . LEU E 1 49 ? 22.800 -2.628 50.177 1.00 31.40 71 LEU E CA 1
ATOM 3022 C C . LEU E 1 49 ? 23.416 -3.996 50.430 1.00 37.40 71 LEU E C 1
ATOM 3023 O O . LEU E 1 49 ? 24.436 -4.360 49.814 1.00 40.41 71 LEU E O 1
ATOM 3028 N N . THR E 1 50 ? 22.801 -4.753 51.332 1.00 34.26 72 THR E N 1
ATOM 3029 C CA . THR E 1 50 ? 23.326 -6.043 51.747 1.00 37.89 72 THR E CA 1
ATOM 3030 C C . THR E 1 50 ? 22.286 -7.114 51.442 1.00 39.07 72 THR E C 1
ATOM 3031 O O . THR E 1 50 ? 21.118 -6.960 51.813 1.00 37.77 72 THR E O 1
ATOM 3035 N N . TYR E 1 51 ? 22.709 -8.171 50.749 1.00 40.59 73 TYR E N 1
ATOM 3036 C CA . TYR E 1 51 ? 21.848 -9.313 50.434 1.00 40.97 73 TYR E CA 1
ATOM 3037 C C . TYR E 1 51 ? 22.460 -10.599 50.983 1.00 44.04 73 TYR E C 1
ATOM 3038 O O . TYR E 1 51 ? 23.526 -11.017 50.528 1.00 40.99 73 TYR E O 1
ATOM 3047 N N . LYS E 1 52 ? 21.770 -11.223 51.945 1.00 44.81 74 LYS E N 1
ATOM 3048 C CA . LYS E 1 52 ? 22.255 -12.414 52.649 1.00 49.13 74 LYS E CA 1
ATOM 3049 C C . LYS E 1 52 ? 23.701 -12.251 53.103 1.00 50.01 74 LYS E C 1
ATOM 3050 O O . LYS E 1 52 ? 24.541 -13.092 52.804 1.00 49.15 74 LYS E O 1
ATOM 3056 N N . GLY E 1 53 ? 23.999 -11.152 53.790 1.00 48.90 75 GLY E N 1
ATOM 3057 C CA . GLY E 1 53 ? 25.359 -10.887 54.250 1.00 50.68 75 GLY E CA 1
ATOM 3058 C C . GLY E 1 53 ? 26.282 -10.191 53.251 1.00 52.89 75 GLY E C 1
ATOM 3059 O O . GLY E 1 53 ? 27.292 -9.621 53.652 1.00 57.64 75 GLY E O 1
ATOM 3060 N N . HIS E 1 54 ? 25.957 -10.220 51.959 1.00 50.57 76 HIS E N 1
ATOM 3061 C CA . HIS E 1 54 ? 26.861 -9.682 50.926 1.00 49.64 76 HIS E CA 1
ATOM 3062 C C . HIS E 1 54 ? 26.604 -8.217 50.611 1.00 46.54 76 HIS E C 1
ATOM 3063 O O . HIS E 1 54 ? 25.469 -7.834 50.339 1.00 46.94 76 HIS E O 1
ATOM 3070 N N . ASN E 1 55 ? 27.665 -7.413 50.640 1.00 45.67 77 ASN E N 1
ATOM 3071 C CA A ASN E 1 55 ? 27.583 -6.017 50.227 0.50 45.02 77 ASN E CA 1
ATOM 3072 C CA B ASN E 1 55 ? 27.617 -6.008 50.229 0.50 45.90 77 ASN E CA 1
ATOM 3073 C C . ASN E 1 55 ? 27.561 -5.939 48.705 1.00 45.91 77 ASN E C 1
ATOM 3074 O O . ASN E 1 55 ? 28.544 -6.255 48.037 1.00 42.95 77 ASN E O 1
ATOM 3083 N N . LEU E 1 56 ? 26.409 -5.564 48.146 1.00 42.18 78 LEU E N 1
ATOM 3084 C CA . LEU E 1 56 ? 26.287 -5.457 46.697 1.00 42.64 78 LEU E CA 1
ATOM 3085 C C . LEU E 1 56 ? 26.851 -4.121 46.268 1.00 42.23 78 LEU E C 1
ATOM 3086 O O . LEU E 1 56 ? 26.743 -3.142 46.995 1.00 41.41 78 LEU E O 1
ATOM 3091 N N . ASP E 1 57 ? 27.459 -4.072 45.093 1.00 43.20 79 ASP E N 1
ATOM 3092 C CA . ASP E 1 57 ? 28.042 -2.826 44.603 1.00 45.49 79 ASP E CA 1
ATOM 3093 C C . ASP E 1 57 ? 26.926 -1.992 43.985 1.00 42.99 79 ASP E C 1
ATOM 3094 O O . ASP E 1 57 ? 26.789 -1.910 42.762 1.00 51.74 79 ASP E O 1
ATOM 3099 N N . TYR E 1 58 ? 26.110 -1.395 44.842 1.00 41.67 80 TYR E N 1
ATOM 3100 C CA . TYR E 1 58 ? 24.951 -0.645 44.367 1.00 39.07 80 TYR E CA 1
ATOM 3101 C C . TYR E 1 58 ? 25.199 0.827 44.543 1.00 37.00 80 TYR E C 1
ATOM 3102 O O . TYR E 1 58 ? 25.554 1.271 45.626 1.00 38.06 80 TYR E O 1
ATOM 3111 N N . HIS E 1 59 ? 24.996 1.573 43.460 1.00 42.15 81 HIS E N 1
ATOM 3112 C CA . HIS E 1 59 ? 25.088 3.023 43.457 1.00 42.66 81 HIS E CA 1
ATOM 3113 C C . HIS E 1 59 ? 23.829 3.584 42.822 1.00 36.50 81 HIS E C 1
ATOM 3114 O O . HIS E 1 59 ? 23.632 3.452 41.601 1.00 34.00 81 HIS E O 1
ATOM 3121 N N . GLY E 1 60 ? 22.979 4.191 43.644 1.00 27.74 82 GLY E N 1
ATOM 3122 C CA . GLY E 1 60 ? 21.698 4.696 43.169 1.00 26.33 82 GLY E CA 1
ATOM 3123 C C . GLY E 1 60 ? 20.746 5.031 44.310 1.00 24.94 82 GLY E C 1
ATOM 3124 O O . GLY E 1 60 ? 21.122 4.993 45.487 1.00 24.03 82 GLY E O 1
ATOM 3125 N N . THR E 1 61 ? 19.511 5.359 43.948 1.00 24.21 83 THR E N 1
ATOM 3126 C CA . THR E 1 61 ? 18.483 5.723 44.927 1.00 22.17 83 THR E CA 1
ATOM 3127 C C . THR E 1 61 ? 17.835 4.491 45.573 1.00 20.87 83 THR E C 1
ATOM 3128 O O . THR E 1 61 ? 17.911 3.386 45.047 1.00 21.92 83 THR E O 1
ATOM 3132 N N . TYR E 1 62 ? 17.176 4.702 46.711 1.00 21.69 84 TYR E N 1
ATOM 3133 C CA . TYR E 1 62 ? 16.385 3.648 47.332 1.00 21.71 84 TYR E CA 1
ATOM 3134 C C . TYR E 1 62 ? 15.346 3.067 46.338 1.00 20.84 84 TYR E C 1
ATOM 3135 O O . TYR E 1 62 ? 15.218 1.848 46.193 1.00 22.33 84 TYR E O 1
ATOM 3144 N N . GLY E 1 63 ? 14.626 3.939 45.649 1.00 20.48 85 GLY E N 1
ATOM 3145 C CA . GLY E 1 63 ? 13.544 3.516 44.753 1.00 20.69 85 GLY E CA 1
ATOM 3146 C C . GLY E 1 63 ? 13.991 2.658 43.597 1.00 25.12 85 GLY E C 1
ATOM 3147 O O . GLY E 1 63 ? 13.206 1.888 43.064 1.00 25.49 85 GLY E O 1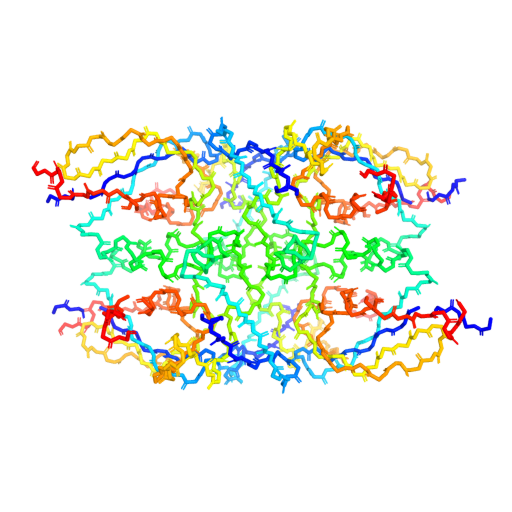
ATOM 3148 N N . ASP E 1 64 ? 15.253 2.780 43.200 1.00 25.39 86 ASP E N 1
ATOM 3149 C CA . ASP E 1 64 ? 15.777 1.956 42.115 1.00 26.28 86 ASP E CA 1
ATOM 3150 C C . ASP E 1 64 ? 16.250 0.561 42.571 1.00 25.11 86 ASP E C 1
ATOM 3151 O O . ASP E 1 64 ? 16.544 -0.272 41.717 1.00 27.06 86 ASP E O 1
ATOM 3156 N N . ILE E 1 65 ? 16.309 0.279 43.881 1.00 24.90 87 ILE E N 1
ATOM 3157 C CA . ILE E 1 65 ? 16.819 -1.026 44.347 1.00 25.61 87 ILE E CA 1
ATOM 3158 C C . ILE E 1 65 ? 15.994 -2.183 43.781 1.00 27.48 87 ILE E C 1
ATOM 3159 O O . ILE E 1 65 ? 16.532 -3.224 43.353 1.00 26.75 87 ILE E O 1
ATOM 3164 N N . PHE E 1 66 ? 14.678 -2.013 43.777 1.00 27.69 88 PHE E N 1
ATOM 3165 C CA . PHE E 1 66 ? 13.783 -3.097 43.379 1.00 28.50 88 PHE E CA 1
ATOM 3166 C C . PHE E 1 66 ? 14.092 -3.578 41.972 1.00 31.68 88 PHE E C 1
ATOM 3167 O O . PHE E 1 66 ? 14.228 -4.786 41.730 1.00 31.78 88 PHE E O 1
ATOM 3175 N N . PHE E 1 67 ? 14.237 -2.647 41.033 1.00 31.38 89 PHE E N 1
ATOM 3176 C CA . PHE E 1 67 ? 14.461 -3.044 39.644 1.00 36.29 89 PHE E CA 1
ATOM 3177 C C . PHE E 1 67 ? 15.869 -3.611 39.494 1.00 35.76 89 PHE E C 1
ATOM 3178 O O . PHE E 1 67 ? 16.097 -4.501 38.696 1.00 36.77 89 PHE E O 1
ATOM 3186 N N . TYR E 1 68 ? 16.800 -3.101 40.285 1.00 32.35 90 TYR E N 1
ATOM 3187 C CA . TYR E 1 68 ? 18.159 -3.619 40.285 1.00 33.74 90 TYR E CA 1
ATOM 3188 C C . TYR E 1 68 ? 18.209 -5.090 40.734 1.00 35.88 90 TYR E C 1
ATOM 3189 O O . TYR E 1 68 ? 18.825 -5.942 40.055 1.00 36.63 90 TYR E O 1
ATOM 3198 N N . LEU E 1 69 ? 17.557 -5.395 41.856 1.00 33.95 91 LEU E N 1
ATOM 3199 C CA . LEU E 1 69 ? 17.528 -6.770 42.382 1.00 35.95 91 LEU E CA 1
ATOM 3200 C C . LEU E 1 69 ? 16.849 -7.751 41.422 1.00 39.01 91 LEU E C 1
ATOM 3201 O O . LEU E 1 69 ? 17.315 -8.883 41.256 1.00 40.18 91 LEU E O 1
ATOM 3214 N N . LYS E 1 71 ? 16.866 -7.737 38.244 1.00 51.61 93 LYS E N 1
ATOM 3215 C CA . LYS E 1 71 ? 17.726 -8.058 37.108 1.00 57.93 93 LYS E CA 1
ATOM 3216 C C . LYS E 1 71 ? 18.986 -8.843 37.499 1.00 58.73 93 LYS E C 1
ATOM 3217 O O . LYS E 1 71 ? 19.660 -9.385 36.626 1.00 60.07 93 LYS E O 1
ATOM 3223 N N . GLN E 1 72 ? 19.294 -8.909 38.793 1.00 58.73 94 GLN E N 1
ATOM 3224 C CA . GLN E 1 72 ? 20.457 -9.656 39.291 1.00 62.18 94 GLN E CA 1
ATOM 3225 C C . GLN E 1 72 ? 20.128 -11.137 39.457 1.00 67.63 94 GLN E C 1
ATOM 3226 O O . GLN E 1 72 ? 18.964 -11.498 39.607 1.00 69.33 94 GLN E O 1
ATOM 3232 N N . ASP E 1 73 ? 21.155 -11.989 39.436 1.00 70.18 95 ASP E N 1
ATOM 3233 C CA . ASP E 1 73 ? 20.998 -13.402 39.779 1.00 75.90 95 ASP E CA 1
ATOM 3234 C C . ASP E 1 73 ? 21.416 -13.631 41.227 1.00 72.01 95 ASP E C 1
ATOM 3235 O O . ASP E 1 73 ? 22.606 -13.636 41.549 1.00 67.25 95 ASP E O 1
ATOM 3240 N N . LEU E 1 74 ? 20.430 -13.837 42.094 1.00 70.91 96 LEU E N 1
ATOM 3241 C CA . LEU E 1 74 ? 20.670 -13.904 43.536 1.00 69.88 96 LEU E CA 1
ATOM 3242 C C . LEU E 1 74 ? 20.948 -15.313 44.066 1.00 67.47 96 LEU E C 1
ATOM 3243 O O . LEU E 1 74 ? 21.354 -15.467 45.222 1.00 63.10 96 LEU E O 1
ATOM 3248 N N . SER E 1 75 ? 20.744 -16.334 43.232 1.00 70.34 97 SER E N 1
ATOM 3249 C CA . SER E 1 75 ? 20.879 -17.731 43.672 1.00 72.90 97 SER E CA 1
ATOM 3250 C C . SER E 1 75 ? 22.316 -18.101 44.061 1.00 74.75 97 SER E C 1
ATOM 3251 O O . SER E 1 75 ? 22.538 -19.087 44.771 1.00 74.10 97 SER E O 1
ATOM 3254 N N . GLN E 1 76 ? 23.279 -17.309 43.597 1.00 74.01 98 GLN E N 1
ATOM 3255 C CA . GLN E 1 76 ? 24.685 -17.524 43.935 1.00 81.76 98 GLN E CA 1
ATOM 3256 C C . GLN E 1 76 ? 25.021 -17.140 45.384 1.00 80.24 98 GLN E C 1
ATOM 3257 O O . GLN E 1 76 ? 26.009 -17.624 45.941 1.00 84.13 98 GLN E O 1
ATOM 3263 N N . TYR E 1 77 ? 24.209 -16.276 45.984 1.00 73.85 99 TYR E N 1
ATOM 3264 C CA . TYR E 1 77 ? 24.405 -15.882 47.370 1.00 69.35 99 TYR E CA 1
ATOM 3265 C C . TYR E 1 77 ? 23.697 -16.869 48.287 1.00 69.05 99 TYR E C 1
ATOM 3266 O O . TYR E 1 77 ? 24.151 -17.122 49.400 1.00 71.23 99 TYR E O 1
ATOM 3275 N N . ASN F 1 5 ? -1.188 -13.926 62.954 1.00 64.74 27 ASN F N 1
ATOM 3276 C CA . ASN F 1 5 ? -1.497 -12.623 62.307 1.00 61.24 27 ASN F CA 1
ATOM 3277 C C . ASN F 1 5 ? -2.342 -11.754 63.217 1.00 59.56 27 ASN F C 1
ATOM 3278 O O . ASN F 1 5 ? -3.570 -11.837 63.204 1.00 64.27 27 ASN F O 1
ATOM 3291 N N . ILE F 1 7 ? -2.842 -8.496 63.207 1.00 43.52 29 ILE F N 1
ATOM 3292 C CA . ILE F 1 7 ? -3.684 -7.526 62.509 1.00 38.74 29 ILE F CA 1
ATOM 3293 C C . ILE F 1 7 ? -4.028 -8.036 61.116 1.00 38.06 29 ILE F C 1
ATOM 3294 O O . ILE F 1 7 ? -3.137 -8.378 60.344 1.00 39.93 29 ILE F O 1
ATOM 3299 N N . GLU F 1 8 ? -5.319 -8.105 60.802 1.00 38.17 30 GLU F N 1
ATOM 3300 C CA . GLU F 1 8 ? -5.751 -8.411 59.442 1.00 40.71 30 GLU F CA 1
ATOM 3301 C C . GLU F 1 8 ? -6.740 -7.377 58.951 1.00 36.33 30 GLU F C 1
ATOM 3302 O O . GLU F 1 8 ? -7.715 -7.053 59.636 1.00 37.08 30 GLU F O 1
ATOM 3308 N N . ILE F 1 9 ? -6.506 -6.894 57.740 1.00 34.73 31 ILE F N 1
ATOM 3309 C CA . ILE F 1 9 ? -7.341 -5.862 57.153 1.00 34.14 31 ILE F CA 1
ATOM 3310 C C . ILE F 1 9 ? -7.815 -6.289 55.776 1.00 35.34 31 ILE F C 1
ATOM 3311 O O . ILE F 1 9 ? -6.989 -6.611 54.911 1.00 36.52 31 ILE F O 1
ATOM 3316 N N . THR F 1 10 ? -9.133 -6.277 55.572 1.00 35.20 32 THR F N 1
ATOM 3317 C CA A THR F 1 10 ? -9.700 -6.512 54.247 0.50 32.24 32 THR F CA 1
ATOM 3318 C CA B THR F 1 10 ? -9.736 -6.516 54.265 0.50 35.18 32 THR F CA 1
ATOM 3319 C C . THR F 1 10 ? -10.356 -5.230 53.742 1.00 33.24 32 THR F C 1
ATOM 3320 O O . THR F 1 10 ? -11.135 -4.580 54.449 1.00 32.98 32 THR F O 1
ATOM 3327 N N . TYR F 1 11 ? -10.007 -4.861 52.512 1.00 31.50 33 TYR F N 1
ATOM 3328 C CA . TYR F 1 11 ? -10.510 -3.659 51.892 1.00 31.42 33 TYR F CA 1
ATOM 3329 C C . TYR F 1 11 ? -10.899 -3.915 50.438 1.00 33.31 33 TYR F C 1
ATOM 3330 O O . TYR F 1 11 ? -10.537 -4.949 49.860 1.00 33.73 33 TYR F O 1
ATOM 3339 N N . ILE F 1 12 ? -11.632 -2.965 49.866 1.00 31.22 34 ILE F N 1
ATOM 3340 C CA A ILE F 1 12 ? -12.096 -3.052 48.487 0.50 30.74 34 ILE F CA 1
ATOM 3341 C CA B ILE F 1 12 ? -12.090 -3.059 48.486 0.50 32.35 34 ILE F CA 1
ATOM 3342 C C . ILE F 1 12 ? -11.325 -2.058 47.627 1.00 28.02 34 ILE F C 1
ATOM 3343 O O . ILE F 1 12 ? -11.354 -0.857 47.909 1.00 27.53 34 ILE F O 1
ATOM 3352 N N . ASP F 1 13 ? -10.668 -2.556 46.572 1.00 26.95 35 ASP F N 1
ATOM 3353 C CA . ASP F 1 13 ? -9.881 -1.689 45.676 1.00 26.91 35 ASP F CA 1
ATOM 3354 C C . ASP F 1 13 ? -10.701 -1.044 44.543 1.00 30.15 35 ASP F C 1
ATOM 3355 O O . ASP F 1 13 ? -11.916 -1.224 44.440 1.00 29.04 35 ASP F O 1
ATOM 3360 N N . ALA F 1 14 ? -10.022 -0.277 43.701 1.00 30.71 36 ALA F N 1
ATOM 3361 C CA . ALA F 1 14 ? -10.705 0.477 42.669 1.00 32.31 36 ALA F CA 1
ATOM 3362 C C . ALA F 1 14 ? -11.265 -0.415 41.561 1.00 34.62 36 ALA F C 1
ATOM 3363 O O . ALA F 1 14 ? -12.073 0.056 40.773 1.00 34.65 36 ALA F O 1
ATOM 3365 N N . SER F 1 15 ? -10.860 -1.687 41.501 1.00 30.28 37 SER F N 1
ATOM 3366 C CA . SER F 1 15 ? -11.465 -2.624 40.549 1.00 35.28 37 SER F CA 1
ATOM 3367 C C . SER F 1 15 ? -12.641 -3.364 41.180 1.00 36.62 37 SER F C 1
ATOM 3368 O O . SER F 1 15 ? -13.243 -4.203 40.530 1.00 38.44 37 SER F O 1
ATOM 3371 N N . LYS F 1 16 ? -12.962 -3.024 42.436 1.00 35.89 38 LYS F N 1
ATOM 3372 C CA . LYS F 1 16 ? -14.099 -3.563 43.198 1.00 37.38 38 LYS F CA 1
ATOM 3373 C C . LYS F 1 16 ? -13.805 -4.958 43.698 1.00 39.66 38 LYS F C 1
ATOM 3374 O O . LYS F 1 16 ? -14.722 -5.714 43.994 1.00 44.48 38 LYS F O 1
ATOM 3380 N N . ASN F 1 17 ? -12.527 -5.289 43.818 1.00 37.55 39 ASN F N 1
ATOM 3381 C CA . ASN F 1 17 ? -12.112 -6.585 44.328 1.00 40.22 39 ASN F CA 1
ATOM 3382 C C . ASN F 1 17 ? -11.668 -6.477 45.773 1.00 40.37 39 ASN F C 1
ATOM 3383 O O . ASN F 1 17 ? -11.130 -5.449 46.184 1.00 40.08 39 ASN F O 1
ATOM 3388 N N . GLU F 1 18 ? -11.877 -7.546 46.532 1.00 39.31 40 GLU F N 1
ATOM 3389 C CA . GLU F 1 18 ? -11.450 -7.594 47.924 1.00 41.58 40 GLU F CA 1
ATOM 3390 C C . GLU F 1 18 ? -9.982 -7.967 48.019 1.00 38.99 40 GLU F C 1
ATOM 3391 O O . GLU F 1 18 ? -9.520 -8.862 47.331 1.00 39.83 40 GLU F O 1
ATOM 3397 N N . ARG F 1 19 ? -9.253 -7.271 48.872 1.00 33.32 41 ARG F N 1
ATOM 3398 C CA . ARG F 1 19 ? -7.862 -7.595 49.110 1.00 38.82 41 ARG F CA 1
ATOM 3399 C C . ARG F 1 19 ? -7.636 -7.659 50.610 1.00 39.62 41 ARG F C 1
ATOM 3400 O O . ARG F 1 19 ? -8.289 -6.952 51.375 1.00 39.74 41 ARG F O 1
ATOM 3408 N N . THR F 1 20 ? -6.700 -8.503 51.019 1.00 41.89 42 THR F N 1
ATOM 3409 C CA . THR F 1 20 ? -6.389 -8.685 52.427 1.00 44.77 42 THR F CA 1
ATOM 3410 C C . THR F 1 20 ? -4.900 -8.524 52.624 1.00 45.58 42 THR F C 1
ATOM 3411 O O . THR F 1 20 ? -4.100 -9.042 51.838 1.00 50.62 42 THR F O 1
ATOM 3415 N N . VAL F 1 21 ? -4.541 -7.789 53.669 1.00 40.35 43 VAL F N 1
ATOM 3416 C CA . VAL F 1 21 ? -3.164 -7.665 54.097 1.00 39.35 43 VAL F CA 1
ATOM 3417 C C . VAL F 1 21 ? -3.128 -8.005 55.572 1.00 39.77 43 VAL F C 1
ATOM 3418 O O . VAL F 1 21 ? -4.124 -7.815 56.298 1.00 41.78 43 VAL F O 1
ATOM 3422 N N . THR F 1 22 ? -1.989 -8.512 56.013 1.00 36.73 44 THR F N 1
ATOM 3423 C CA . THR F 1 22 ? -1.826 -8.941 57.399 1.00 40.83 44 THR F CA 1
ATOM 3424 C C . THR F 1 22 ? -0.525 -8.408 57.944 1.00 38.75 44 THR F C 1
ATOM 3425 O O . THR F 1 22 ? 0.441 -8.225 57.203 1.00 36.19 44 THR F O 1
ATOM 3429 N N . PHE F 1 23 ? -0.499 -8.163 59.245 1.00 39.95 45 PHE F N 1
ATOM 3430 C CA . PHE F 1 23 ? 0.710 -7.713 59.915 1.00 39.85 45 PHE F CA 1
ATOM 3431 C C . PHE F 1 23 ? 0.893 -8.598 61.135 1.00 41.49 45 PHE F C 1
ATOM 3432 O O . PHE F 1 23 ? -0.072 -8.884 61.848 1.00 41.84 45 PHE F O 1
ATOM 3440 N N . GLU F 1 24 ? 2.125 -9.068 61.338 1.00 44.62 46 GLU F N 1
ATOM 3441 C CA A GLU F 1 24 ? 2.404 -10.026 62.404 0.50 47.66 46 GLU F CA 1
ATOM 3442 C CA B GLU F 1 24 ? 2.445 -10.018 62.410 0.50 47.50 46 GLU F CA 1
ATOM 3443 C C . GLU F 1 24 ? 2.344 -9.348 63.773 1.00 46.34 46 GLU F C 1
ATOM 3444 O O . GLU F 1 24 ? 2.003 -9.978 64.757 1.00 47.83 46 GLU F O 1
ATOM 3455 N N . SER F 1 25 ? 2.651 -8.059 63.825 1.00 47.21 47 SER F N 1
ATOM 3456 C CA . SER F 1 25 ? 2.586 -7.308 65.076 1.00 47.25 47 SER F CA 1
ATOM 3457 C C . SER F 1 25 ? 2.129 -5.884 64.829 1.00 44.07 47 SER F C 1
ATOM 3458 O O . SER F 1 25 ? 2.158 -5.400 63.686 1.00 37.00 47 SER F O 1
ATOM 3461 N N . TYR F 1 26 ? 1.720 -5.209 65.903 1.00 42.49 48 TYR F N 1
ATOM 3462 C CA . TYR F 1 26 ? 1.340 -3.805 65.815 1.00 41.31 48 TYR F CA 1
ATOM 3463 C C . TYR F 1 26 ? 2.540 -2.988 65.322 1.00 40.13 48 TYR F C 1
ATOM 3464 O O . TYR F 1 26 ? 2.380 -2.028 64.564 1.00 35.81 48 TYR F O 1
ATOM 3473 N N . GLU F 1 27 ? 3.739 -3.412 65.721 1.00 42.31 49 GLU F N 1
ATOM 3474 C CA . GLU F 1 27 ? 4.976 -2.708 65.385 1.00 43.26 49 GLU F CA 1
ATOM 3475 C C . GLU F 1 27 ? 5.316 -2.846 63.907 1.00 38.54 49 GLU F C 1
ATOM 3476 O O . GLU F 1 27 ? 5.838 -1.912 63.311 1.00 36.84 49 GLU F O 1
ATOM 3482 N N . ASP F 1 28 ? 5.024 -4.001 63.319 1.00 37.91 50 ASP F N 1
ATOM 3483 C CA . ASP F 1 28 ? 5.121 -4.169 61.865 1.00 40.08 50 ASP F CA 1
ATOM 3484 C C . ASP F 1 28 ? 4.136 -3.252 61.132 1.00 34.57 50 ASP F C 1
ATOM 3485 O O . ASP F 1 28 ? 4.460 -2.709 60.078 1.00 33.68 50 ASP F O 1
ATOM 3490 N N . PHE F 1 29 ? 2.950 -3.052 61.704 1.00 36.09 51 PHE F N 1
ATOM 3491 C CA . PHE F 1 29 ? 1.966 -2.130 61.106 1.00 33.55 51 PHE F CA 1
ATOM 3492 C C . PHE F 1 29 ? 2.479 -0.684 61.148 1.00 32.61 51 PHE F C 1
ATOM 3493 O O . PHE F 1 29 ? 2.428 0.035 60.141 1.00 28.02 51 PHE F O 1
ATOM 3501 N N . GLU F 1 30 ? 2.986 -0.272 62.309 1.00 31.25 52 GLU F N 1
ATOM 3502 C CA . GLU F 1 30 ? 3.576 1.051 62.465 1.00 36.40 52 GLU F CA 1
ATOM 3503 C C . GLU F 1 30 ? 4.676 1.300 61.439 1.00 34.56 52 GLU F C 1
ATOM 3504 O O . GLU F 1 30 ? 4.741 2.376 60.835 1.00 31.88 52 GLU F O 1
ATOM 3510 N N . ARG F 1 31 ? 5.553 0.312 61.272 1.00 35.27 53 ARG F N 1
ATOM 3511 C CA . ARG F 1 31 ? 6.647 0.417 60.298 1.00 40.18 53 ARG F CA 1
ATOM 3512 C C . ARG F 1 31 ? 6.116 0.611 58.877 1.00 34.84 53 ARG F C 1
ATOM 3513 O O . ARG F 1 31 ? 6.640 1.441 58.129 1.00 33.93 53 ARG F O 1
ATOM 3521 N N . SER F 1 32 ? 5.081 -0.134 58.509 1.00 34.32 54 SER F N 1
ATOM 3522 C CA . SER F 1 32 ? 4.497 0.019 57.167 1.00 35.02 54 SER F CA 1
ATOM 3523 C C . SER F 1 32 ? 3.896 1.415 56.982 1.00 34.96 54 SER F C 1
ATOM 3524 O O . SER F 1 32 ? 3.984 1.997 55.901 1.00 32.56 54 SER F O 1
ATOM 3527 N N . GLN F 1 33 ? 3.297 1.959 58.039 1.00 33.24 55 GLN F N 1
ATOM 3528 C CA . GLN F 1 33 ? 2.773 3.319 57.982 1.00 31.40 55 GLN F CA 1
ATOM 3529 C C . GLN F 1 33 ? 3.903 4.317 57.808 1.00 28.36 55 GLN F C 1
ATOM 3530 O O . GLN F 1 33 ? 3.785 5.260 57.043 1.00 30.36 55 GLN F O 1
ATOM 3536 N N . GLN F 1 34 ? 5.012 4.108 58.500 1.00 27.93 56 GLN F N 1
ATOM 3537 C CA . GLN F 1 34 ? 6.124 5.040 58.407 1.00 30.06 56 GLN F CA 1
ATOM 3538 C C . GLN F 1 34 ? 6.808 4.936 57.025 1.00 29.43 56 GLN F C 1
ATOM 3539 O O . GLN F 1 34 ? 7.331 5.926 56.517 1.00 28.10 56 GLN F O 1
ATOM 3545 N N . ALA F 1 35 ? 6.774 3.753 56.422 1.00 26.92 57 ALA F N 1
ATOM 3546 C CA . ALA F 1 35 ? 7.494 3.499 55.168 1.00 28.61 57 ALA F CA 1
ATOM 3547 C C . ALA F 1 35 ? 6.941 4.257 53.939 1.00 24.09 57 ALA F C 1
ATOM 3548 O O . ALA F 1 35 ? 7.700 4.578 53.038 1.00 21.92 57 ALA F O 1
ATOM 3550 N N . CYS F 1 36 ? 5.635 4.491 53.873 1.00 19.35 58 CYS F N 1
ATOM 3551 C CA . CYS F 1 36 ? 5.005 5.067 52.687 1.00 19.47 58 CYS F CA 1
ATOM 3552 C C . CYS F 1 36 ? 4.698 6.547 52.868 1.00 21.21 58 CYS F C 1
ATOM 3553 O O . CYS F 1 36 ? 4.143 6.943 53.894 1.00 20.35 58 CYS F O 1
ATOM 3556 N N . LEU F 1 37 ? 5.045 7.346 51.864 1.00 19.20 59 LEU F N 1
ATOM 3557 C CA . LEU F 1 37 ? 4.607 8.722 51.788 1.00 19.37 59 LEU F CA 1
ATOM 3558 C C . LEU F 1 37 ? 3.109 8.699 51.580 1.00 21.80 59 LEU F C 1
ATOM 3559 O O . LEU F 1 37 ? 2.367 9.352 52.299 1.00 23.61 59 LEU F O 1
ATOM 3564 N N . ILE F 1 38 ? 2.674 7.910 50.608 1.00 20.36 60 ILE F N 1
ATOM 3565 C CA . ILE F 1 38 ? 1.269 7.586 50.448 1.00 19.12 60 ILE F CA 1
ATOM 3566 C C . ILE F 1 38 ? 1.147 6.087 50.217 1.00 19.13 60 ILE F C 1
ATOM 3567 O O . ILE F 1 38 ? 1.854 5.531 49.411 1.00 17.88 60 ILE F O 1
ATOM 3572 N N . GLY F 1 39 ? 0.253 5.427 50.946 1.00 18.67 61 GLY F N 1
ATOM 3573 C CA . GLY F 1 39 ? -0.026 4.006 50.724 1.00 18.39 61 GLY F CA 1
ATOM 3574 C C . GLY F 1 39 ? -0.985 3.805 49.559 1.00 18.83 61 GLY F C 1
ATOM 3575 O O . GLY F 1 39 ? -1.896 4.609 49.394 1.00 18.20 61 GLY F O 1
ATOM 3576 N N . VAL F 1 40 ? -0.807 2.732 48.783 1.00 19.15 62 VAL F N 1
ATOM 3577 C CA A VAL F 1 40 ? -1.654 2.452 47.628 0.50 20.23 62 VAL F CA 1
ATOM 3578 C CA B VAL F 1 40 ? -1.660 2.473 47.619 0.50 20.38 62 VAL F CA 1
ATOM 3579 C C . VAL F 1 40 ? -3.124 2.364 48.023 1.00 19.00 62 VAL F C 1
ATOM 3580 O O . VAL F 1 40 ? -3.979 2.831 47.299 1.00 20.35 62 VAL F O 1
ATOM 3587 N N . ALA F 1 41 ? -3.382 1.776 49.191 1.00 19.23 63 ALA F N 1
ATOM 3588 C CA . ALA F 1 41 ? -4.729 1.512 49.692 1.00 18.91 63 ALA F CA 1
ATOM 3589 C C . ALA F 1 41 ? -5.349 2.596 50.563 1.00 18.65 63 ALA F C 1
ATOM 3590 O O . ALA F 1 41 ? -6.433 2.373 51.106 1.00 20.93 63 ALA F O 1
ATOM 3592 N N . ASP F 1 42 ? -4.704 3.746 50.743 1.00 17.96 64 ASP F N 1
ATOM 3593 C CA . ASP F 1 42 ? -5.124 4.665 51.824 1.00 19.26 64 ASP F CA 1
ATOM 3594 C C . ASP F 1 42 ? -6.565 5.162 51.730 1.00 19.14 64 ASP F C 1
ATOM 3595 O O . ASP F 1 42 ? -7.175 5.438 52.758 1.00 21.42 64 ASP F O 1
ATOM 3600 N N . TYR F 1 43 ? -7.103 5.260 50.519 1.00 17.83 65 TYR F N 1
ATOM 3601 C CA . TYR F 1 43 ? -8.472 5.756 50.314 1.00 18.76 65 TYR F CA 1
ATOM 3602 C C . TYR F 1 43 ? -9.508 4.641 50.103 1.00 20.06 65 TYR F C 1
ATOM 3603 O O . TYR F 1 43 ? -10.682 4.909 49.803 1.00 21.86 65 TYR F O 1
ATOM 3612 N N . TYR F 1 44 ? -9.086 3.399 50.266 1.00 17.42 66 TYR F N 1
ATOM 3613 C CA . TYR F 1 44 ? -9.986 2.290 50.061 1.00 17.87 66 TYR F CA 1
ATOM 3614 C C . TYR F 1 44 ? -10.807 2.053 51.326 1.00 19.65 66 TYR F C 1
ATOM 3615 O O . TYR F 1 44 ? -10.266 2.110 52.430 1.00 19.75 66 TYR F O 1
ATOM 3624 N N . PRO F 1 45 ? -12.121 1.761 51.170 1.00 21.97 67 PRO F N 1
ATOM 3625 C CA . PRO F 1 45 ? -12.944 1.401 52.327 1.00 22.52 67 PRO F CA 1
ATOM 3626 C C . PRO F 1 45 ? -12.568 0.048 52.919 1.00 23.13 67 PRO F C 1
ATOM 3627 O O . PRO F 1 45 ? -12.330 -0.919 52.198 1.00 24.11 67 PRO F O 1
ATOM 3631 N N . VAL F 1 46 ? -12.579 -0.020 54.235 1.00 25.46 68 VAL F N 1
ATOM 3632 C CA . VAL F 1 46 ? -12.222 -1.223 54.943 1.00 26.17 68 VAL F CA 1
ATOM 3633 C C . VAL F 1 46 ? -13.483 -2.048 55.184 1.00 29.78 68 VAL F C 1
ATOM 3634 O O . VAL F 1 46 ? -14.465 -1.552 55.751 1.00 30.21 68 VAL F O 1
ATOM 3638 N N A GLN F 1 47 ? -13.442 -3.305 54.773 0.50 31.02 69 GLN F N 1
ATOM 3639 N N B GLN F 1 47 ? -13.456 -3.305 54.748 0.50 32.58 69 GLN F N 1
ATOM 3640 C CA A GLN F 1 47 ? -14.563 -4.215 54.979 0.50 34.42 69 GLN F CA 1
ATOM 3641 C CA B GLN F 1 47 ? -14.577 -4.225 54.979 0.50 37.50 69 GLN F CA 1
ATOM 3642 C C A GLN F 1 47 ? -14.438 -4.956 56.314 0.50 36.24 69 GLN F C 1
ATOM 3643 C C B GLN F 1 47 ? -14.439 -4.931 56.332 0.50 38.02 69 GLN F C 1
ATOM 3644 O O A GLN F 1 47 ? -15.444 -5.272 56.946 0.50 37.81 69 GLN F O 1
ATOM 3645 O O B GLN F 1 47 ? -15.439 -5.196 56.994 0.50 39.55 69 GLN F O 1
ATOM 3656 N N . LYS F 1 48 ? -13.208 -5.226 56.746 1.00 35.56 70 LYS F N 1
ATOM 3657 C CA . LYS F 1 48 ? -12.979 -5.859 58.041 1.00 37.52 70 LYS F CA 1
ATOM 3658 C C . LYS F 1 48 ? -11.589 -5.555 58.574 1.00 34.20 70 LYS F C 1
ATOM 3659 O O . LYS F 1 48 ? -10.598 -5.663 57.851 1.00 32.25 70 LYS F O 1
ATOM 3665 N N . LEU F 1 49 ? -11.548 -5.196 59.851 1.00 32.85 71 LEU F N 1
ATOM 3666 C CA . LEU F 1 49 ? -10.325 -4.986 60.595 1.00 34.91 71 LEU F CA 1
ATOM 3667 C C . LEU F 1 49 ? -10.386 -5.899 61.802 1.00 36.34 71 LEU F C 1
ATOM 3668 O O . LEU F 1 49 ? -11.300 -5.765 62.622 1.00 36.93 71 LEU F O 1
ATOM 3673 N N . THR F 1 50 ? -9.418 -6.815 61.899 1.00 36.10 72 THR F N 1
ATOM 3674 C CA A THR F 1 50 ? -9.357 -7.724 63.033 0.50 39.59 72 THR F CA 1
ATOM 3675 C CA B THR F 1 50 ? -9.327 -7.783 62.982 0.50 38.99 72 THR F CA 1
ATOM 3676 C C . THR F 1 50 ? -8.026 -7.589 63.743 1.00 39.55 72 THR F C 1
ATOM 3677 O O . THR F 1 50 ? -6.985 -7.404 63.113 1.00 38.99 72 THR F O 1
ATOM 3684 N N . TYR F 1 51 ? -8.096 -7.686 65.069 1.00 42.39 73 TYR F N 1
ATOM 3685 C CA . TYR F 1 51 ? -6.960 -7.527 65.969 1.00 45.22 73 TYR F CA 1
ATOM 3686 C C . TYR F 1 51 ? -6.908 -8.655 67.024 1.00 47.36 73 TYR F C 1
ATOM 3687 O O . TYR F 1 51 ? -7.750 -8.701 67.924 1.00 44.91 73 TYR F O 1
ATOM 3696 N N . LYS F 1 52 ? -5.923 -9.545 66.915 1.00 47.63 74 LYS F N 1
ATOM 3697 C CA . LYS F 1 52 ? -5.833 -10.735 67.773 1.00 53.06 74 LYS F CA 1
ATOM 3698 C C . LYS F 1 52 ? -7.120 -11.562 67.698 1.00 56.03 74 LYS F C 1
ATOM 3699 O O . LYS F 1 52 ? -7.612 -12.058 68.708 1.00 54.85 74 LYS F O 1
ATOM 3705 N N . GLY F 1 53 ? -7.671 -11.687 66.494 1.00 55.88 75 GLY F N 1
ATOM 3706 C CA . GLY F 1 53 ? -8.904 -12.438 66.288 1.00 56.47 75 GLY F CA 1
ATOM 3707 C C . GLY F 1 53 ? -10.185 -11.679 66.602 1.00 56.67 75 GLY F C 1
ATOM 3708 O O . GLY F 1 53 ? -11.273 -12.189 66.360 1.00 58.98 75 GLY F O 1
ATOM 3709 N N . HIS F 1 54 ? -10.075 -10.466 67.135 1.00 54.99 76 HIS F N 1
ATOM 3710 C CA . HIS F 1 54 ? -11.256 -9.682 67.472 1.00 52.58 76 HIS F CA 1
ATOM 3711 C C . HIS F 1 54 ? -11.637 -8.769 66.314 1.00 52.53 76 HIS F C 1
ATOM 3712 O O . HIS F 1 54 ? -10.837 -7.940 65.840 1.00 49.81 76 HIS F O 1
ATOM 3719 N N . ASN F 1 55 ? -12.870 -8.936 65.859 1.00 51.36 77 ASN F N 1
ATOM 3720 C CA . ASN F 1 55 ? -13.416 -8.110 64.815 1.00 53.40 77 ASN F CA 1
ATOM 3721 C C . ASN F 1 55 ? -13.771 -6.754 65.413 1.00 55.59 77 ASN F C 1
ATOM 3722 O O . ASN F 1 55 ? -14.725 -6.639 66.186 1.00 52.97 77 ASN F O 1
ATOM 3727 N N . LEU F 1 56 ? -12.974 -5.739 65.071 1.00 53.62 78 LEU F N 1
ATOM 3728 C CA . LEU F 1 56 ? -13.168 -4.389 65.588 1.00 52.71 78 LEU F CA 1
ATOM 3729 C C . LEU F 1 56 ? -14.204 -3.726 64.721 1.00 51.89 78 LEU F C 1
ATOM 3730 O O . LEU F 1 56 ? -14.245 -3.972 63.524 1.00 65.11 78 LEU F O 1
ATOM 3735 N N . ASP F 1 57 ? -15.042 -2.882 65.303 1.00 49.58 79 ASP F N 1
ATOM 3736 C CA . ASP F 1 57 ? -16.262 -2.445 64.615 1.00 58.98 79 ASP F CA 1
ATOM 3737 C C . ASP F 1 57 ? -15.987 -1.345 63.563 1.00 51.24 79 ASP F C 1
ATOM 3738 O O . ASP F 1 57 ? -16.821 -0.470 63.338 1.00 61.29 79 ASP F O 1
ATOM 3743 N N . TYR F 1 58 ? -14.838 -1.416 62.893 1.00 45.48 80 TYR F N 1
ATOM 3744 C CA . TYR F 1 58 ? -14.265 -0.233 62.222 1.00 39.14 80 TYR F CA 1
ATOM 3745 C C . TYR F 1 58 ? -14.999 0.158 60.944 1.00 38.16 80 TYR F C 1
ATOM 3746 O O . TYR F 1 58 ? -15.207 -0.670 60.059 1.00 41.55 80 TYR F O 1
ATOM 3755 N N . HIS F 1 59 ? -15.366 1.436 60.867 1.00 39.58 81 HIS F N 1
ATOM 3756 C CA . HIS F 1 59 ? -15.982 2.020 59.687 1.00 43.51 81 HIS F CA 1
ATOM 3757 C C . HIS F 1 59 ? -15.121 3.174 59.214 1.00 41.97 81 HIS F C 1
ATOM 3758 O O . HIS F 1 59 ? -15.068 4.234 59.850 1.00 39.89 81 HIS F O 1
ATOM 3765 N N . GLY F 1 60 ? -14.407 2.966 58.117 1.00 37.86 82 GLY F N 1
ATOM 3766 C CA . GLY F 1 60 ? -13.526 4.017 57.626 1.00 34.39 82 GLY F CA 1
ATOM 3767 C C . GLY F 1 60 ? -12.609 3.540 56.537 1.00 27.90 82 GLY F C 1
ATOM 3768 O O . GLY F 1 60 ? -12.734 2.421 56.074 1.00 26.96 82 GLY F O 1
ATOM 3769 N N . THR F 1 61 ? -11.699 4.413 56.135 1.00 24.36 83 THR F N 1
ATOM 3770 C CA . THR F 1 61 ? -10.712 4.101 55.119 1.00 22.34 83 THR F CA 1
ATOM 3771 C C . THR F 1 61 ? -9.501 3.391 55.716 1.00 22.23 83 THR F C 1
ATOM 3772 O O . THR F 1 61 ? -9.263 3.414 56.936 1.00 19.68 83 THR F O 1
ATOM 3776 N N . TYR F 1 62 ? -8.735 2.762 54.834 1.00 21.41 84 TYR F N 1
ATOM 3777 C CA . TYR F 1 62 ? -7.524 2.078 55.233 1.00 21.42 84 TYR F CA 1
ATOM 3778 C C . TYR F 1 62 ? -6.563 3.084 55.877 1.00 22.72 84 TYR F C 1
ATOM 3779 O O . TYR F 1 62 ? -5.957 2.803 56.904 1.00 20.29 84 TYR F O 1
ATOM 3788 N N . GLY F 1 63 ? -6.424 4.252 55.265 1.00 21.86 85 GLY F N 1
ATOM 3789 C CA . GLY F 1 63 ? -5.491 5.259 55.762 1.00 21.74 85 GLY F CA 1
ATOM 3790 C C . GLY F 1 63 ? -5.811 5.803 57.142 1.00 23.40 85 GLY F C 1
ATOM 3791 O O . GLY F 1 63 ? -4.920 6.279 57.835 1.00 25.54 85 GLY F O 1
ATOM 3792 N N . ASP F 1 64 ? -7.076 5.731 57.551 1.00 23.41 86 ASP F N 1
ATOM 3793 C CA . ASP F 1 64 ? -7.471 6.153 58.894 1.00 24.76 86 ASP F CA 1
ATOM 3794 C C . ASP F 1 64 ? -7.294 5.067 59.977 1.00 24.46 86 ASP F C 1
ATOM 3795 O O . ASP F 1 64 ? -7.452 5.351 61.172 1.00 26.82 86 ASP F O 1
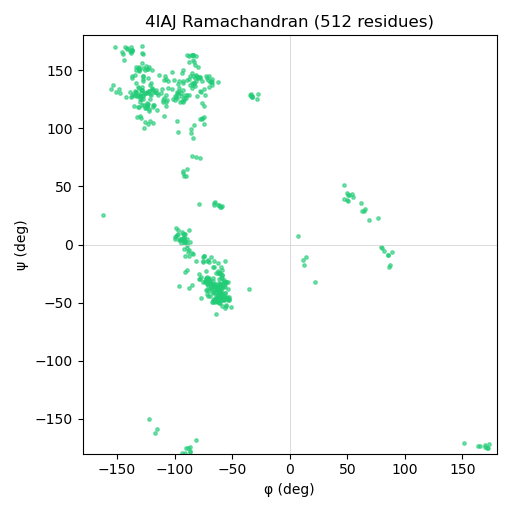ATOM 3800 N N . ILE F 1 65 ? -6.951 3.839 59.595 1.00 22.87 87 ILE F N 1
ATOM 3801 C CA . ILE F 1 65 ? -6.812 2.766 60.594 1.00 23.85 87 ILE F CA 1
ATOM 3802 C C . ILE F 1 65 ? -5.772 3.082 61.678 1.00 23.68 87 ILE F C 1
ATOM 3803 O O . ILE F 1 65 ? -6.022 2.897 62.859 1.00 25.58 87 ILE F O 1
ATOM 3808 N N . PHE F 1 66 ? -4.633 3.613 61.252 1.00 25.38 88 PHE F N 1
ATOM 3809 C CA . PHE F 1 66 ? -3.513 3.903 62.132 1.00 26.58 88 PHE F CA 1
ATOM 3810 C C . PHE F 1 66 ? -3.907 4.804 63.295 1.00 26.77 88 PHE F C 1
ATOM 3811 O O . PHE F 1 66 ? -3.655 4.480 64.457 1.00 25.97 88 PHE F O 1
ATOM 3819 N N . PHE F 1 67 ? -4.545 5.924 62.985 1.00 23.87 89 PHE F N 1
ATOM 3820 C CA . PHE F 1 67 ? -4.988 6.852 64.003 1.00 28.28 89 PHE F CA 1
ATOM 3821 C C . PHE F 1 67 ? -6.086 6.237 64.898 1.00 29.77 89 PHE F C 1
ATOM 3822 O O . PHE F 1 67 ? -6.107 6.442 66.111 1.00 29.96 89 PHE F O 1
ATOM 3830 N N . TYR F 1 68 ? -6.975 5.460 64.294 1.00 27.44 90 TYR F N 1
ATOM 3831 C CA . TYR F 1 68 ? -8.023 4.766 65.041 1.00 30.71 90 TYR F CA 1
ATOM 3832 C C . TYR F 1 68 ? -7.424 3.824 66.101 1.00 31.22 90 TYR F C 1
ATOM 3833 O O . TYR F 1 68 ? -7.760 3.926 67.271 1.00 34.17 90 TYR F O 1
ATOM 3842 N N . LEU F 1 69 ? -6.516 2.946 65.685 1.00 30.60 91 LEU F N 1
ATOM 3843 C CA . LEU F 1 69 ? -5.893 1.962 66.578 1.00 31.91 91 LEU F CA 1
ATOM 3844 C C . LEU F 1 69 ? -5.149 2.660 67.714 1.00 39.92 91 LEU F C 1
ATOM 3845 O O . LEU F 1 69 ? -5.337 2.320 68.883 1.00 38.77 91 LEU F O 1
ATOM 3858 N N . LYS F 1 71 ? -5.784 5.329 69.133 1.00 46.89 93 LYS F N 1
ATOM 3859 C CA . LYS F 1 71 ? -6.782 5.780 70.115 1.00 48.55 93 LYS F CA 1
ATOM 3860 C C . LYS F 1 71 ? -7.398 4.656 70.956 1.00 52.41 93 LYS F C 1
ATOM 3861 O O . LYS F 1 71 ? -7.758 4.897 72.098 1.00 56.33 93 LYS F O 1
ATOM 3867 N N . GLN F 1 72 ? -7.554 3.457 70.394 1.00 50.93 94 GLN F N 1
ATOM 3868 C CA . GLN F 1 72 ? -8.229 2.368 71.111 1.00 52.02 94 GLN F CA 1
ATOM 3869 C C . GLN F 1 72 ? -7.371 1.867 72.266 1.00 56.68 94 GLN F C 1
ATOM 3870 O O . GLN F 1 72 ? -6.139 1.839 72.164 1.00 55.94 94 GLN F O 1
ATOM 3876 N N . ASP F 1 73 ? -8.030 1.479 73.359 1.00 56.53 95 ASP F N 1
ATOM 3877 C CA . ASP F 1 73 ? -7.385 0.713 74.422 1.00 60.02 95 ASP F CA 1
ATOM 3878 C C . ASP F 1 73 ? -7.419 -0.756 74.011 1.00 58.96 95 ASP F C 1
ATOM 3879 O O . ASP F 1 73 ? -8.384 -1.475 74.296 1.00 59.08 95 ASP F O 1
ATOM 3884 N N . LEU F 1 74 ? -6.357 -1.184 73.331 1.00 58.18 96 LEU F N 1
ATOM 3885 C CA . LEU F 1 74 ? -6.283 -2.527 72.752 1.00 57.41 96 LEU F CA 1
ATOM 3886 C C . LEU F 1 74 ? -6.032 -3.617 73.786 1.00 56.80 96 LEU F C 1
ATOM 3887 O O . LEU F 1 74 ? -6.193 -4.797 73.484 1.00 56.97 96 LEU F O 1
ATOM 3892 N N . SER F 1 75 ? -5.631 -3.223 74.992 1.00 58.66 97 SER F N 1
ATOM 3893 C CA . SER F 1 75 ? -5.372 -4.171 76.071 1.00 61.47 97 SER F CA 1
ATOM 3894 C C . SER F 1 75 ? -6.583 -5.070 76.362 1.00 68.85 97 SER F C 1
ATOM 3895 O O . SER F 1 75 ? -6.424 -6.233 76.758 1.00 70.80 97 SER F O 1
ATOM 3898 N N . GLN F 1 76 ? -7.789 -4.535 76.167 1.00 67.26 98 GLN F N 1
ATOM 3899 C CA . GLN F 1 76 ? -9.007 -5.311 76.419 1.00 72.92 98 GLN F CA 1
ATOM 3900 C C . GLN F 1 76 ? -9.057 -6.589 75.570 1.00 69.00 98 GLN F C 1
ATOM 3901 O O . GLN F 1 76 ? -9.764 -7.527 75.917 1.00 73.87 98 GLN F O 1
ATOM 3907 N N . TYR F 1 77 ? -8.312 -6.615 74.465 1.00 65.79 99 TYR F N 1
ATOM 3908 C CA . TYR F 1 77 ? -8.113 -7.836 73.691 1.00 68.20 99 TYR F CA 1
ATOM 3909 C C . TYR F 1 77 ? -6.787 -8.467 74.102 1.00 66.67 99 TYR F C 1
ATOM 3910 O O . TYR F 1 77 ? -6.328 -9.421 73.486 1.00 65.21 99 TYR F O 1
ATOM 3919 N N . ASN G 1 5 ? -13.411 34.214 24.222 1.00 72.58 27 ASN G N 1
ATOM 3920 C CA . ASN G 1 5 ? -12.519 33.215 24.885 1.00 64.31 27 ASN G CA 1
ATOM 3921 C C . ASN G 1 5 ? -12.305 32.003 23.996 1.00 55.77 27 ASN G C 1
ATOM 3922 O O . ASN G 1 5 ? -13.192 31.173 23.846 1.00 54.70 27 ASN G O 1
ATOM 3935 N N . ILE G 1 7 ? -10.623 29.114 23.916 1.00 32.15 29 ILE G N 1
ATOM 3936 C CA . ILE G 1 7 ? -10.811 27.745 24.392 1.00 28.82 29 ILE G CA 1
ATOM 3937 C C . ILE G 1 7 ? -11.700 27.744 25.626 1.00 30.39 29 ILE G C 1
ATOM 3938 O O . ILE G 1 7 ? -11.455 28.475 26.577 1.00 27.70 29 ILE G O 1
ATOM 3943 N N . GLU G 1 8 ? -12.729 26.903 25.608 1.00 28.45 30 GLU G N 1
ATOM 3944 C CA . GLU G 1 8 ? -13.663 26.835 26.701 1.00 28.79 30 GLU G CA 1
ATOM 3945 C C . GLU G 1 8 ? -13.886 25.356 27.033 1.00 27.53 30 GLU G C 1
ATOM 3946 O O . GLU G 1 8 ? -14.176 24.557 26.153 1.00 26.60 30 GLU G O 1
ATOM 3952 N N . ILE G 1 9 ? -13.720 25.024 28.307 1.00 22.59 31 ILE G N 1
ATOM 3953 C CA . ILE G 1 9 ? -13.731 23.655 28.794 1.00 22.96 31 ILE G CA 1
ATOM 3954 C C . ILE G 1 9 ? -14.705 23.557 29.951 1.00 23.30 31 ILE G C 1
ATOM 3955 O O . ILE G 1 9 ? -14.553 24.259 30.971 1.00 23.44 31 ILE G O 1
ATOM 3960 N N . THR G 1 10 ? -15.707 22.702 29.790 1.00 21.97 32 THR G N 1
ATOM 3961 C CA . THR G 1 10 ? -16.644 22.394 30.871 1.00 24.78 32 THR G CA 1
ATOM 3962 C C . THR G 1 10 ? -16.422 20.985 31.363 1.00 23.50 32 THR G C 1
ATOM 3963 O O . THR G 1 10 ? -16.442 20.040 30.579 1.00 22.03 32 THR G O 1
ATOM 3967 N N . TYR G 1 11 ? -16.175 20.849 32.668 1.00 22.51 33 TYR G N 1
ATOM 3968 C CA . TYR G 1 11 ? -16.012 19.545 33.291 1.00 21.61 33 TYR G CA 1
ATOM 3969 C C . TYR G 1 11 ? -16.925 19.402 34.514 1.00 23.48 33 TYR G C 1
ATOM 3970 O O . TYR G 1 11 ? -17.539 20.375 34.962 1.00 27.26 33 TYR G O 1
ATOM 3979 N N . ILE G 1 12 ? -16.985 18.178 35.023 1.00 22.64 34 ILE G N 1
ATOM 3980 C CA . ILE G 1 12 ? -17.747 17.761 36.184 1.00 25.94 34 ILE G CA 1
ATOM 3981 C C . ILE G 1 12 ? -16.849 17.262 37.305 1.00 27.07 34 ILE G C 1
ATOM 3982 O O . ILE G 1 12 ? -16.052 16.352 37.073 1.00 24.91 34 ILE G O 1
ATOM 3987 N N A ASP G 1 13 ? -16.955 17.886 38.493 0.50 27.66 35 ASP G N 1
ATOM 3988 N N B ASP G 1 13 ? -17.016 17.732 38.527 0.50 26.14 35 ASP G N 1
ATOM 3989 C CA A ASP G 1 13 ? -15.980 17.743 39.613 0.50 28.91 35 ASP G CA 1
ATOM 3990 C CA B ASP G 1 13 ? -16.421 16.995 39.629 0.50 26.35 35 ASP G CA 1
ATOM 3991 C C A ASP G 1 13 ? -16.433 16.792 40.742 0.50 29.00 35 ASP G C 1
ATOM 3992 C C B ASP G 1 13 ? -17.327 15.806 39.972 0.50 26.58 35 ASP G C 1
ATOM 3993 O O A ASP G 1 13 ? -17.569 16.339 40.747 0.50 26.88 35 ASP G O 1
ATOM 3994 O O B ASP G 1 13 ? -18.384 15.611 39.362 0.50 26.04 35 ASP G O 1
ATOM 4003 N N A ALA G 1 14 ? -15.536 16.511 41.696 0.50 30.61 36 ALA G N 1
ATOM 4004 N N B ALA G 1 14 ? -16.897 15.000 40.931 0.50 26.23 36 ALA G N 1
ATOM 4005 C CA A ALA G 1 14 ? -15.708 15.396 42.639 0.50 30.60 36 ALA G CA 1
ATOM 4006 C CA B ALA G 1 14 ? -17.628 13.794 41.327 0.50 28.14 36 ALA G CA 1
ATOM 4007 C C A ALA G 1 14 ? -16.967 15.546 43.482 0.50 33.76 36 ALA G C 1
ATOM 4008 C C B ALA G 1 14 ? -19.095 14.036 41.713 0.50 30.46 36 ALA G C 1
ATOM 4009 O O A ALA G 1 14 ? -17.396 14.612 44.161 0.50 36.09 36 ALA G O 1
ATOM 4010 O O B ALA G 1 14 ? -19.954 13.189 41.448 0.50 35.96 36 ALA G O 1
ATOM 4013 N N A SER G 1 15 ? -17.555 16.731 43.433 0.50 33.52 37 SER G N 1
ATOM 4014 N N B SER G 1 15 ? -19.403 15.175 42.331 0.50 28.62 37 SER G N 1
ATOM 4015 C CA A SER G 1 15 ? -18.789 17.004 44.147 0.50 35.26 37 SER G CA 1
ATOM 4016 C CA B SER G 1 15 ? -20.791 15.458 42.693 0.50 30.47 37 SER G CA 1
ATOM 4017 C C A SER G 1 15 ? -20.012 16.838 43.241 0.50 39.87 37 SER G C 1
ATOM 4018 C C B SER G 1 15 ? -2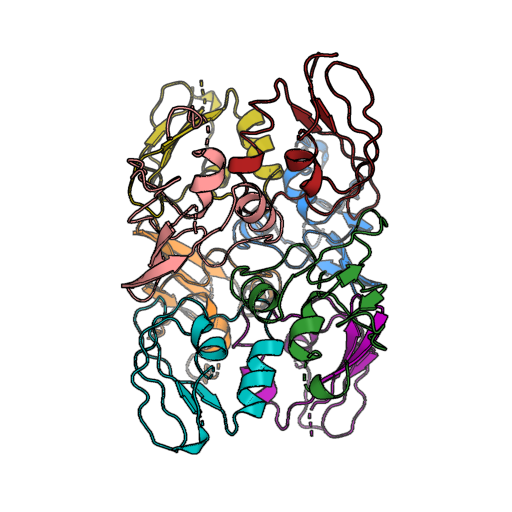1.606 15.902 41.458 0.50 29.39 37 SER G C 1
ATOM 4019 O O A SER G 1 15 ? -21.147 16.788 43.723 0.50 44.53 37 SER G O 1
ATOM 4020 O O B SER G 1 15 ? -22.710 16.434 41.577 0.50 29.23 37 SER G O 1
ATOM 4025 N N A LYS G 1 16 ? -19.769 16.772 41.932 0.50 35.89 38 LYS G N 1
ATOM 4026 N N B LYS G 1 16 ? -21.053 15.662 40.274 0.50 26.58 38 LYS G N 1
ATOM 4027 C CA A LYS G 1 16 ? -20.811 16.459 40.951 0.50 37.18 38 LYS G CA 1
ATOM 4028 C CA B LYS G 1 16 ? -21.750 15.947 39.011 0.50 27.49 38 LYS G CA 1
ATOM 4029 C C A LYS G 1 16 ? -21.431 17.695 40.293 0.50 40.29 38 LYS G C 1
ATOM 4030 C C B LYS G 1 16 ? -21.949 17.446 38.765 0.50 29.88 38 LYS G C 1
ATOM 4031 O O A LYS G 1 16 ? -22.566 17.639 39.814 0.50 39.21 38 LYS G O 1
ATOM 4032 O O B LYS G 1 16 ? -22.728 17.848 37.904 0.50 31.79 38 LYS G O 1
ATOM 4039 N N A ASN G 1 17 ? -20.705 18.808 40.258 0.50 37.73 39 ASN G N 1
ATOM 4040 N N B ASN G 1 17 ? -21.220 18.258 39.523 0.50 34.84 39 ASN G N 1
ATOM 4041 C CA A ASN G 1 17 ? -21.207 19.983 39.547 0.50 40.75 39 ASN G CA 1
ATOM 4042 C CA B ASN G 1 17 ? -21.273 19.706 39.412 0.50 35.79 39 ASN G CA 1
ATOM 4043 C C A ASN G 1 17 ? -20.360 20.322 38.330 0.50 36.56 39 ASN G C 1
ATOM 4044 C C B ASN G 1 17 ? -20.384 20.244 38.292 0.50 34.00 39 ASN G C 1
ATOM 4045 O O A ASN G 1 17 ? -19.174 20.017 38.307 0.50 34.66 39 ASN G O 1
ATOM 4046 O O B ASN G 1 17 ? -19.179 20.027 38.320 0.50 32.15 39 ASN G O 1
ATOM 4055 N N . GLU G 1 18 ? -20.975 20.959 37.335 1.00 36.28 40 GLU G N 1
ATOM 4056 C CA . GLU G 1 18 ? -20.242 21.500 36.186 1.00 38.73 40 GLU G CA 1
ATOM 4057 C C . GLU G 1 18 ? -19.463 22.769 36.536 1.00 39.02 40 GLU G C 1
ATOM 4058 O O . GLU G 1 18 ? -19.935 23.614 37.300 1.00 36.40 40 GLU G O 1
ATOM 4064 N N . ARG G 1 19 ? -18.261 22.880 35.974 1.00 33.85 41 ARG G N 1
ATOM 4065 C CA . ARG G 1 19 ? -17.429 24.071 36.063 1.00 33.79 41 ARG G CA 1
ATOM 4066 C C . ARG G 1 19 ? -16.842 24.333 34.680 1.00 31.79 41 ARG G C 1
ATOM 4067 O O . ARG G 1 19 ? -16.509 23.392 33.954 1.00 26.64 41 ARG G O 1
ATOM 4075 N N . THR G 1 20 ? -16.714 25.600 34.321 1.00 33.85 42 THR G N 1
ATOM 4076 C CA . THR G 1 20 ? -16.172 25.996 33.027 1.00 33.95 42 THR G CA 1
ATOM 4077 C C . THR G 1 20 ? -14.921 26.823 33.247 1.00 34.66 42 THR G C 1
ATOM 4078 O O . THR G 1 20 ? -14.904 27.708 34.095 1.00 37.44 42 THR G O 1
ATOM 4082 N N . VAL G 1 21 ? -13.861 26.514 32.511 1.00 29.37 43 VAL G N 1
ATOM 4083 C CA . VAL G 1 21 ? -12.666 27.339 32.515 1.00 29.76 43 VAL G CA 1
ATOM 4084 C C . VAL G 1 21 ? -12.328 27.734 31.087 1.00 27.94 43 VAL G C 1
ATOM 4085 O O . VAL G 1 21 ? -12.630 26.999 30.133 1.00 26.00 43 VAL G O 1
ATOM 4089 N N . THR G 1 22 ? -11.710 28.900 30.940 1.00 27.51 44 THR G N 1
ATOM 4090 C CA . THR G 1 22 ? -11.415 29.429 29.617 1.00 27.77 44 THR G CA 1
ATOM 4091 C C . THR G 1 22 ? -9.948 29.802 29.519 1.00 26.92 44 THR G C 1
ATOM 4092 O O . THR G 1 22 ? -9.290 30.047 30.525 1.00 23.09 44 THR G O 1
ATOM 4096 N N . PHE G 1 23 ? -9.452 29.828 28.288 1.00 27.20 45 PHE G N 1
ATOM 4097 C CA . PHE G 1 23 ? -8.135 30.316 27.968 1.00 26.46 45 PHE G CA 1
ATOM 4098 C C . PHE G 1 23 ? -8.271 31.160 26.733 1.00 30.30 45 PHE G C 1
ATOM 4099 O O . PHE G 1 23 ? -9.110 30.865 25.856 1.00 32.48 45 PHE G O 1
ATOM 4107 N N . GLU G 1 24 ? -7.470 32.212 26.655 1.00 33.30 46 GLU G N 1
ATOM 4108 C CA . GLU G 1 24 ? -7.561 33.176 25.546 1.00 36.51 46 GLU G CA 1
ATOM 4109 C C . GLU G 1 24 ? -6.918 32.667 24.272 1.00 35.58 46 GLU G C 1
ATOM 4110 O O . GLU G 1 24 ? -7.313 33.055 23.199 1.00 36.27 46 GLU G O 1
ATOM 4116 N N . SER G 1 25 ? -5.901 31.820 24.394 1.00 35.36 47 SER G N 1
ATOM 4117 C CA . SER G 1 25 ? -5.235 31.251 23.229 1.00 34.99 47 SER G CA 1
ATOM 4118 C C . SER G 1 25 ? -4.841 29.818 23.502 1.00 34.42 47 SER G C 1
ATOM 4119 O O . SER G 1 25 ? -4.915 29.362 24.651 1.00 30.64 47 SER G O 1
ATOM 4122 N N . TYR G 1 26 ? -4.416 29.107 22.461 1.00 33.05 48 TYR G N 1
ATOM 4123 C CA . TYR G 1 26 ? -3.799 27.800 22.649 1.00 34.66 48 TYR G CA 1
ATOM 4124 C C . TYR G 1 26 ? -2.515 27.939 23.498 1.00 34.49 48 TYR G C 1
ATOM 4125 O O . TYR G 1 26 ? -2.245 27.117 24.378 1.00 32.67 48 TYR G O 1
ATOM 4134 N N . GLU G 1 27 ? -1.751 29.000 23.262 1.00 34.60 49 GLU G N 1
ATOM 4135 C CA . GLU G 1 27 ? -0.504 29.230 24.012 1.00 37.42 49 GLU G CA 1
ATOM 4136 C C . GLU G 1 27 ? -0.760 29.415 25.528 1.00 34.87 49 GLU G C 1
ATOM 4137 O O . GLU G 1 27 ? 0.014 28.970 26.361 1.00 30.64 49 GLU G O 1
ATOM 4143 N N . ASP G 1 28 ? -1.868 30.062 25.853 1.00 35.08 50 ASP G N 1
ATOM 4144 C CA . ASP G 1 28 ? -2.312 30.288 27.218 1.00 33.04 50 ASP G CA 1
ATOM 4145 C C . ASP G 1 28 ? -2.616 28.932 27.898 1.00 30.48 50 ASP G C 1
ATOM 4146 O O . ASP G 1 28 ? -2.193 28.679 29.036 1.00 26.39 50 ASP G O 1
ATOM 4151 N N . PHE G 1 29 ? -3.336 28.065 27.180 1.00 28.12 51 PHE G N 1
ATOM 4152 C CA . PHE G 1 29 ? -3.623 26.714 27.651 1.00 25.19 51 PHE G CA 1
ATOM 4153 C C . PHE G 1 29 ? -2.333 25.924 27.873 1.00 25.95 51 PHE G C 1
ATOM 4154 O O . PHE G 1 29 ? -2.165 25.256 28.894 1.00 23.67 51 PHE G O 1
ATOM 4162 N N . GLU G 1 30 ? -1.432 26.006 26.909 1.00 26.49 52 GLU G N 1
ATOM 4163 C CA . GLU G 1 30 ? -0.173 25.282 26.967 1.00 29.20 52 GLU G CA 1
ATOM 4164 C C . GLU G 1 30 ? 0.614 25.730 28.190 1.00 28.67 52 GLU G C 1
ATOM 4165 O O . GLU G 1 30 ? 1.070 24.904 28.949 1.00 27.37 52 GLU G O 1
ATOM 4171 N N . ARG G 1 31 ? 0.737 27.036 28.404 1.00 28.97 53 ARG G N 1
ATOM 4172 C CA . ARG G 1 31 ? 1.366 27.541 29.621 1.00 32.41 53 ARG G CA 1
ATOM 4173 C C . ARG G 1 31 ? 0.698 27.021 30.912 1.00 29.20 53 ARG G C 1
ATOM 4174 O O . ARG G 1 31 ? 1.394 26.661 31.855 1.00 28.62 53 ARG G O 1
ATOM 4182 N N . SER G 1 32 ? -0.629 26.960 30.951 1.00 28.60 54 SER G N 1
ATOM 4183 C CA . SER G 1 32 ? -1.323 26.422 32.117 1.00 28.79 54 SER G CA 1
ATOM 4184 C C . SER G 1 32 ? -0.941 24.948 32.348 1.00 28.84 54 SER G C 1
ATOM 4185 O O . SER G 1 32 ? -0.840 24.510 33.499 1.00 26.91 54 SER G O 1
ATOM 4188 N N . GLN G 1 33 ? -0.674 24.193 31.276 1.00 28.90 55 GLN G N 1
ATOM 4189 C CA . GLN G 1 33 ? -0.296 22.786 31.426 1.00 27.37 55 GLN G CA 1
ATOM 4190 C C . GLN G 1 33 ? 1.118 22.669 31.972 1.00 29.39 55 GLN G C 1
ATOM 4191 O O . GLN G 1 33 ? 1.394 21.793 32.781 1.00 30.01 55 GLN G O 1
ATOM 4197 N N . GLN G 1 34 ? 2.019 23.539 31.521 1.00 25.38 56 GLN G N 1
ATOM 4198 C CA . GLN G 1 34 ? 3.390 23.508 31.989 1.00 29.11 56 GLN G CA 1
ATOM 4199 C C . GLN G 1 34 ? 3.500 23.881 33.483 1.00 28.09 56 GLN G C 1
ATOM 4200 O O . GLN G 1 34 ? 4.381 23.388 34.187 1.00 25.06 56 GLN G O 1
ATOM 4206 N N . ALA G 1 35 ? 2.600 24.738 33.942 1.00 27.59 57 ALA G N 1
ATOM 4207 C CA . ALA G 1 35 ? 2.688 25.327 35.282 1.00 27.98 57 ALA G CA 1
ATOM 4208 C C . ALA G 1 35 ? 2.289 24.363 36.398 1.00 23.20 57 ALA G C 1
ATOM 4209 O O . ALA G 1 35 ? 2.821 24.470 37.494 1.00 22.08 57 ALA G O 1
ATOM 4211 N N . CYS G 1 36 ? 1.356 23.439 36.152 1.00 21.07 58 CYS G N 1
ATOM 4212 C CA . CYS G 1 36 ? 0.951 22.482 37.184 1.00 22.38 58 CYS G CA 1
ATOM 4213 C C . CYS G 1 36 ? 1.678 21.159 37.071 1.00 21.89 58 CYS G C 1
ATOM 4214 O O . CYS G 1 36 ? 1.727 20.574 35.993 1.00 22.62 58 CYS G O 1
ATOM 4217 N N . LEU G 1 37 ? 2.145 20.649 38.202 1.00 20.59 59 LEU G N 1
ATOM 4218 C CA . LEU G 1 37 ? 2.668 19.304 38.281 1.00 21.91 59 LEU G CA 1
ATOM 4219 C C . LEU G 1 37 ? 1.485 18.367 38.142 1.00 23.32 59 LEU G C 1
ATOM 4220 O O . LEU G 1 37 ? 1.537 17.397 37.392 1.00 23.74 59 LEU G O 1
ATOM 4225 N N . ILE G 1 38 ? 0.405 18.694 38.853 1.00 21.59 60 ILE G N 1
ATOM 4226 C CA . ILE G 1 38 ? -0.869 17.995 38.732 1.00 19.76 60 ILE G CA 1
ATOM 4227 C C . ILE G 1 38 ? -1.964 19.031 38.844 1.00 18.45 60 ILE G C 1
ATOM 4228 O O . ILE G 1 38 ? -1.991 19.796 39.821 1.00 18.52 60 ILE G O 1
ATOM 4233 N N . GLY G 1 39 ? -2.865 19.068 37.875 1.00 19.20 61 GLY G N 1
ATOM 4234 C CA . GLY G 1 39 ? -4.014 20.006 37.904 1.00 20.34 61 GLY G CA 1
ATOM 4235 C C . GLY G 1 39 ? -5.136 19.452 38.752 1.00 22.30 61 GLY G C 1
ATOM 4236 O O . GLY G 1 39 ? -5.382 18.248 38.742 1.00 17.78 61 GLY G O 1
ATOM 4237 N N . VAL G 1 40 ? -5.835 20.320 39.482 1.00 2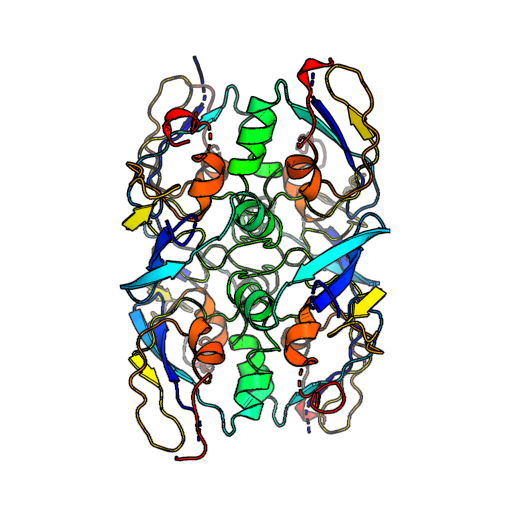0.74 62 VAL G N 1
ATOM 4238 C CA . VAL G 1 40 ? -6.911 19.856 40.354 1.00 20.79 62 VAL G CA 1
ATOM 4239 C C . VAL G 1 40 ? -7.961 19.070 39.587 1.00 19.57 62 VAL G C 1
ATOM 4240 O O . VAL G 1 40 ? -8.447 18.075 40.084 1.00 21.19 62 VAL G O 1
ATOM 4244 N N . ALA G 1 41 ? -8.251 19.478 38.356 1.00 17.47 63 ALA G N 1
ATOM 4245 C CA . ALA G 1 41 ? -9.300 18.875 37.529 1.00 18.13 63 ALA G CA 1
ATOM 4246 C C . ALA G 1 41 ? -8.877 17.729 36.606 1.00 17.87 63 ALA G C 1
ATOM 4247 O O . ALA G 1 41 ? -9.693 17.274 35.793 1.00 16.87 63 ALA G O 1
ATOM 4249 N N . ASP G 1 42 ? -7.627 17.285 36.688 1.00 18.60 64 ASP G N 1
ATOM 4250 C CA . ASP G 1 42 ? -7.055 16.392 35.668 1.00 18.48 64 ASP G CA 1
ATOM 4251 C C . ASP G 1 42 ? -7.837 15.096 35.454 1.00 19.60 64 ASP G C 1
ATOM 4252 O O . ASP G 1 42 ? -7.820 14.584 34.345 1.00 18.04 64 ASP G O 1
ATOM 4257 N N . TYR G 1 43 ? -8.500 14.575 36.501 1.00 18.03 65 TYR G N 1
ATOM 4258 C CA . TYR G 1 43 ? -9.250 13.322 36.410 1.00 18.53 65 TYR G CA 1
ATOM 4259 C C . TYR G 1 43 ? -10.759 13.499 36.224 1.00 20.04 65 TYR G C 1
ATOM 4260 O O . TYR G 1 43 ? -11.504 12.524 36.256 1.00 20.76 65 TYR G O 1
ATOM 4269 N N . TYR G 1 44 ? -11.198 14.738 36.068 1.00 17.24 66 TYR G N 1
ATOM 4270 C CA . TYR G 1 44 ? -12.610 15.029 35.904 1.00 18.57 66 TYR G CA 1
ATOM 4271 C C . TYR G 1 44 ? -13.051 14.861 34.455 1.00 18.57 66 TYR G C 1
ATOM 4272 O O . TYR G 1 44 ? -12.340 15.303 33.547 1.00 20.25 66 TYR G O 1
ATOM 4281 N N . PRO G 1 45 ? -14.227 14.251 34.234 1.00 19.02 67 PRO G N 1
ATOM 4282 C CA . PRO G 1 45 ? -14.786 14.110 32.886 1.00 20.06 67 PRO G CA 1
ATOM 4283 C C . PRO G 1 45 ? -15.082 15.453 32.234 1.00 18.88 67 PRO G C 1
ATOM 4284 O O . PRO G 1 45 ? -15.561 16.375 32.903 1.00 20.94 67 PRO G O 1
ATOM 4288 N N . VAL G 1 46 ? -14.794 15.559 30.942 1.00 19.29 68 VAL G N 1
ATOM 4289 C CA . VAL G 1 46 ? -15.093 16.766 30.167 1.00 19.42 68 VAL G CA 1
ATOM 4290 C C . VAL G 1 46 ? -16.497 16.646 29.537 1.00 21.40 68 VAL G C 1
ATOM 4291 O O . VAL G 1 46 ? -16.797 15.684 28.853 1.00 19.95 68 VAL G O 1
ATOM 4295 N N A GLN G 1 47 ? -17.342 17.646 29.761 0.50 22.45 69 GLN G N 1
ATOM 4296 N N B GLN G 1 47 ? -17.327 17.648 29.807 0.50 22.35 69 GLN G N 1
ATOM 4297 C CA A GLN G 1 47 ? -18.692 17.648 29.188 0.50 24.70 69 GLN G CA 1
ATOM 4298 C CA B GLN G 1 47 ? -18.684 17.723 29.287 0.50 24.61 69 GLN G CA 1
ATOM 4299 C C A GLN G 1 47 ? -18.765 18.447 27.905 0.50 25.01 69 GLN G C 1
ATOM 4300 C C B GLN G 1 47 ? -18.680 18.371 27.910 0.50 24.73 69 GLN G C 1
ATOM 4301 O O A GLN G 1 47 ? -19.654 18.220 27.093 0.50 24.42 69 GLN G O 1
ATOM 4302 O O B GLN G 1 47 ? -19.376 17.918 27.015 0.50 23.76 69 GLN G O 1
ATOM 4313 N N . LYS G 1 48 ? -17.865 19.411 27.744 1.00 23.86 70 LYS G N 1
ATOM 4314 C CA . LYS G 1 48 ? -17.782 20.160 26.496 1.00 25.75 70 LYS G CA 1
ATOM 4315 C C . LYS G 1 48 ? -16.420 20.805 26.342 1.00 22.12 70 LYS G C 1
ATOM 4316 O O . LYS G 1 48 ? -15.810 21.241 27.328 1.00 21.47 70 LYS G O 1
ATOM 4322 N N . LEU G 1 49 ? -15.947 20.838 25.099 1.00 22.08 71 LEU G N 1
ATOM 4323 C CA . LEU G 1 49 ? -14.674 21.429 24.733 1.00 21.57 71 LEU G CA 1
ATOM 4324 C C . LEU G 1 49 ? -14.889 22.254 23.476 1.00 22.44 71 LEU G C 1
ATOM 4325 O O . LEU G 1 49 ? -15.336 21.724 22.449 1.00 25.60 71 LEU G O 1
ATOM 4330 N N . THR G 1 50 ? -14.626 23.548 23.558 1.00 22.30 72 THR G N 1
ATOM 4331 C CA . THR G 1 50 ? -14.878 24.442 22.421 1.00 23.88 72 THR G CA 1
ATOM 4332 C C . THR G 1 50 ? -13.578 25.128 22.045 1.00 24.74 72 THR G C 1
ATOM 4333 O O . THR G 1 50 ? -12.859 25.613 22.909 1.00 24.46 72 THR G O 1
ATOM 4337 N N . TYR G 1 51 ? -13.273 25.114 20.748 1.00 25.86 73 TYR G N 1
ATOM 4338 C CA . TYR G 1 51 ? -12.148 25.849 20.180 1.00 27.57 73 TYR G CA 1
ATOM 4339 C C . TYR G 1 51 ? -12.699 26.846 19.168 1.00 30.76 73 TYR G C 1
ATOM 4340 O O . TYR G 1 51 ? -13.347 26.456 18.188 1.00 31.76 73 TYR G O 1
ATOM 4349 N N . LYS G 1 52 ? -12.476 28.130 19.421 1.00 34.82 74 LYS G N 1
ATOM 4350 C CA . LYS G 1 52 ? -12.965 29.199 18.548 1.00 38.26 74 LYS G CA 1
ATOM 4351 C C . LYS G 1 52 ? -14.452 29.066 18.238 1.00 38.65 74 LYS G C 1
ATOM 4352 O O . LYS G 1 52 ? -14.879 29.247 17.103 1.00 36.29 74 LYS G O 1
ATOM 4358 N N . GLY G 1 53 ? -15.244 28.736 19.249 1.00 34.41 75 GLY G N 1
ATOM 4359 C CA . GLY G 1 53 ? -16.671 28.615 19.053 1.00 36.04 75 GLY G CA 1
ATOM 4360 C C . GLY G 1 53 ? -17.128 27.313 18.425 1.00 34.43 75 GLY G C 1
ATOM 4361 O O . GLY G 1 53 ? -18.326 27.110 18.287 1.00 36.43 75 GLY G O 1
ATOM 4362 N N . HIS G 1 54 ? -16.203 26.430 18.054 1.00 30.39 76 HIS G N 1
ATOM 4363 C CA . HIS G 1 54 ? -16.570 25.108 17.547 1.00 30.37 76 HIS G CA 1
ATOM 4364 C C . HIS G 1 54 ? -16.482 24.029 18.620 1.00 27.60 76 HIS G C 1
ATOM 4365 O O . HIS G 1 54 ? -15.442 23.860 19.254 1.00 28.31 76 HIS G O 1
ATOM 4372 N N . ASN G 1 55 ? -17.563 23.281 18.812 1.00 27.80 77 ASN G N 1
ATOM 4373 C CA . ASN G 1 55 ? -17.561 22.177 19.765 1.00 27.98 77 ASN G CA 1
ATOM 4374 C C . ASN G 1 55 ? -16.806 20.988 19.185 1.00 28.18 77 ASN G C 1
ATOM 4375 O O . ASN G 1 55 ? -17.148 20.496 18.092 1.00 27.35 77 ASN G O 1
ATOM 4380 N N . LEU G 1 56 ? -15.767 20.554 19.894 1.00 25.81 78 LEU G N 1
ATOM 4381 C CA . LEU G 1 56 ? -14.955 19.421 19.455 1.00 26.42 78 LEU G CA 1
ATOM 4382 C C . LEU G 1 56 ? -15.524 18.175 20.077 1.00 27.36 78 LEU G C 1
ATOM 4383 O O . LEU G 1 56 ? -16.103 18.237 21.154 1.00 28.40 78 LEU G O 1
ATOM 4388 N N . ASP G 1 57 ? -15.368 17.045 19.392 1.00 27.96 79 ASP G N 1
ATOM 4389 C CA . ASP G 1 57 ? -16.052 15.814 19.774 1.00 30.82 79 ASP G CA 1
ATOM 4390 C C . ASP G 1 57 ? -15.151 15.077 20.752 1.00 29.76 79 ASP G C 1
ATOM 4391 O O . ASP G 1 57 ? -14.633 14.028 20.431 1.00 30.74 79 ASP G O 1
ATOM 4396 N N . TYR G 1 58 ? -14.937 15.674 21.924 1.00 30.15 80 TYR G N 1
ATOM 4397 C CA . TYR G 1 58 ? -13.973 15.155 22.895 1.00 26.87 80 TYR G CA 1
ATOM 4398 C C . TYR G 1 58 ? -14.662 14.351 23.988 1.00 28.89 80 TYR G C 1
ATOM 4399 O O . TYR G 1 58 ? -15.593 14.828 24.626 1.00 24.62 80 TYR G O 1
ATOM 4408 N N . HIS G 1 59 ? -14.168 13.135 24.184 1.00 30.30 81 HIS G N 1
ATOM 4409 C CA . HIS G 1 59 ? -14.669 12.206 25.164 1.00 33.25 81 HIS G CA 1
ATOM 4410 C C . HIS G 1 59 ? -13.476 11.769 26.005 1.00 29.94 81 HIS G C 1
ATOM 4411 O O . HIS G 1 59 ? -12.652 10.940 25.576 1.00 28.45 81 HIS G O 1
ATOM 4418 N N . GLY G 1 60 ? -13.339 12.352 27.177 1.00 23.06 82 GLY G N 1
ATOM 4419 C CA . GLY G 1 60 ? -12.180 12.021 28.000 1.00 20.23 82 GLY G CA 1
ATOM 4420 C C . GLY G 1 60 ? -12.109 12.905 29.216 1.00 19.34 82 GLY G C 1
ATOM 4421 O O . GLY G 1 60 ? -13.057 13.632 29.509 1.00 19.04 82 GLY G O 1
ATOM 4422 N N . THR G 1 61 ? -10.991 12.803 29.938 1.00 17.35 83 THR G N 1
ATOM 4423 C CA . THR G 1 61 ? -10.760 13.581 31.141 1.00 16.20 83 THR G CA 1
ATOM 4424 C C . THR G 1 61 ? -10.100 14.892 30.808 1.00 15.24 83 THR G C 1
ATOM 4425 O O . THR G 1 61 ? -9.545 15.070 29.711 1.00 16.36 83 THR G O 1
ATOM 4429 N N . TYR G 1 62 ? -10.150 15.811 31.755 1.00 15.00 84 TYR G N 1
ATOM 4430 C CA . TYR G 1 62 ? -9.553 17.114 31.582 1.00 16.68 84 TYR G CA 1
ATOM 4431 C C . TYR G 1 62 ? -8.061 16.976 31.247 1.00 18.01 84 TYR G C 1
ATOM 4432 O O . TYR G 1 62 ? -7.545 17.665 30.347 1.00 16.51 84 TYR G O 1
ATOM 4441 N N . GLY G 1 63 ? -7.398 16.100 31.995 1.00 16.73 85 GLY G N 1
ATOM 4442 C CA . GLY G 1 63 ? -5.959 15.851 31.863 1.00 19.14 85 GLY G CA 1
ATOM 4443 C C . GLY G 1 63 ? -5.496 15.375 30.505 1.00 20.96 85 GLY G C 1
ATOM 4444 O O . GLY G 1 63 ? -4.347 15.576 30.146 1.00 22.53 85 GLY G O 1
ATOM 4445 N N . ASP G 1 64 ? -6.377 14.728 29.747 1.00 19.98 86 ASP G N 1
ATOM 4446 C CA . ASP G 1 64 ? -6.033 14.253 28.419 1.00 19.53 86 ASP G CA 1
ATOM 4447 C C . ASP G 1 64 ? -6.360 15.267 27.291 1.00 18.54 86 ASP G C 1
ATOM 4448 O O . ASP G 1 64 ? -6.043 15.017 26.141 1.00 17.53 86 ASP G O 1
ATOM 4453 N N . ILE G 1 65 ? -6.970 16.408 27.612 1.00 17.60 87 ILE G N 1
ATOM 4454 C CA . ILE G 1 65 ? -7.277 17.418 26.573 1.00 18.24 87 ILE G CA 1
ATOM 4455 C C . ILE G 1 65 ? -6.033 17.858 25.807 1.00 19.15 87 ILE G C 1
ATOM 4456 O O . ILE G 1 65 ? -6.070 17.976 24.595 1.00 18.72 87 ILE G O 1
ATOM 4461 N N . PHE G 1 66 ? -4.931 18.058 26.519 1.00 19.70 88 PHE G N 1
ATOM 4462 C CA . PHE G 1 66 ? -3.712 18.598 25.925 1.00 21.80 88 PHE G CA 1
ATOM 4463 C C . PHE G 1 66 ? -3.200 17.710 24.807 1.00 22.27 88 PHE G C 1
ATOM 4464 O O . PHE G 1 66 ? -2.947 18.201 23.711 1.00 21.03 88 PHE G O 1
ATOM 4472 N N . PHE G 1 67 ? -3.111 16.396 25.037 1.00 21.69 89 PHE G N 1
ATOM 4473 C CA . PHE G 1 67 ? -2.629 15.475 23.994 1.00 26.30 89 PHE G CA 1
ATOM 4474 C C . PHE G 1 67 ? -3.627 15.392 22.834 1.00 24.97 89 PHE G C 1
ATOM 4475 O O . PHE G 1 67 ? -3.233 15.306 21.674 1.00 25.42 89 PHE G O 1
ATOM 4483 N N . TYR G 1 68 ? -4.910 15.492 23.145 1.00 21.71 90 TYR G N 1
ATOM 4484 C CA . TYR G 1 68 ? -5.931 15.574 22.106 1.00 23.53 90 TYR G CA 1
ATOM 4485 C C . TYR G 1 68 ? -5.755 16.810 21.214 1.00 24.85 90 TYR G C 1
ATOM 4486 O O . TYR G 1 68 ? -5.751 16.669 19.996 1.00 30.55 90 TYR G O 1
ATOM 4495 N N . LEU G 1 69 ? -5.616 17.999 21.793 1.00 23.21 91 LEU G N 1
ATOM 4496 C CA . LEU G 1 69 ? -5.524 19.231 20.987 1.00 25.44 91 LEU G CA 1
ATOM 4497 C C . LEU G 1 69 ? -4.253 19.275 20.133 1.00 29.81 91 LEU G C 1
ATOM 4498 O O . LEU G 1 69 ? -4.268 19.758 18.993 1.00 30.01 91 LEU G O 1
ATOM 4511 N N . LYS G 1 71 ? -2.747 16.920 18.660 1.00 44.80 93 LYS G N 1
ATOM 4512 C CA A LYS G 1 71 ? -2.855 16.077 17.467 0.50 46.12 93 LYS G CA 1
ATOM 4513 C CA B LYS G 1 71 ? -2.895 16.063 17.478 0.50 45.84 93 LYS G CA 1
ATOM 4514 C C . LYS G 1 71 ? -3.807 16.660 16.411 1.00 48.11 93 LYS G C 1
ATOM 4515 O O . LYS G 1 71 ? -3.765 16.254 15.254 1.00 56.79 93 LYS G O 1
ATOM 4526 N N . GLN G 1 72 ? -4.660 17.605 16.792 1.00 50.76 94 GLN G N 1
ATOM 4527 C CA . GLN G 1 72 ? -5.569 18.224 15.827 1.00 51.15 94 GLN G CA 1
ATOM 4528 C C . GLN G 1 72 ? -4.849 19.285 14.980 1.00 54.20 94 GLN G C 1
ATOM 4529 O O . GLN G 1 72 ? -3.964 19.991 15.465 1.00 51.55 94 GLN G O 1
ATOM 4535 N N . ASP G 1 73 ? -5.231 19.386 13.711 1.00 59.43 95 ASP G N 1
ATOM 4536 C CA . ASP G 1 73 ? -4.908 20.554 12.907 1.00 62.92 95 ASP G CA 1
ATOM 4537 C C . ASP G 1 73 ? -5.997 21.587 13.180 1.00 64.92 95 ASP G C 1
ATOM 4538 O O . ASP G 1 73 ? -7.097 21.517 12.622 1.00 64.93 95 ASP G O 1
ATOM 4543 N N . LEU G 1 74 ? -5.683 22.538 14.051 1.00 62.57 96 LEU G N 1
ATOM 4544 C CA . LEU G 1 74 ? -6.648 23.547 14.486 1.00 64.75 96 LEU G CA 1
ATOM 4545 C C . LEU G 1 74 ? -6.796 24.710 13.496 1.00 62.48 96 LEU G C 1
ATOM 4546 O O . LEU G 1 74 ? -7.748 25.487 13.602 1.00 60.60 96 LEU G O 1
ATOM 4551 N N . SER G 1 75 ? -5.868 24.833 12.544 1.00 62.85 97 SER G N 1
ATOM 4552 C CA . SER G 1 75 ? -5.922 25.921 11.555 1.00 63.04 97 SER G CA 1
ATOM 4553 C C . SER G 1 75 ? -7.201 25.843 10.721 1.00 61.45 97 SER G C 1
ATOM 4554 O O . SER G 1 75 ? -7.711 26.868 10.274 1.00 59.81 97 SER G O 1
ATOM 4557 N N . GLN G 1 76 ? -7.716 24.627 10.528 1.00 61.03 98 GLN G N 1
ATOM 4558 C CA . GLN G 1 76 ? -9.049 24.409 9.957 1.00 63.83 98 GLN G CA 1
ATOM 4559 C C . GLN G 1 76 ? -10.047 25.476 10.400 1.00 61.45 98 GLN G C 1
ATOM 4560 O O . GLN G 1 76 ? -10.899 25.900 9.629 1.00 60.77 98 GLN G O 1
ATOM 4566 N N . TYR G 1 77 ? -9.939 25.885 11.660 1.00 64.02 99 TYR G N 1
ATOM 4567 C CA . TYR G 1 77 ? -10.807 26.901 12.240 1.00 62.68 99 TYR G CA 1
ATOM 4568 C C . TYR G 1 77 ? -10.232 28.307 12.049 1.00 60.20 99 TYR G C 1
ATOM 4569 O O . TYR G 1 77 ? -10.573 29.233 12.786 1.00 55.02 99 TYR G O 1
ATOM 4578 N N . LEU H 1 4 ? -17.529 28.454 70.712 1.00 81.78 26 LEU H N 1
ATOM 4579 C CA . LEU H 1 4 ? -16.241 27.706 70.874 1.00 85.08 26 LEU H CA 1
ATOM 4580 C C . LEU H 1 4 ? -15.626 27.212 69.548 1.00 85.00 26 LEU H C 1
ATOM 4581 O O . LEU H 1 4 ? -14.518 26.672 69.563 1.00 97.91 26 LEU H O 1
ATOM 4586 N N . ASN H 1 5 ? -16.324 27.393 68.422 1.00 76.53 27 ASN H N 1
ATOM 4587 C CA . ASN H 1 5 ? -15.819 26.974 67.100 1.00 68.30 27 ASN H CA 1
ATOM 4588 C C . ASN H 1 5 ? -16.364 27.803 65.946 1.00 63.31 27 ASN H C 1
ATOM 4589 O O . ASN H 1 5 ? -17.492 27.594 65.496 1.00 67.61 27 ASN H O 1
ATOM 4602 N N . ILE H 1 7 ? -15.492 27.904 62.743 1.00 44.30 29 ILE H N 1
ATOM 4603 C CA . ILE H 1 7 ? -15.702 27.170 61.501 1.00 42.23 29 ILE H CA 1
ATOM 4604 C C . ILE H 1 7 ? -15.861 25.672 61.767 1.00 40.23 29 ILE H C 1
ATOM 4605 O O . ILE H 1 7 ? -15.032 25.070 62.442 1.00 36.73 29 ILE H O 1
ATOM 4610 N N . GLU H 1 8 ? -16.944 25.098 61.241 1.00 37.64 30 GLU H N 1
ATOM 4611 C CA A GLU H 1 8 ? -17.224 23.668 61.336 0.50 36.76 30 GLU H CA 1
ATOM 4612 C CA B GLU H 1 8 ? -17.181 23.664 61.331 0.50 36.90 30 GLU H CA 1
ATOM 4613 C C . GLU H 1 8 ? -17.540 23.159 59.941 1.00 33.83 30 GLU H C 1
ATOM 4614 O O . GLU H 1 8 ? -18.328 23.781 59.224 1.00 35.40 30 GLU H O 1
ATOM 4625 N N . ILE H 1 9 ? -16.911 22.051 59.564 1.00 30.45 31 ILE H N 1
ATOM 4626 C CA . ILE H 1 9 ? -17.005 21.465 58.232 1.00 28.47 31 ILE H CA 1
ATOM 4627 C C . ILE H 1 9 ? -17.338 19.971 58.314 1.00 27.01 31 ILE H C 1
ATOM 4628 O O . ILE H 1 9 ? -16.636 19.195 58.959 1.00 26.85 31 ILE H O 1
ATOM 4633 N N . THR H 1 10 ? -18.406 19.568 57.633 1.00 28.39 32 THR H N 1
ATOM 4634 C CA . THR H 1 10 ? -18.773 18.163 57.539 1.00 26.11 32 THR H CA 1
ATOM 4635 C C . THR H 1 10 ? -18.674 17.713 56.103 1.00 25.46 32 THR H C 1
ATOM 4636 O O . THR H 1 10 ? -19.145 18.401 55.177 1.00 26.42 32 THR H O 1
ATOM 4640 N N . TYR H 1 11 ? -18.030 16.570 55.913 1.00 25.83 33 TYR H N 1
ATOM 4641 C CA . TYR H 1 11 ? -17.824 15.994 54.599 1.00 24.79 33 TYR H CA 1
ATOM 4642 C C . TYR H 1 11 ? -17.971 14.479 54.679 1.00 26.13 33 TYR H C 1
ATOM 4643 O O . TYR H 1 11 ? -18.037 13.909 55.782 1.00 27.81 33 TYR H O 1
ATOM 4652 N N . ILE H 1 12 ? -18.050 13.833 53.514 1.00 25.58 34 ILE H N 1
ATOM 4653 C CA . ILE H 1 12 ? -18.193 12.386 53.432 1.00 27.87 34 ILE H CA 1
ATOM 4654 C C . ILE H 1 12 ? -16.943 11.817 52.797 1.00 24.10 34 ILE H C 1
ATOM 4655 O O . ILE H 1 12 ? -16.536 12.260 51.734 1.00 22.48 34 ILE H O 1
ATOM 4660 N N . ASP H 1 13 ? -16.343 10.821 53.439 1.00 22.33 35 ASP H N 1
ATOM 4661 C CA . ASP H 1 13 ? -15.048 10.337 52.978 1.00 25.37 35 ASP H CA 1
ATOM 4662 C C . ASP H 1 13 ? -15.261 9.158 52.031 1.00 26.95 35 ASP H C 1
ATOM 4663 O O . ASP H 1 13 ? -16.404 8.780 51.737 1.00 24.14 35 ASP H O 1
ATOM 4668 N N . ALA H 1 14 ? -14.172 8.587 51.536 1.00 28.22 36 ALA H N 1
ATOM 4669 C CA . ALA H 1 14 ? -14.269 7.548 50.512 1.00 27.47 36 ALA H CA 1
ATOM 4670 C C . ALA H 1 14 ? -14.888 6.252 51.035 1.00 28.30 36 ALA H C 1
ATOM 4671 O O . ALA H 1 14 ? -15.222 5.378 50.242 1.00 30.81 36 ALA H O 1
ATOM 4673 N N . SER H 1 15 ? -15.061 6.116 52.348 1.00 26.29 37 SER H N 1
ATOM 4674 C CA . SER H 1 15 ? -15.762 4.952 52.879 1.00 26.23 37 SER H CA 1
ATOM 4675 C C . SER H 1 15 ? -17.244 5.251 53.080 1.00 26.66 37 SER H C 1
ATOM 4676 O O . SER H 1 15 ? -17.923 4.491 53.716 1.00 28.70 37 SER H O 1
ATOM 4679 N N . LYS H 1 16 ? -17.726 6.373 52.561 1.00 28.20 38 LYS H N 1
ATOM 4680 C CA . LYS H 1 16 ? -19.123 6.811 52.759 1.00 30.55 38 LYS H CA 1
ATOM 4681 C C . LYS H 1 16 ? -19.494 7.089 54.224 1.00 32.17 38 LYS H C 1
ATOM 4682 O O . LYS H 1 16 ? -20.656 6.983 54.609 1.00 34.69 38 LYS H O 1
ATOM 4688 N N . ASN H 1 17 ? -18.513 7.490 55.020 1.00 29.39 39 ASN H N 1
ATOM 4689 C CA . ASN H 1 17 ? -18.757 7.941 56.380 1.00 29.93 39 ASN H CA 1
ATOM 4690 C C . ASN H 1 17 ? -18.602 9.447 56.564 1.00 30.93 39 ASN H C 1
ATOM 4691 O O . ASN H 1 17 ? -17.698 10.095 55.993 1.00 29.53 39 ASN H O 1
ATOM 4696 N N . GLU H 1 18 ? -19.470 9.995 57.393 1.00 30.52 40 GLU H N 1
ATOM 4697 C CA . GLU H 1 18 ? -19.464 11.402 57.684 1.00 34.36 40 GLU H CA 1
ATOM 4698 C C . GLU H 1 18 ? -18.281 11.715 58.602 1.00 31.92 40 GLU H C 1
ATOM 4699 O O . GLU H 1 18 ? -18.044 10.991 59.555 1.00 28.24 40 GLU H O 1
ATOM 4705 N N . ARG H 1 19 ? -17.532 12.774 58.296 1.00 30.97 41 ARG H N 1
ATOM 4706 C CA . ARG H 1 19 ? -16.470 13.264 59.193 1.00 32.08 41 ARG H CA 1
ATOM 4707 C C . ARG H 1 19 ? -16.680 14.743 59.445 1.00 28.80 41 ARG H C 1
ATOM 4708 O O . ARG H 1 19 ? -17.113 15.458 58.552 1.00 32.26 41 ARG H O 1
ATOM 4716 N N . THR H 1 20 ? -16.366 15.205 60.651 1.00 28.47 42 THR H N 1
ATOM 4717 C CA . THR H 1 20 ? -16.508 16.623 60.985 1.00 33.30 42 THR H CA 1
ATOM 4718 C C . THR H 1 20 ? -15.179 17.167 61.483 1.00 32.52 42 THR H C 1
ATOM 4719 O O . THR H 1 20 ? -14.541 16.539 62.321 1.00 36.68 42 THR H O 1
ATOM 4723 N N . VAL H 1 21 ? -14.763 18.310 60.942 1.00 31.37 43 VAL H N 1
ATOM 4724 C CA . VAL H 1 21 ? -13.594 19.036 61.453 1.00 30.31 43 VAL H CA 1
ATOM 4725 C C . VAL H 1 21 ? -13.991 20.467 61.831 1.00 30.41 43 VAL H C 1
ATOM 4726 O O . VAL H 1 21 ? -14.821 21.100 61.159 1.00 30.48 43 VAL H O 1
ATOM 4730 N N . THR H 1 22 ? -13.382 20.964 62.904 1.00 29.10 44 THR H N 1
ATOM 4731 C CA . THR H 1 22 ? -13.629 22.307 63.407 1.00 33.33 44 THR H CA 1
ATOM 4732 C C . THR H 1 22 ? -12.346 23.122 63.530 1.00 34.95 44 THR H C 1
ATOM 4733 O O . THR H 1 22 ? -11.244 22.583 63.698 1.00 33.62 44 THR H O 1
ATOM 4737 N N . PHE H 1 23 ? -12.516 24.433 63.443 1.00 35.00 45 PHE H N 1
ATOM 4738 C CA . PHE H 1 23 ? -11.422 25.374 63.610 1.00 37.22 45 PHE H CA 1
ATOM 4739 C C . PHE H 1 23 ? -11.909 26.467 64.529 1.00 39.30 45 PHE H C 1
ATOM 4740 O O . PHE H 1 23 ? -13.007 27.002 64.348 1.00 41.70 45 PHE H O 1
ATOM 4748 N N . GLU H 1 24 ? -11.104 26.773 65.535 1.00 40.45 46 GLU H N 1
ATOM 4749 C CA . GLU H 1 24 ? -11.521 27.719 66.555 1.00 45.15 46 GLU H CA 1
ATOM 4750 C C . GLU H 1 24 ? -11.557 29.148 66.014 1.00 43.81 46 GLU H C 1
ATOM 4751 O O . GLU H 1 24 ? -12.395 29.952 66.420 1.00 42.80 46 GLU H O 1
ATOM 4757 N N . SER H 1 25 ? -10.655 29.455 65.091 1.00 41.78 47 SER H N 1
ATOM 4758 C CA . SER H 1 25 ? -10.608 30.770 64.475 1.00 42.27 47 SER H CA 1
ATOM 4759 C C . SER H 1 25 ? -10.374 30.622 62.998 1.00 39.35 47 SER H C 1
ATOM 4760 O O . SER H 1 25 ? -10.052 29.530 62.504 1.00 35.60 47 SER H O 1
ATOM 4763 N N . TYR H 1 26 ? -10.518 31.736 62.293 1.00 39.89 48 TYR H N 1
ATOM 4764 C CA . TYR H 1 26 ? -10.258 31.767 60.870 1.00 43.10 48 TYR H CA 1
ATOM 4765 C C . TYR H 1 26 ? -8.776 31.532 60.602 1.00 41.88 48 TYR H C 1
ATOM 4766 O O . TYR H 1 26 ? -8.397 30.897 59.610 1.00 36.73 48 TYR H O 1
ATOM 4775 N N . GLU H 1 27 ? -7.941 32.055 61.492 1.00 43.25 49 GLU H N 1
ATOM 4776 C CA . GLU H 1 27 ? -6.496 31.923 61.340 1.00 43.49 49 GLU H CA 1
ATOM 4777 C C . GLU H 1 27 ? -6.058 30.466 61.533 1.00 37.62 49 GLU H C 1
ATOM 4778 O O . GLU H 1 27 ? -5.135 30.019 60.860 1.00 36.06 49 GLU H O 1
ATOM 4784 N N . ASP H 1 28 ? -6.698 29.736 62.447 1.00 35.23 50 ASP H N 1
ATOM 4785 C CA . ASP H 1 28 ? -6.464 28.291 62.559 1.00 35.60 50 ASP H CA 1
ATOM 4786 C C . ASP H 1 28 ? -6.782 27.569 61.254 1.00 33.49 50 ASP H C 1
ATOM 4787 O O . ASP H 1 28 ? -6.089 26.618 60.884 1.00 29.91 50 ASP H O 1
ATOM 4792 N N . PHE H 1 29 ? -7.828 28.005 60.555 1.00 31.09 51 PHE H N 1
ATOM 4793 C CA . PHE H 1 29 ? -8.185 27.391 59.274 1.00 30.17 51 PHE H CA 1
ATOM 4794 C C . PHE H 1 29 ? -7.121 27.716 58.211 1.00 29.15 51 PHE H C 1
ATOM 4795 O O . PHE H 1 29 ? -6.692 26.830 57.450 1.00 28.48 51 PHE H O 1
ATOM 4803 N N . GLU H 1 30 ? -6.678 28.973 58.162 1.00 30.52 52 GLU H N 1
ATOM 4804 C CA . GLU H 1 30 ? -5.629 29.365 57.218 1.00 31.82 52 GLU H CA 1
ATOM 4805 C C . GLU H 1 30 ? -4.339 28.569 57.443 1.00 31.83 52 GLU H C 1
ATOM 4806 O O . GLU H 1 30 ? -3.734 28.087 56.479 1.00 28.98 52 GLU H O 1
ATOM 4812 N N . ARG H 1 31 ? -3.934 28.403 58.707 1.00 34.77 53 ARG H N 1
ATOM 4813 C CA . ARG H 1 31 ? -2.724 27.608 59.021 1.00 35.09 53 ARG H CA 1
ATOM 4814 C C . ARG H 1 31 ? -2.841 26.167 58.529 1.00 31.34 53 ARG H C 1
ATOM 4815 O O . ARG H 1 31 ? -1.859 25.605 58.031 1.00 31.66 53 ARG H O 1
ATOM 4823 N N . SER H 1 32 ? -4.034 25.578 58.647 1.00 30.52 54 SER H N 1
ATOM 4824 C CA . SER H 1 32 ? -4.260 24.217 58.161 1.00 32.54 54 SER H CA 1
ATOM 4825 C C . SER H 1 32 ? -4.130 24.141 56.638 1.00 30.01 54 SER H C 1
ATOM 4826 O O . SER H 1 32 ? -3.668 23.134 56.096 1.00 34.66 54 SER H O 1
ATOM 4829 N N . GLN H 1 33 ? -4.553 25.189 55.935 1.00 28.18 55 GLN H N 1
ATOM 4830 C CA A GLN H 1 33 ? -4.465 25.190 54.481 0.50 27.26 55 GLN H CA 1
ATOM 4831 C CA B GLN H 1 33 ? -4.455 25.227 54.462 0.50 27.70 55 GLN H CA 1
ATOM 4832 C C . GLN H 1 33 ? -3.010 25.322 54.033 1.00 30.22 55 GLN H C 1
ATOM 4833 O O . GLN H 1 33 ? -2.582 24.639 53.103 1.00 32.10 55 GLN H O 1
ATOM 4844 N N . GLN H 1 34 ? -2.257 26.176 54.714 1.00 27.83 56 GLN H N 1
ATOM 4845 C CA . GLN H 1 34 ? -0.863 26.398 54.382 1.00 31.93 56 GLN H CA 1
ATOM 4846 C C . GLN H 1 34 ? 0.014 25.183 54.729 1.00 30.95 56 GLN H C 1
ATOM 4847 O O . GLN H 1 34 ? 1.021 24.956 54.062 1.00 29.37 56 GLN H O 1
ATOM 4853 N N . ALA H 1 35 ? -0.383 24.409 55.739 1.00 28.50 57 ALA H N 1
ATOM 4854 C CA . ALA H 1 35 ? 0.438 23.294 56.237 1.00 28.53 57 ALA H CA 1
ATOM 4855 C C . ALA H 1 35 ? 0.475 22.072 55.326 1.00 23.32 57 ALA H C 1
ATOM 4856 O O . ALA H 1 35 ? 1.462 21.336 55.352 1.00 23.77 57 ALA H O 1
ATOM 4858 N N . CYS H 1 36 ? -0.602 21.798 54.582 1.00 20.39 58 CYS H N 1
ATOM 4859 C CA . CYS H 1 36 ? -0.645 20.656 53.720 1.00 18.78 58 CYS H CA 1
ATOM 4860 C C . CYS H 1 36 ? -0.283 21.007 52.297 1.00 19.69 58 CYS H C 1
ATOM 4861 O O . CYS H 1 36 ? -0.791 21.968 51.733 1.00 18.46 58 CYS H O 1
ATOM 4864 N N . LEU H 1 37 ? 0.605 20.209 51.719 1.00 18.49 59 LEU H N 1
ATOM 4865 C CA . LEU H 1 37 ? 0.797 20.228 50.281 1.00 19.77 59 LEU H CA 1
ATOM 4866 C C . LEU H 1 37 ? -0.503 19.761 49.608 1.00 19.24 59 LEU H C 1
ATOM 4867 O O . LEU H 1 37 ? -1.017 20.409 48.686 1.00 20.24 59 LEU H O 1
ATOM 4872 N N . ILE H 1 38 ? -1.027 18.654 50.101 1.00 17.14 60 ILE H N 1
ATOM 4873 C CA . ILE H 1 38 ? -2.341 18.143 49.734 1.00 18.64 60 ILE H CA 1
ATOM 4874 C C . ILE H 1 38 ? -3.028 17.671 51.013 1.00 16.44 60 ILE H C 1
ATOM 4875 O O . ILE H 1 38 ? -2.450 16.902 51.788 1.00 15.28 60 ILE H O 1
ATOM 4880 N N . GLY H 1 39 ? -4.247 18.151 51.250 1.00 17.26 61 GLY H N 1
ATOM 4881 C CA . GLY H 1 39 ? -5.057 17.674 52.367 1.00 16.37 61 GLY H CA 1
ATOM 4882 C C . GLY H 1 39 ? -5.706 16.331 52.064 1.00 15.85 61 GLY H C 1
ATOM 4883 O O . GLY H 1 39 ? -6.123 16.078 50.925 1.00 17.05 61 GLY H O 1
ATOM 4884 N N . VAL H 1 40 ? -5.815 15.472 53.074 1.00 16.26 62 VAL H N 1
ATOM 4885 C CA A VAL H 1 40 ? -6.436 14.150 52.925 0.50 16.17 62 VAL H CA 1
ATOM 4886 C CA B VAL H 1 40 ? -6.417 14.151 52.867 0.50 17.33 62 VAL H CA 1
ATOM 4887 C C . VAL H 1 40 ? -7.836 14.289 52.319 1.00 17.20 62 VAL H C 1
ATOM 4888 O O . VAL H 1 40 ? -8.217 13.535 51.439 1.00 19.26 62 VAL H O 1
ATOM 4895 N N . ALA H 1 41 ? -8.567 15.290 52.788 1.00 15.66 63 ALA H N 1
ATOM 4896 C CA . ALA H 1 41 ? -10.002 15.472 52.455 1.00 17.35 63 ALA H CA 1
ATOM 4897 C C . ALA H 1 41 ? -10.295 16.397 51.262 1.00 18.15 63 ALA H C 1
ATOM 4898 O O . ALA H 1 41 ? -11.467 16.630 50.960 1.00 18.20 63 ALA H O 1
ATOM 4900 N N . ASP H 1 42 ? -9.265 16.882 50.561 1.00 15.74 64 ASP H N 1
ATOM 4901 C CA . ASP H 1 42 ? -9.437 17.963 49.578 1.00 17.33 64 ASP H CA 1
ATOM 4902 C C . ASP H 1 42 ? -10.455 17.683 48.476 1.00 15.16 64 ASP H C 1
ATOM 4903 O O . ASP H 1 42 ? -11.097 18.611 48.019 1.00 17.35 64 ASP H O 1
ATOM 4908 N N . TYR H 1 43 ? -10.601 16.428 48.066 1.00 16.97 65 TYR H N 1
ATOM 4909 C CA . TYR H 1 43 ? -11.548 16.074 46.988 1.00 18.07 65 TYR H CA 1
ATOM 4910 C C . TYR H 1 43 ? -12.931 15.593 47.470 1.00 26.69 65 TYR H C 1
ATOM 4911 O O . TYR H 1 43 ? -13.774 15.211 46.650 1.00 26.50 65 TYR H O 1
ATOM 4920 N N . TYR H 1 44 ? -13.160 15.639 48.776 1.00 20.69 66 TYR H N 1
ATOM 4921 C CA . TYR H 1 44 ? -14.417 15.165 49.359 1.00 23.42 66 TYR H CA 1
ATOM 4922 C C . TYR H 1 44 ? -15.536 16.208 49.297 1.00 26.06 66 TYR H C 1
ATOM 4923 O O . TYR H 1 44 ? -15.316 17.410 49.547 1.00 21.84 66 TYR H O 1
ATOM 4932 N N . PRO H 1 45 ? -16.755 15.752 48.969 1.00 26.04 67 PRO H N 1
ATOM 4933 C CA . PRO H 1 45 ? -17.868 16.677 48.934 1.00 27.17 67 PRO H CA 1
ATOM 4934 C C . PRO H 1 45 ? -18.231 17.137 50.335 1.00 23.73 67 PRO H C 1
ATOM 4935 O O . PRO H 1 45 ? -18.217 16.352 51.280 1.00 24.76 67 PRO H O 1
ATOM 4939 N N . VAL H 1 46 ? -18.537 18.417 50.442 1.00 24.85 68 VAL H N 1
ATOM 4940 C CA . VAL H 1 46 ? -18.894 19.035 51.690 1.00 26.08 68 VAL H CA 1
ATOM 4941 C C . VAL H 1 46 ? -20.422 18.978 51.878 1.00 29.56 68 VAL H C 1
ATOM 4942 O O . VAL H 1 46 ? -21.207 19.427 51.013 1.00 27.55 68 VAL H O 1
ATOM 4946 N N . GLN H 1 47 ? -20.813 18.437 53.023 1.00 28.36 69 GLN H N 1
ATOM 4947 C CA A GLN H 1 47 ? -22.213 18.299 53.408 0.50 30.95 69 GLN H CA 1
ATOM 4948 C CA B GLN H 1 47 ? -22.227 18.304 53.406 0.50 31.92 69 GLN H CA 1
ATOM 4949 C C . GLN H 1 47 ? -22.732 19.510 54.186 1.00 33.79 69 GLN H C 1
ATOM 4950 O O . GLN H 1 47 ? -23.895 19.895 54.055 1.00 32.83 69 GLN H O 1
ATOM 4961 N N . LYS H 1 48 ? -21.876 20.086 55.021 1.00 32.66 70 LYS H N 1
ATOM 4962 C CA . LYS H 1 48 ? -22.247 21.260 55.798 1.00 34.78 70 LYS H CA 1
ATOM 4963 C C . LYS H 1 48 ? -21.015 22.118 56.090 1.00 35.80 70 LYS H C 1
ATOM 4964 O O . LYS H 1 48 ? -19.984 21.604 56.521 1.00 34.19 70 LYS H O 1
ATOM 4970 N N . LEU H 1 49 ? -21.143 23.415 55.827 1.00 32.45 71 LEU H N 1
ATOM 4971 C CA . LEU H 1 49 ? -20.157 24.414 56.183 1.00 33.62 71 LEU H CA 1
ATOM 4972 C C . LEU H 1 49 ? -20.844 25.459 57.020 1.00 36.12 71 LEU H C 1
ATOM 4973 O O . LEU H 1 49 ? -21.800 26.103 56.557 1.00 36.96 71 LEU H O 1
ATOM 4978 N N . THR H 1 50 ? -20.374 25.626 58.254 1.00 37.95 72 THR H N 1
ATOM 4979 C CA . THR H 1 50 ? -20.925 26.626 59.152 1.00 44.12 72 THR H CA 1
ATOM 4980 C C . THR H 1 50 ? -19.836 27.600 59.587 1.00 44.99 72 THR H C 1
ATOM 4981 O O . THR H 1 50 ? -18.716 27.195 59.896 1.00 42.47 72 THR H O 1
ATOM 4985 N N . TYR H 1 51 ? -20.186 28.882 59.599 1.00 46.98 73 TYR H N 1
ATOM 4986 C CA . TYR H 1 51 ? -19.308 29.961 60.015 1.00 47.56 73 TYR H CA 1
ATOM 4987 C C . TYR H 1 51 ? -20.025 30.714 61.127 1.00 54.29 73 TYR H C 1
ATOM 4988 O O . TYR H 1 51 ? -21.149 31.200 60.932 1.00 51.55 73 TYR H O 1
ATOM 4997 N N . LYS H 1 52 ? -19.389 30.784 62.294 1.00 56.13 74 LYS H N 1
ATOM 4998 C CA . LYS H 1 52 ? -19.981 31.380 63.493 1.00 60.99 74 LYS H CA 1
ATOM 4999 C C . LYS H 1 52 ? -21.415 30.905 63.752 1.00 61.88 74 LYS H C 1
ATOM 5000 O O . LYS H 1 52 ? -22.276 31.685 64.171 1.00 60.24 74 LYS H O 1
ATOM 5006 N N . GLY H 1 53 ? -21.661 29.621 63.505 1.00 57.92 75 GLY H N 1
ATOM 5007 C CA . GLY H 1 53 ? -22.988 29.042 63.695 1.00 61.23 75 GLY H CA 1
ATOM 5008 C C . GLY H 1 53 ? -23.910 29.171 62.493 1.00 61.12 75 GLY H C 1
ATOM 5009 O O . GLY H 1 53 ? -24.905 28.458 62.411 1.00 63.03 75 GLY H O 1
ATOM 5010 N N . HIS H 1 54 ? -23.593 30.076 61.565 1.00 57.62 76 HIS H N 1
ATOM 5011 C CA . HIS H 1 54 ? -24.392 30.250 60.354 1.00 56.28 76 HIS H CA 1
ATOM 5012 C C . HIS H 1 54 ? -24.056 29.208 59.295 1.00 54.17 76 HIS H C 1
ATOM 5013 O O . HIS H 1 54 ? -22.899 29.029 58.908 1.00 48.75 76 HIS H O 1
ATOM 5020 N N . ASN H 1 55 ? -25.088 28.540 58.810 1.00 52.01 77 ASN H N 1
ATOM 5021 C CA . ASN H 1 55 ? -24.949 27.618 57.716 1.00 48.41 77 ASN H CA 1
ATOM 5022 C C . ASN H 1 55 ? -24.759 28.390 56.408 1.00 47.63 77 ASN H C 1
ATOM 5023 O O . ASN H 1 55 ? -25.606 29.195 56.018 1.00 46.86 77 ASN H O 1
ATOM 5028 N N . LEU H 1 56 ? -23.633 28.175 55.744 1.00 40.03 78 LEU H N 1
ATOM 5029 C CA . LEU H 1 56 ? -23.398 28.789 54.454 1.00 43.16 78 LEU H CA 1
ATOM 5030 C C . LEU H 1 56 ? -23.861 27.775 53.438 1.00 44.73 78 LEU H C 1
ATOM 5031 O O . LEU H 1 56 ? -23.758 26.578 53.671 1.00 50.29 78 LEU H O 1
ATOM 5036 N N . ASP H 1 57 ? -24.377 28.227 52.312 1.00 44.39 79 ASP H N 1
ATOM 5037 C CA . ASP H 1 57 ? -25.023 27.302 51.393 1.00 49.90 79 ASP H CA 1
ATOM 5038 C C . ASP H 1 57 ? -23.973 26.784 50.431 1.00 44.87 79 ASP H C 1
ATOM 5039 O O . ASP H 1 57 ? -24.092 26.944 49.221 1.00 47.10 79 ASP H O 1
ATOM 5044 N N . TYR H 1 58 ? -22.939 26.150 50.980 1.00 45.58 80 TYR H N 1
ATOM 5045 C CA . TYR H 1 58 ? -21.780 25.763 50.188 1.00 40.87 80 TYR H CA 1
ATOM 5046 C C . TYR H 1 58 ? -22.006 24.421 49.511 1.00 41.61 80 TYR H C 1
ATOM 5047 O O . TYR H 1 58 ? -22.470 23.470 50.132 1.00 41.07 80 TYR H O 1
ATOM 5056 N N . HIS H 1 59 ? -21.661 24.365 48.230 1.00 43.57 81 HIS H N 1
ATOM 5057 C CA . HIS H 1 59 ? -21.694 23.142 47.449 1.00 45.72 81 HIS H CA 1
ATOM 5058 C C . HIS H 1 59 ? -20.376 23.012 46.706 1.00 41.45 81 HIS H C 1
ATOM 5059 O O . HIS H 1 59 ? -20.007 23.863 45.886 1.00 39.54 81 HIS H O 1
ATOM 5066 N N . GLY H 1 60 ? -19.652 21.951 47.005 1.00 32.95 82 GLY H N 1
ATOM 5067 C CA . GLY H 1 60 ? -18.334 21.768 46.408 1.00 30.07 82 GLY H CA 1
ATOM 5068 C C . GLY H 1 60 ? -17.443 20.966 47.328 1.00 26.74 82 GLY H C 1
ATOM 5069 O O . GLY H 1 60 ? -17.887 20.436 48.332 1.00 26.97 82 GLY H O 1
ATOM 5070 N N . THR H 1 61 ? -16.170 20.897 46.967 1.00 25.42 83 THR H N 1
ATOM 5071 C CA . THR H 1 61 ? -15.205 20.074 47.667 1.00 22.39 83 THR H CA 1
ATOM 5072 C C . THR H 1 61 ? -14.620 20.774 48.876 1.00 20.70 83 THR H C 1
ATOM 5073 O O . THR H 1 61 ? -14.616 21.997 48.977 1.00 23.26 83 THR H O 1
ATOM 5077 N N . TYR H 1 62 ? -14.095 19.981 49.792 1.00 20.04 84 TYR H N 1
ATOM 5078 C CA . TYR H 1 62 ? -13.386 20.501 50.952 1.00 21.93 84 TYR H CA 1
ATOM 5079 C C . TYR H 1 62 ? -12.263 21.467 50.531 1.00 20.92 84 TYR H C 1
ATOM 5080 O O . TYR H 1 62 ? -12.109 22.556 51.103 1.00 25.65 84 TYR H O 1
ATOM 5089 N N . GLY H 1 63 ? -11.480 21.059 49.547 1.00 20.87 85 GLY H N 1
ATOM 5090 C CA . GLY H 1 63 ? -10.352 21.875 49.059 1.00 23.80 85 GLY H CA 1
ATOM 5091 C C . GLY H 1 63 ? -10.721 23.242 48.492 1.00 27.39 85 GLY H C 1
ATOM 5092 O O . GLY H 1 63 ? -9.898 24.165 48.477 1.00 26.33 85 GLY H O 1
ATOM 5093 N N . ASP H 1 64 ? -11.958 23.395 48.023 1.00 25.66 86 ASP H N 1
ATOM 5094 C CA . ASP H 1 64 ? -12.382 24.677 47.476 1.00 27.42 86 ASP H CA 1
ATOM 5095 C C . ASP H 1 64 ? -12.953 25.623 48.549 1.00 25.56 86 ASP H C 1
ATOM 5096 O O . ASP H 1 64 ? -13.210 26.793 48.262 1.00 28.60 86 ASP H O 1
ATOM 5101 N N . ILE H 1 65 ? -13.120 25.159 49.782 1.00 25.66 87 ILE H N 1
ATOM 5102 C CA . ILE H 1 65 ? -13.700 26.018 50.828 1.00 25.85 87 ILE H CA 1
ATOM 5103 C C . ILE H 1 65 ? -12.865 27.274 51.046 1.00 27.13 87 ILE H C 1
ATOM 5104 O O . ILE H 1 65 ? -13.407 28.359 51.237 1.00 26.15 87 ILE H O 1
ATOM 5109 N N . PHE H 1 66 ? -11.549 27.111 51.028 1.00 25.43 88 PHE H N 1
ATOM 5110 C CA . PHE H 1 66 ? -10.630 28.209 51.312 1.00 27.77 88 PHE H CA 1
ATOM 5111 C C . PHE H 1 66 ? -10.835 29.387 50.382 1.00 29.43 88 PHE H C 1
ATOM 5112 O O . PHE H 1 66 ? -10.919 30.541 50.823 1.00 31.96 88 PHE H O 1
ATOM 5120 N N . PHE H 1 67 ? -10.948 29.091 49.096 1.00 30.07 89 PHE H N 1
ATOM 5121 C CA . PHE H 1 67 ? -11.185 30.109 48.092 1.00 34.37 89 PHE H CA 1
ATOM 5122 C C . PHE H 1 67 ? -12.603 30.699 48.180 1.00 35.67 89 PHE H C 1
ATOM 5123 O O . PHE H 1 67 ? -12.806 31.898 48.014 1.00 34.98 89 PHE H O 1
ATOM 5131 N N . TYR H 1 68 ? -13.582 29.840 48.442 1.00 35.71 90 TYR H N 1
ATOM 5132 C CA . TYR H 1 68 ? -14.976 30.265 48.537 1.00 34.39 90 TYR H CA 1
ATOM 5133 C C . TYR H 1 68 ? -15.160 31.254 49.674 1.00 35.83 90 TYR H C 1
ATOM 5134 O O . TYR H 1 68 ? -15.841 32.259 49.527 1.00 39.77 90 TYR H O 1
ATOM 5143 N N . LEU H 1 69 ? -14.550 30.964 50.811 1.00 34.88 91 LEU H N 1
ATOM 5144 C CA . LEU H 1 69 ? -14.683 31.827 51.976 1.00 37.97 91 LEU H CA 1
ATOM 5145 C C . LEU H 1 69 ? -14.208 33.254 51.687 1.00 43.18 91 LEU H C 1
ATOM 5146 O O . LEU H 1 69 ? -14.892 34.198 52.055 1.00 41.66 91 LEU H O 1
ATOM 5159 N N . LYS H 1 71 ? -14.302 35.051 49.085 1.00 49.33 93 LYS H N 1
ATOM 5160 C CA . LYS H 1 71 ? -15.164 35.884 48.254 1.00 57.95 93 LYS H CA 1
ATOM 5161 C C . LYS H 1 71 ? -16.554 36.115 48.882 1.00 58.07 93 LYS H C 1
ATOM 5162 O O . LYS H 1 71 ? -17.420 36.728 48.255 1.00 62.77 93 LYS H O 1
ATOM 5168 N N . GLN H 1 72 ? -16.733 35.670 50.127 1.00 54.22 94 GLN H N 1
ATOM 5169 C CA . GLN H 1 72 ? -17.938 35.969 50.899 1.00 58.26 94 GLN H CA 1
ATOM 5170 C C . GLN H 1 72 ? -17.715 37.161 51.839 1.00 63.72 94 GLN H C 1
ATOM 5171 O O . GLN H 1 72 ? -16.659 37.274 52.474 1.00 69.10 94 GLN H O 1
ATOM 5177 N N . ASP H 1 73 ? -18.709 38.043 51.929 1.00 67.08 95 ASP H N 1
ATOM 5178 C CA . ASP H 1 73 ? -18.715 39.085 52.953 1.00 70.58 95 ASP H CA 1
ATOM 5179 C C . ASP H 1 73 ? -19.069 38.412 54.271 1.00 66.74 95 ASP H C 1
ATOM 5180 O O . ASP H 1 73 ? -20.232 38.100 54.507 1.00 67.72 95 ASP H O 1
ATOM 5182 N N . LEU H 1 74 ? -18.066 38.202 55.123 1.00 62.76 96 LEU H N 1
ATOM 5183 C CA . LEU H 1 74 ? -18.237 37.411 56.349 1.00 64.22 96 LEU H CA 1
ATOM 5184 C C . LEU H 1 74 ? -18.632 38.202 57.594 1.00 67.45 96 LEU H C 1
ATOM 5185 O O . LEU H 1 74 ? -19.208 37.636 58.527 1.00 67.82 96 LEU H O 1
ATOM 5190 N N . SER H 1 75 ? -18.322 39.496 57.615 1.00 74.92 97 SER H N 1
ATOM 5191 C CA . SER H 1 75 ? -18.625 40.342 58.775 1.00 75.79 97 SER H CA 1
ATOM 5192 C C . SER H 1 75 ? -20.113 40.310 59.139 1.00 76.48 97 SER H C 1
ATOM 5193 O O . SER H 1 75 ? -20.470 40.373 60.318 1.00 77.55 97 SER H O 1
ATOM 5196 N N . GLN H 1 76 ? -20.966 40.189 58.120 1.00 74.20 98 GLN H N 1
ATOM 5197 C CA . GLN H 1 76 ? -22.425 40.105 58.294 1.00 75.81 98 GLN H CA 1
ATOM 5198 C C . GLN H 1 76 ? -22.920 38.972 59.206 1.00 74.09 98 GLN H C 1
ATOM 5199 O O . GLN H 1 76 ? -24.088 38.962 59.587 1.00 72.63 98 GLN H O 1
ATOM 5205 N N . TYR H 1 77 ? -22.054 38.012 59.525 1.00 76.15 99 TYR H N 1
ATOM 5206 C CA . TYR H 1 77 ? -22.416 36.909 60.411 1.00 77.50 99 TYR H CA 1
ATOM 5207 C C . TYR H 1 77 ? -21.957 37.180 61.844 1.00 83.40 99 TYR H C 1
ATOM 5208 O O . TYR H 1 77 ? -20.799 36.950 62.188 1.00 88.68 99 TYR H O 1
ATOM 5217 N N . ASN H 1 78 ? -22.874 37.679 62.670 1.00 89.38 100 ASN H N 1
ATOM 5218 C CA . ASN H 1 78 ? -22.602 37.943 64.084 1.00 93.55 100 ASN H CA 1
ATOM 5219 C C . ASN H 1 78 ? -23.727 37.401 64.960 1.00 96.81 100 ASN H C 1
ATOM 5220 O O . ASN H 1 78 ? -24.004 36.201 64.935 1.00 93.92 100 ASN H O 1
#

B-factor: mean 36.05, std 14.57, range [14.59, 100.42]

InterPro domains:
  IPR027879 Protein of unknown function DUF4649 [PF15507] (29-97)